Protein AF-0000000074472115 (afdb_homodimer)

Structure (mmCIF, N/CA/C/O backbone):
data_AF-0000000074472115-model_v1
#
loop_
_entity.id
_entity.type
_entity.pdbx_description
1 polymer 'NADP-dependent L-serine/L-allo-threonine dehydrogenase ydfG'
#
loop_
_atom_site.group_PDB
_atom_site.id
_atom_site.type_symbol
_atom_site.label_atom_id
_atom_site.label_alt_id
_atom_site.label_comp_id
_atom_site.label_asym_id
_atom_site.label_entity_id
_atom_site.label_seq_id
_atom_site.pdbx_PDB_ins_code
_atom_site.Cartn_x
_atom_site.Cartn_y
_atom_site.Cartn_z
_atom_site.occupancy
_atom_site.B_iso_or_equiv
_atom_site.auth_seq_id
_atom_site.auth_comp_id
_atom_site.auth_asym_id
_atom_site.auth_atom_id
_atom_site.pdbx_PDB_model_num
ATOM 1 N N . MET A 1 1 ? -9.758 39.156 4.379 1 43.66 1 MET A N 1
ATOM 2 C CA . MET A 1 1 ? -10.648 38.281 5.117 1 43.66 1 MET A CA 1
ATOM 3 C C . MET A 1 1 ? -9.867 37.219 5.859 1 43.66 1 MET A C 1
ATOM 5 O O . MET A 1 1 ? -8.953 36.594 5.297 1 43.66 1 MET A O 1
ATOM 9 N N . GLU A 1 2 ? -10.008 37.219 7.207 1 62.84 2 GLU A N 1
ATOM 10 C CA . GLU A 1 2 ? -9.281 36.312 8.07 1 62.84 2 GLU A CA 1
ATOM 11 C C . GLU A 1 2 ? -9.594 34.875 7.723 1 62.84 2 GLU A C 1
ATOM 13 O O . GLU A 1 2 ? -10.727 34.531 7.387 1 62.84 2 GLU A O 1
ATOM 18 N N . SER A 1 3 ? -8.5 34.094 7.605 1 79.44 3 SER A N 1
ATOM 19 C CA . SER A 1 3 ? -8.672 32.688 7.23 1 79.44 3 SER A CA 1
ATOM 20 C C . SER A 1 3 ? -9.617 31.969 8.195 1 79.44 3 SER A C 1
ATOM 22 O O . SER A 1 3 ? -9.547 32.188 9.406 1 79.44 3 SER A O 1
ATOM 24 N N . TYR A 1 4 ? -10.648 31.344 7.734 1 87.69 4 TYR A N 1
ATOM 25 C CA . TYR A 1 4 ? -11.555 30.562 8.562 1 87.69 4 TYR A CA 1
ATOM 26 C C . TYR A 1 4 ? -10.797 29.516 9.367 1 87.69 4 TYR A C 1
ATOM 28 O O . TYR A 1 4 ? -11.359 28.891 10.273 1 87.69 4 TYR A O 1
ATOM 36 N N . LEU A 1 5 ? -9.422 29.469 9.188 1 95.12 5 LEU A N 1
ATOM 37 C CA . LEU A 1 5 ? -8.594 28.469 9.836 1 95.12 5 LEU A CA 1
ATOM 38 C C . LEU A 1 5 ? -8 29 11.133 1 95.12 5 LEU A C 1
ATOM 40 O O . LEU A 1 5 ? -7.48 28.234 11.945 1 95.12 5 LEU A O 1
ATOM 44 N N . LYS A 1 6 ? -8.07 30.312 11.297 1 95.81 6 LYS A N 1
ATOM 45 C CA . LYS A 1 6 ? -7.516 30.906 12.516 1 95.81 6 LYS A CA 1
ATOM 46 C C . LYS A 1 6 ? -8.172 30.312 13.758 1 95.81 6 LYS A C 1
ATOM 48 O O . LYS A 1 6 ? -9.398 30.234 13.836 1 95.81 6 LYS A O 1
ATOM 53 N N . GLY A 1 7 ? -7.34 29.812 14.68 1 96.69 7 GLY A N 1
ATOM 54 C CA . GLY A 1 7 ? -7.82 29.25 15.93 1 96.69 7 GLY A CA 1
ATOM 55 C C . GLY A 1 7 ? -8.219 27.797 15.828 1 96.69 7 GLY A C 1
ATOM 56 O O . GLY A 1 7 ? -8.469 27.141 16.844 1 96.69 7 GLY A O 1
ATOM 57 N N . ARG A 1 8 ? -8.305 27.312 14.617 1 97.56 8 ARG A N 1
ATOM 58 C CA . ARG A 1 8 ? -8.633 25.906 14.438 1 97.56 8 ARG A CA 1
ATOM 59 C C . ARG A 1 8 ? -7.41 25.016 14.648 1 97.56 8 ARG A C 1
ATOM 61 O O . ARG A 1 8 ? -6.281 25.516 14.695 1 97.56 8 ARG A O 1
ATOM 68 N N . THR A 1 9 ? -7.629 23.734 14.805 1 98.69 9 THR A N 1
ATOM 69 C CA . THR A 1 9 ? -6.57 22.828 15.227 1 98.69 9 THR A CA 1
ATOM 70 C C . THR A 1 9 ? -6.074 21.984 14.055 1 98.69 9 THR A C 1
ATOM 72 O O . THR A 1 9 ? -6.875 21.406 13.312 1 98.69 9 THR A O 1
ATOM 75 N N . ALA A 1 10 ? -4.746 21.953 13.906 1 98.88 10 ALA A N 1
ATOM 76 C CA . ALA A 1 10 ? -4.078 21.016 12.992 1 98.88 10 ALA A CA 1
ATOM 77 C C . ALA A 1 10 ? -3.287 19.969 13.766 1 98.88 10 ALA A C 1
ATOM 79 O O . ALA A 1 10 ? -2.643 20.281 14.766 1 98.88 10 ALA A O 1
ATOM 80 N N . VAL A 1 11 ? -3.383 18.734 13.328 1 98.94 11 VAL A N 1
ATOM 81 C CA . VAL A 1 11 ? -2.592 17.641 13.859 1 98.94 11 VAL A CA 1
ATOM 82 C C . VAL A 1 11 ? -1.558 17.203 12.828 1 98.94 11 VAL A C 1
ATOM 84 O O . VAL A 1 11 ? -1.895 16.953 11.664 1 98.94 11 VAL A O 1
ATOM 87 N N . ILE A 1 12 ? -0.307 17.125 13.234 1 98.94 12 ILE A N 1
ATOM 88 C CA . ILE A 1 12 ? 0.777 16.781 12.328 1 98.94 12 ILE A CA 1
ATOM 89 C C . ILE A 1 12 ? 1.545 15.578 12.883 1 98.94 12 ILE A C 1
ATOM 91 O O . ILE A 1 12 ? 2.055 15.625 14.008 1 98.94 12 ILE A O 1
ATOM 95 N N . THR A 1 13 ? 1.592 14.508 12.148 1 98.81 13 THR A N 1
ATOM 96 C CA . THR A 1 13 ? 2.455 13.391 12.516 1 98.81 13 THR A CA 1
ATOM 97 C C . THR A 1 13 ? 3.854 13.57 11.93 1 98.81 13 THR A C 1
ATOM 99 O O . THR A 1 13 ? 4.016 14.195 10.883 1 98.81 13 THR A O 1
ATOM 102 N N . GLY A 1 14 ? 4.848 12.984 12.594 1 98 14 GLY A N 1
ATOM 103 C CA . GLY A 1 14 ? 6.219 13.227 12.18 1 98 14 GLY A CA 1
ATOM 104 C C . GLY A 1 14 ? 6.641 14.68 12.32 1 98 14 GLY A C 1
ATOM 105 O O . GLY A 1 14 ? 7.316 15.219 11.445 1 98 14 GLY A O 1
ATOM 106 N N . ALA A 1 15 ? 6.234 15.289 13.352 1 98.19 15 ALA A N 1
ATOM 107 C CA . ALA A 1 15 ? 6.348 16.75 13.484 1 98.19 15 ALA A CA 1
ATOM 108 C C . ALA A 1 15 ? 7.66 17.125 14.156 1 98.19 15 ALA A C 1
ATOM 110 O O . ALA A 1 15 ? 7.93 18.312 14.367 1 98.19 15 ALA A O 1
ATOM 111 N N . SER A 1 16 ? 8.539 16.188 14.453 1 95.81 16 SER A N 1
ATOM 112 C CA . SER A 1 16 ? 9.703 16.469 15.289 1 95.81 16 SER A CA 1
ATOM 113 C C . SER A 1 16 ? 10.867 16.984 14.461 1 95.81 16 SER A C 1
ATOM 115 O O . SER A 1 16 ? 11.891 17.406 15.008 1 95.81 16 SER A O 1
ATOM 117 N N . MET A 1 17 ? 10.773 16.938 13.156 1 93.06 17 MET A N 1
ATOM 118 C CA . MET A 1 17 ? 11.844 17.406 12.281 1 93.06 17 MET A CA 1
ATOM 119 C C . MET A 1 17 ? 11.367 17.516 10.844 1 93.06 17 MET A C 1
ATOM 121 O O . MET A 1 17 ? 10.234 17.141 10.523 1 93.06 17 MET A O 1
ATOM 125 N N . GLY A 1 18 ? 12.172 18.156 10.086 1 94.88 18 GLY A N 1
ATOM 126 C CA . GLY A 1 18 ? 12.008 18.125 8.641 1 94.88 18 GLY A CA 1
ATOM 127 C C . GLY A 1 18 ? 10.711 18.766 8.18 1 94.88 18 GLY A C 1
ATOM 128 O O . GLY A 1 18 ? 10.367 19.875 8.586 1 94.88 18 GLY A O 1
ATOM 129 N N . ILE A 1 19 ? 10.07 18.062 7.266 1 96.62 19 ILE A N 1
ATOM 130 C CA . ILE A 1 19 ? 8.867 18.562 6.613 1 96.62 19 ILE A CA 1
ATOM 131 C C . ILE A 1 19 ? 7.77 18.781 7.656 1 96.62 19 ILE A C 1
ATOM 133 O O . ILE A 1 19 ? 7.102 19.812 7.652 1 96.62 19 ILE A O 1
ATOM 137 N N . GLY A 1 20 ? 7.629 17.844 8.602 1 98.25 20 GLY A N 1
ATOM 138 C CA . GLY A 1 20 ? 6.602 17.953 9.625 1 98.25 20 GLY A CA 1
ATOM 139 C C . GLY A 1 20 ? 6.773 19.172 10.516 1 98.25 20 GLY A C 1
ATOM 140 O O . GLY A 1 20 ? 5.797 19.859 10.828 1 98.25 20 GLY A O 1
ATOM 141 N N . GLU A 1 21 ? 7.977 19.391 10.867 1 98.06 21 GLU A N 1
ATOM 142 C CA . GLU A 1 21 ? 8.281 20.578 11.672 1 98.06 21 GLU A CA 1
ATOM 143 C C . GLU A 1 21 ? 7.961 21.859 10.914 1 98.06 21 GLU A C 1
ATOM 145 O O . GLU A 1 21 ? 7.328 22.766 11.453 1 98.06 21 GLU A O 1
ATOM 150 N N . ALA A 1 22 ? 8.375 21.938 9.664 1 98.31 22 ALA A N 1
ATOM 151 C CA . ALA A 1 22 ? 8.141 23.125 8.844 1 98.31 22 ALA A CA 1
ATOM 152 C C . ALA A 1 22 ? 6.652 23.375 8.648 1 98.31 22 ALA A C 1
ATOM 154 O O . ALA A 1 22 ? 6.203 24.516 8.688 1 98.31 22 ALA A O 1
ATOM 155 N N . ILE A 1 23 ? 5.918 22.281 8.469 1 98.62 23 ILE A N 1
ATOM 156 C CA . ILE A 1 23 ? 4.473 22.406 8.297 1 98.62 23 ILE A CA 1
ATOM 157 C C . ILE A 1 23 ? 3.842 22.938 9.578 1 98.62 23 ILE A C 1
ATOM 159 O O . ILE A 1 23 ? 3.018 23.859 9.531 1 98.62 23 ILE A O 1
ATOM 163 N N . ALA A 1 24 ? 4.266 22.406 10.695 1 98.81 24 ALA A N 1
ATOM 164 C CA . ALA A 1 24 ? 3.725 22.844 11.977 1 98.81 24 ALA A CA 1
ATOM 165 C C . ALA A 1 24 ? 3.965 24.328 12.203 1 98.81 24 ALA A C 1
ATOM 167 O O . ALA A 1 24 ? 3.051 25.062 12.586 1 98.81 24 ALA A O 1
ATOM 168 N N . ILE A 1 25 ? 5.145 24.766 11.93 1 98.62 25 ILE A N 1
ATOM 169 C CA . ILE A 1 25 ? 5.523 26.156 12.133 1 98.62 25 ILE A CA 1
ATOM 170 C C . ILE A 1 25 ? 4.699 27.047 11.211 1 98.62 25 ILE A C 1
ATOM 172 O O . ILE A 1 25 ? 4.133 28.047 11.648 1 98.62 25 ILE A O 1
ATOM 176 N N . THR A 1 26 ? 4.578 26.656 9.938 1 98.44 26 THR A N 1
ATOM 177 C CA . THR A 1 26 ? 3.867 27.453 8.945 1 98.44 26 THR A CA 1
ATOM 178 C C . THR A 1 26 ? 2.387 27.562 9.305 1 98.44 26 THR A C 1
ATOM 180 O O . THR A 1 26 ? 1.803 28.656 9.219 1 98.44 26 THR A O 1
ATOM 183 N N . LEU A 1 27 ? 1.756 26.453 9.75 1 98.5 27 LEU A N 1
ATOM 184 C CA . LEU A 1 27 ? 0.347 26.484 10.125 1 98.5 27 LEU A CA 1
ATOM 185 C C . LEU A 1 27 ? 0.134 27.359 11.359 1 98.5 27 LEU A C 1
ATOM 187 O O . LEU A 1 27 ? -0.83 28.125 11.43 1 98.5 27 LEU A O 1
ATOM 191 N N . ALA A 1 28 ? 1.053 27.281 12.32 1 98.56 28 ALA A N 1
ATOM 192 C CA . ALA A 1 28 ? 0.984 28.109 13.523 1 98.56 28 ALA A CA 1
ATOM 193 C C . ALA A 1 28 ? 1.125 29.594 13.18 1 98.56 28 ALA A C 1
ATOM 195 O O . ALA A 1 28 ? 0.37 30.422 13.68 1 98.56 28 ALA A O 1
ATOM 196 N N . GLU A 1 29 ? 2.055 29.875 12.297 1 98 29 GLU A N 1
ATOM 197 C CA . GLU A 1 29 ? 2.285 31.25 11.875 1 98 29 GLU A CA 1
ATOM 198 C C . GLU A 1 29 ? 1.052 31.844 11.195 1 98 29 GLU A C 1
ATOM 200 O O . GLU A 1 29 ? 0.847 33.062 11.203 1 98 29 GLU A O 1
ATOM 205 N N . ASN A 1 30 ? 0.271 30.984 10.648 1 97.38 30 ASN A N 1
ATOM 206 C CA . ASN A 1 30 ? -0.944 31.422 9.969 1 97.38 30 ASN A CA 1
ATOM 207 C C . ASN A 1 30 ? -2.16 31.344 10.891 1 97.38 30 ASN A C 1
ATOM 209 O O . ASN A 1 30 ? -3.299 31.422 10.422 1 97.38 30 ASN A O 1
ATOM 213 N N . GLY A 1 31 ? -1.91 31.078 12.156 1 97.56 31 GLY A N 1
ATOM 214 C CA . GLY A 1 31 ? -2.932 31.312 13.172 1 97.56 31 GLY A CA 1
ATOM 215 C C . GLY A 1 31 ? -3.609 30.031 13.633 1 97.56 31 GLY A C 1
ATOM 216 O O . GLY A 1 31 ? -4.586 30.078 14.383 1 97.56 31 GLY A O 1
ATOM 217 N N . MET A 1 32 ? -3.15 28.859 13.219 1 98.25 32 MET A N 1
ATOM 218 C CA . MET A 1 32 ? -3.775 27.625 13.648 1 98.25 32 MET A CA 1
ATOM 219 C C . MET A 1 32 ? -3.133 27.109 14.938 1 98.25 32 MET A C 1
ATOM 221 O O . MET A 1 32 ? -1.926 27.25 15.133 1 98.25 32 MET A O 1
ATOM 225 N N . ASN A 1 33 ? -3.914 26.516 15.797 1 98.69 33 ASN A N 1
ATOM 226 C CA . ASN A 1 33 ? -3.361 25.656 16.844 1 98.69 33 ASN A CA 1
ATOM 227 C C . ASN A 1 33 ? -2.795 24.375 16.266 1 98.69 33 ASN A C 1
ATOM 229 O O . ASN A 1 33 ? -3.305 23.859 15.266 1 98.69 33 ASN A O 1
ATOM 233 N N . VAL A 1 34 ? -1.719 23.891 16.922 1 98.81 34 VAL A N 1
ATOM 234 C CA . VAL A 1 34 ? -1.091 22.719 16.328 1 98.81 34 VAL A CA 1
ATOM 235 C C . VAL A 1 34 ? -0.825 21.672 17.406 1 98.81 34 VAL A C 1
ATOM 237 O O . VAL A 1 34 ? -0.442 22 18.531 1 98.81 34 VAL A O 1
ATOM 240 N N . ALA A 1 35 ? -1.173 20.438 17.141 1 98.88 35 ALA A N 1
ATOM 241 C CA . ALA A 1 35 ? -0.776 19.25 17.891 1 98.88 35 ALA A CA 1
ATOM 242 C C . ALA A 1 35 ? 0.317 18.469 17.156 1 98.88 35 ALA A C 1
ATOM 244 O O . ALA A 1 35 ? 0.128 18.047 16.016 1 98.88 35 ALA A O 1
ATOM 245 N N . LEU A 1 36 ? 1.454 18.328 17.828 1 98.88 36 LEU A N 1
ATOM 246 C CA . LEU A 1 36 ? 2.635 17.688 17.25 1 98.88 36 LEU A CA 1
ATOM 247 C C . LEU A 1 36 ? 2.746 16.234 17.703 1 98.88 36 LEU A C 1
ATOM 249 O O . LEU A 1 36 ? 2.777 15.961 18.906 1 98.88 36 LEU A O 1
ATOM 253 N N . LEU A 1 37 ? 2.779 15.32 16.797 1 98.81 37 LEU A N 1
ATOM 254 C CA . LEU A 1 37 ? 2.92 13.906 17.141 1 98.81 37 LEU A CA 1
ATOM 255 C C . LEU A 1 37 ? 4.195 13.328 16.531 1 98.81 37 LEU A C 1
ATOM 257 O O . LEU A 1 37 ? 4.5 13.57 15.367 1 98.81 37 LEU A O 1
ATOM 261 N N . ALA A 1 38 ? 4.938 12.648 17.25 1 98.19 38 ALA A N 1
ATOM 262 C CA . ALA A 1 38 ? 6.09 11.836 16.891 1 98.19 38 ALA A CA 1
ATOM 263 C C . ALA A 1 38 ? 6.48 10.891 18.016 1 98.19 38 ALA A C 1
ATOM 265 O O . ALA A 1 38 ? 5.844 10.883 19.078 1 98.19 38 ALA A O 1
ATOM 266 N N . ARG A 1 39 ? 7.484 10.148 17.828 1 94.56 39 ARG A N 1
ATOM 267 C CA . ARG A 1 39 ? 7.898 9.188 18.844 1 94.56 39 ARG A CA 1
ATOM 268 C C . ARG A 1 39 ? 8.781 9.852 19.891 1 94.56 39 ARG A C 1
ATOM 270 O O . ARG A 1 39 ? 8.68 9.547 21.078 1 94.56 39 ARG A O 1
ATOM 277 N N . SER A 1 40 ? 9.586 10.812 19.406 1 94.25 40 SER A N 1
ATOM 278 C CA . SER A 1 40 ? 10.57 11.422 20.297 1 94.25 40 SER A CA 1
ATOM 279 C C . SER A 1 40 ? 9.977 12.617 21.031 1 94.25 40 SER A C 1
ATOM 281 O O . SER A 1 40 ? 9.805 13.688 20.453 1 94.25 40 SER A O 1
ATOM 283 N N . GLY A 1 41 ? 9.836 12.453 22.328 1 96.69 41 GLY A N 1
ATOM 284 C CA . GLY A 1 41 ? 9.273 13.531 23.125 1 96.69 41 GLY A CA 1
ATOM 285 C C . GLY A 1 41 ? 10.172 14.75 23.203 1 96.69 41 GLY A C 1
ATOM 286 O O . GLY A 1 41 ? 9.703 15.883 23.078 1 96.69 41 GLY A O 1
ATOM 287 N N . SER A 1 42 ? 11.438 14.492 23.344 1 97.44 42 SER A N 1
ATOM 288 C CA . SER A 1 42 ? 12.375 15.602 23.5 1 97.44 42 SER A CA 1
ATOM 289 C C . SER A 1 42 ? 12.445 16.453 22.234 1 97.44 42 SER A C 1
ATOM 291 O O . SER A 1 42 ? 12.461 17.688 22.312 1 97.44 42 SER A O 1
ATOM 293 N N . LYS A 1 43 ? 12.43 15.852 21.094 1 96.75 43 LYS A N 1
ATOM 294 C CA . LYS A 1 43 ? 12.461 16.594 19.828 1 96.75 43 LYS A CA 1
ATOM 295 C C . LYS A 1 43 ? 11.172 17.375 19.609 1 96.75 43 LYS A C 1
ATOM 297 O O . LYS A 1 43 ? 11.195 18.484 19.094 1 96.75 43 LYS A O 1
ATOM 302 N N . LEU A 1 44 ? 10.094 16.766 20.031 1 98.25 44 LEU A N 1
ATOM 303 C CA . LEU A 1 44 ? 8.805 17.453 19.906 1 98.25 44 LEU A CA 1
ATOM 304 C C . LEU A 1 44 ? 8.758 18.703 20.781 1 98.25 44 LEU A C 1
ATOM 306 O O . LEU A 1 44 ? 8.258 19.734 20.344 1 98.25 44 LEU A O 1
ATOM 310 N N . GLU A 1 45 ? 9.273 18.594 21.938 1 98.25 45 GLU A N 1
ATOM 311 C CA . GLU A 1 45 ? 9.273 19.734 22.859 1 98.25 45 GLU A CA 1
ATOM 312 C C . GLU A 1 45 ? 10.133 20.875 22.328 1 98.25 45 GLU A C 1
ATOM 314 O O . GLU A 1 45 ? 9.82 22.047 22.547 1 98.25 45 GLU A O 1
ATOM 319 N N . ALA A 1 46 ? 11.211 20.484 21.656 1 98.19 46 ALA A N 1
ATOM 320 C CA . ALA A 1 46 ? 12.047 21.5 21.047 1 98.19 46 ALA A CA 1
ATOM 321 C C . ALA A 1 46 ? 11.281 22.266 19.953 1 98.19 46 ALA A C 1
ATOM 323 O O . ALA A 1 46 ? 11.375 23.484 19.859 1 98.19 46 ALA A O 1
ATOM 324 N N . VAL A 1 47 ? 10.523 21.531 19.156 1 98.25 47 VAL A N 1
ATOM 325 C CA . VAL A 1 47 ? 9.719 22.156 18.109 1 98.25 47 VAL A CA 1
ATOM 326 C C . VAL A 1 47 ? 8.625 23.016 18.75 1 98.25 47 VAL A C 1
ATOM 328 O O . VAL A 1 47 ? 8.367 24.141 18.297 1 98.25 47 VAL A O 1
ATOM 331 N N . LYS A 1 48 ? 8 22.5 19.781 1 98.56 48 LYS A N 1
ATOM 332 C CA . LYS A 1 48 ? 6.977 23.234 20.516 1 98.56 48 LYS A CA 1
ATOM 333 C C . LYS A 1 48 ? 7.516 24.562 21.031 1 98.56 48 LYS A C 1
ATOM 335 O O . LYS A 1 48 ? 6.875 25.609 20.875 1 98.56 48 LYS A O 1
ATOM 340 N N . ALA A 1 49 ? 8.656 24.516 21.594 1 98.25 49 ALA A N 1
ATOM 341 C CA . ALA A 1 49 ? 9.266 25.734 22.141 1 98.25 49 ALA A CA 1
ATOM 342 C C . ALA A 1 49 ? 9.523 26.766 21.047 1 98.25 49 ALA A C 1
ATOM 344 O O . ALA A 1 49 ? 9.32 27.969 21.266 1 98.25 49 ALA A O 1
ATOM 345 N N . ARG A 1 50 ? 9.961 26.312 19.953 1 97.75 50 ARG A N 1
ATOM 346 C CA . ARG A 1 50 ? 10.227 27.203 18.828 1 97.75 50 ARG A CA 1
ATOM 347 C C . ARG A 1 50 ? 8.938 27.875 18.344 1 97.75 50 ARG A C 1
ATOM 349 O O . ARG A 1 50 ? 8.922 29.062 18.062 1 97.75 50 ARG A O 1
ATOM 356 N N . ILE A 1 51 ? 7.879 27.094 18.25 1 98.44 51 ILE A N 1
ATOM 357 C CA . ILE A 1 51 ? 6.602 27.625 17.797 1 98.44 51 ILE A CA 1
ATOM 358 C C . ILE A 1 51 ? 6.047 28.625 18.812 1 98.44 51 ILE A C 1
ATOM 360 O O . ILE A 1 51 ? 5.574 29.703 18.453 1 98.44 51 ILE A O 1
ATOM 364 N N . GLU A 1 52 ? 6.125 28.281 20.078 1 98 52 GLU A N 1
ATOM 365 C CA . GLU A 1 52 ? 5.617 29.156 21.125 1 98 52 GLU A CA 1
ATOM 366 C C . GLU A 1 52 ? 6.359 30.484 21.156 1 98 52 GLU A C 1
ATOM 368 O O . GLU A 1 52 ? 5.766 31.531 21.453 1 98 52 GLU A O 1
ATOM 373 N N . SER A 1 53 ? 7.621 30.406 20.891 1 97.81 53 SER A N 1
ATOM 374 C CA . SER A 1 53 ? 8.422 31.641 20.844 1 97.81 53 SER A CA 1
ATOM 375 C C . SER A 1 53 ? 8.008 32.531 19.672 1 97.81 53 SER A C 1
ATOM 377 O O . SER A 1 53 ? 7.93 33.75 19.828 1 97.81 53 SER A O 1
ATOM 379 N N . LYS A 1 54 ? 7.73 31.953 18.578 1 97.12 54 LYS A N 1
ATOM 380 C CA . LYS A 1 54 ? 7.414 32.688 17.359 1 97.12 54 LYS A CA 1
ATOM 381 C C . LYS A 1 54 ? 5.957 33.125 17.344 1 97.12 54 LYS A C 1
ATOM 383 O O . LYS A 1 54 ? 5.629 34.188 16.781 1 97.12 54 LYS A O 1
ATOM 388 N N . CYS A 1 55 ? 5.141 32.281 17.906 1 97.38 55 CYS A N 1
ATOM 389 C CA . CYS A 1 55 ? 3.697 32.5 17.875 1 97.38 55 CYS A CA 1
ATOM 390 C C . CYS A 1 55 ? 3.1 32.406 19.266 1 97.38 55 CYS A C 1
ATOM 392 O O . CYS A 1 55 ? 2.377 31.453 19.578 1 97.38 55 CYS A O 1
ATOM 394 N N . PRO A 1 56 ? 3.217 33.406 20.078 1 95.31 56 PRO A N 1
ATOM 395 C CA . PRO A 1 56 ? 2.82 33.312 21.5 1 95.31 56 PRO A CA 1
ATOM 396 C C . PRO A 1 56 ? 1.311 33.188 21.672 1 95.31 56 PRO A C 1
ATOM 398 O O . PRO A 1 56 ? 0.851 32.719 22.719 1 95.31 56 PRO A O 1
ATOM 401 N N . ASN A 1 57 ? 0.541 33.531 20.688 1 96.12 57 ASN A N 1
ATOM 402 C CA . ASN A 1 57 ? -0.911 33.5 20.828 1 96.12 57 ASN A CA 1
ATOM 403 C C . ASN A 1 57 ? -1.488 32.188 20.328 1 96.12 57 ASN A C 1
ATOM 405 O O . ASN A 1 57 ? -2.707 31.984 20.312 1 96.12 57 ASN A O 1
ATOM 409 N N . ILE A 1 58 ? -0.649 31.281 19.906 1 96.88 58 ILE A N 1
ATOM 410 C CA . ILE A 1 58 ? -1.075 30 19.359 1 96.88 58 ILE A CA 1
ATOM 411 C C . ILE A 1 58 ? -0.882 28.891 20.391 1 96.88 58 ILE A C 1
ATOM 413 O O . ILE A 1 58 ? 0.113 28.891 21.125 1 96.88 58 ILE A O 1
ATOM 417 N N . THR A 1 59 ? -1.855 28 20.484 1 98.31 59 THR A N 1
ATOM 418 C CA . THR A 1 59 ? -1.712 26.844 21.359 1 98.31 59 THR A CA 1
ATOM 419 C C . THR A 1 59 ? -0.997 25.703 20.625 1 98.31 59 THR A C 1
ATOM 421 O O . THR A 1 59 ? -1.4 25.312 19.531 1 98.31 59 THR A O 1
ATOM 424 N N . VAL A 1 60 ? 0.106 25.266 21.219 1 98.5 60 VAL A N 1
ATOM 425 C CA . VAL A 1 60 ? 0.875 24.141 20.703 1 98.5 60 VAL A CA 1
ATOM 426 C C . VAL A 1 60 ? 0.936 23.016 21.75 1 98.5 60 VAL A C 1
ATOM 428 O O . VAL A 1 60 ? 1.172 23.281 22.922 1 98.5 60 VAL A O 1
ATOM 431 N N . ARG A 1 61 ? 0.661 21.781 21.328 1 98.56 61 ARG A N 1
ATOM 432 C CA . ARG A 1 61 ? 0.795 20.609 22.188 1 98.56 61 ARG A CA 1
ATOM 433 C C . ARG A 1 61 ? 1.599 19.516 21.5 1 98.56 61 ARG A C 1
ATOM 435 O O . ARG A 1 61 ? 1.475 19.312 20.297 1 98.56 61 ARG A O 1
ATOM 442 N N . ALA A 1 62 ? 2.416 18.875 22.328 1 98.62 62 ALA A N 1
ATOM 443 C CA . ALA A 1 62 ? 3.24 17.766 21.844 1 98.62 62 ALA A CA 1
ATOM 444 C C . ALA A 1 62 ? 2.801 16.438 22.469 1 98.62 62 ALA A C 1
ATOM 446 O O . ALA A 1 62 ? 2.518 16.375 23.656 1 98.62 62 ALA A O 1
ATOM 447 N N . TYR A 1 63 ? 2.637 15.438 21.656 1 98.62 63 TYR A N 1
ATOM 448 C CA . TYR A 1 63 ? 2.266 14.094 22.094 1 98.62 63 TYR A CA 1
ATOM 449 C C . TYR A 1 63 ? 3.254 13.055 21.578 1 98.62 63 TYR A C 1
ATOM 451 O O . TYR A 1 63 ? 3.439 12.914 20.375 1 98.62 63 TYR A O 1
ATOM 459 N N . SER A 1 64 ? 3.963 12.383 22.484 1 98.44 64 SER A N 1
ATOM 460 C CA . SER A 1 64 ? 4.797 11.25 22.109 1 98.44 64 SER A CA 1
ATOM 461 C C . SER A 1 64 ? 3.949 10.016 21.812 1 98.44 64 SER A C 1
ATOM 463 O O . SER A 1 64 ? 3.381 9.414 22.734 1 98.44 64 SER A O 1
ATOM 465 N N . VAL A 1 65 ? 3.857 9.648 20.531 1 98.06 65 VAL A N 1
ATOM 466 C CA . VAL A 1 65 ? 2.967 8.578 20.078 1 98.06 65 VAL A CA 1
ATOM 467 C C . VAL A 1 65 ? 3.689 7.688 19.078 1 98.06 65 VAL A C 1
ATOM 469 O O . VAL A 1 65 ? 4.398 8.18 18.203 1 98.06 65 VAL A O 1
ATOM 472 N N . ASP A 1 66 ? 3.617 6.43 19.266 1 98.12 66 ASP A N 1
ATOM 473 C CA . ASP A 1 66 ? 3.934 5.484 18.203 1 98.12 66 ASP A CA 1
ATOM 474 C C . ASP A 1 66 ? 2.713 5.223 17.328 1 98.12 66 ASP A C 1
ATOM 476 O O . ASP A 1 66 ? 1.797 4.5 17.719 1 98.12 66 ASP A O 1
ATOM 480 N N . ILE A 1 67 ? 2.77 5.742 16.125 1 97.88 67 ILE A N 1
ATOM 481 C CA . ILE A 1 67 ? 1.562 5.703 15.312 1 97.88 67 ILE A CA 1
ATOM 482 C C . ILE A 1 67 ? 1.304 4.273 14.836 1 97.88 67 ILE A C 1
ATOM 484 O O . ILE A 1 67 ? 0.26 3.986 14.25 1 97.88 67 ILE A O 1
ATOM 488 N N . GLN A 1 68 ? 2.23 3.377 15.125 1 97.62 68 GLN A N 1
ATOM 489 C CA . GLN A 1 68 ? 1.999 1.97 14.812 1 97.62 68 GLN A CA 1
ATOM 490 C C . GLN A 1 68 ? 1.097 1.319 15.859 1 97.62 68 GLN A C 1
ATOM 492 O O . GLN A 1 68 ? 0.712 0.156 15.719 1 97.62 68 GLN A O 1
ATOM 497 N N . SER A 1 69 ? 0.774 2.004 16.906 1 98.31 69 SER A N 1
ATOM 498 C CA . SER A 1 69 ? -0.147 1.527 17.922 1 98.31 69 SER A CA 1
ATOM 499 C C . SER A 1 69 ? -1.501 2.221 17.828 1 98.31 69 SER A C 1
ATOM 501 O O . SER A 1 69 ? -1.627 3.4 18.156 1 98.31 69 SER A O 1
ATOM 503 N N . HIS A 1 70 ? -2.502 1.46 17.484 1 98.19 70 HIS A N 1
ATOM 504 C CA . HIS A 1 70 ? -3.836 2.039 17.375 1 98.19 70 HIS A CA 1
ATOM 505 C C . HIS A 1 70 ? -4.301 2.602 18.719 1 98.19 70 HIS A C 1
ATOM 507 O O . HIS A 1 70 ? -4.934 3.656 18.766 1 98.19 70 HIS A O 1
ATOM 513 N N . ALA A 1 71 ? -4.016 1.844 19.719 1 98.31 71 ALA A N 1
ATOM 514 C CA . ALA A 1 71 ? -4.434 2.271 21.047 1 98.31 71 ALA A CA 1
ATOM 515 C C . ALA A 1 71 ? -3.814 3.617 21.422 1 98.31 71 ALA A C 1
ATOM 517 O O . ALA A 1 71 ? -4.5 4.504 21.938 1 98.31 71 ALA A O 1
ATOM 518 N N . GLU A 1 72 ? -2.504 3.814 21.125 1 98.5 72 GLU A N 1
ATOM 519 C CA . GLU A 1 72 ? -1.832 5.078 21.406 1 98.5 72 GLU A CA 1
ATOM 520 C C . GLU A 1 72 ? -2.387 6.207 20.547 1 98.5 72 GLU A C 1
ATOM 522 O O . GLU A 1 72 ? -2.609 7.316 21.031 1 98.5 72 GLU A O 1
ATOM 527 N N . VAL A 1 73 ? -2.658 5.891 19.297 1 98.75 73 VAL A N 1
ATOM 528 C CA . VAL A 1 73 ? -3.184 6.875 18.359 1 98.75 73 VAL A CA 1
ATOM 529 C C . VAL A 1 73 ? -4.566 7.34 18.812 1 98.75 73 VAL A C 1
ATOM 531 O O . VAL A 1 73 ? -4.82 8.539 18.922 1 98.75 73 VAL A O 1
ATOM 534 N N . ASN A 1 74 ? -5.391 6.352 19.078 1 98.56 74 ASN A N 1
ATOM 535 C CA . ASN A 1 74 ? -6.758 6.676 19.484 1 98.56 74 ASN A CA 1
ATOM 536 C C . ASN A 1 74 ? -6.789 7.5 20.766 1 98.56 74 ASN A C 1
ATOM 538 O O . ASN A 1 74 ? -7.551 8.461 20.875 1 98.56 74 ASN A O 1
ATOM 542 N N . ALA A 1 75 ? -5.969 7.168 21.719 1 98.62 75 ALA A N 1
ATOM 543 C CA . ALA A 1 75 ? -5.875 7.914 22.984 1 98.62 75 ALA A CA 1
ATOM 544 C C . ALA A 1 75 ? -5.387 9.336 22.734 1 98.62 75 ALA A C 1
ATOM 546 O O . ALA A 1 75 ? -5.926 10.297 23.297 1 98.62 75 ALA A O 1
ATOM 547 N N . ALA A 1 76 ? -4.387 9.484 21.891 1 98.75 76 ALA A N 1
ATOM 548 C CA . ALA A 1 76 ? -3.828 10.797 21.594 1 98.75 76 ALA A CA 1
ATOM 549 C C . ALA A 1 76 ? -4.859 11.688 20.906 1 98.75 76 ALA A C 1
ATOM 551 O O . ALA A 1 76 ? -4.984 12.875 21.234 1 98.75 76 ALA A O 1
ATOM 552 N N . VAL A 1 77 ? -5.629 11.148 19.969 1 98.81 77 VAL A N 1
ATOM 553 C CA . VAL A 1 77 ? -6.621 11.914 19.219 1 98.81 77 VAL A CA 1
ATOM 554 C C . VAL A 1 77 ? -7.711 12.406 20.172 1 98.81 77 VAL A C 1
ATOM 556 O O . VAL A 1 77 ? -8.125 13.57 20.109 1 98.81 77 VAL A O 1
ATOM 559 N N . LYS A 1 78 ? -8.102 11.555 21.062 1 98.62 78 LYS A N 1
ATOM 560 C CA . LYS A 1 78 ? -9.109 11.945 22.047 1 98.62 78 LYS A CA 1
ATOM 561 C C . LYS A 1 78 ? -8.594 13.07 22.938 1 98.62 78 LYS A C 1
ATOM 563 O O . LYS A 1 78 ? -9.32 14.016 23.234 1 98.62 78 LYS A O 1
ATOM 568 N N . LEU A 1 79 ? -7.355 12.953 23.328 1 98.56 79 LEU A N 1
ATOM 569 C CA . LEU A 1 79 ? -6.746 13.992 24.156 1 98.56 79 LEU A CA 1
ATOM 570 C C . LEU A 1 79 ? -6.664 15.312 23.391 1 98.56 79 LEU A C 1
ATOM 572 O O . LEU A 1 79 ? -6.902 16.375 23.969 1 98.56 79 LEU A O 1
ATOM 576 N N . ILE A 1 80 ? -6.332 15.273 22.156 1 98.69 80 ILE A N 1
ATOM 577 C CA . ILE A 1 80 ? -6.207 16.469 21.328 1 98.69 80 ILE A CA 1
ATOM 578 C C . ILE A 1 80 ? -7.566 17.156 21.203 1 98.69 80 ILE A C 1
ATOM 580 O O . ILE A 1 80 ? -7.672 18.375 21.375 1 98.69 80 ILE A O 1
ATOM 584 N N . VAL A 1 81 ? -8.586 16.359 20.891 1 98.5 81 VAL A N 1
ATOM 585 C CA . VAL A 1 81 ? -9.93 16.906 20.734 1 98.5 81 VAL A CA 1
ATOM 586 C C . VAL A 1 81 ? -10.383 17.547 22.047 1 98.5 81 VAL A C 1
ATOM 588 O O . VAL A 1 81 ? -10.977 18.641 22.047 1 98.5 81 VAL A O 1
ATOM 591 N N . SER A 1 82 ? -10.07 16.891 23.125 1 98 82 SER A N 1
ATOM 592 C CA . SER A 1 82 ? -10.453 17.406 24.438 1 98 82 SER A CA 1
ATOM 593 C C . SER A 1 82 ? -9.719 18.703 24.766 1 98 82 SER A C 1
ATOM 595 O O . SER A 1 82 ? -10.305 19.641 25.312 1 98 82 SER A O 1
ATOM 597 N N . ALA A 1 83 ? -8.484 18.828 24.344 1 97.62 83 ALA A N 1
ATOM 598 C CA . ALA A 1 83 ? -7.621 19.938 24.75 1 97.62 83 ALA A CA 1
ATOM 599 C C . ALA A 1 83 ? -7.738 21.109 23.781 1 97.62 83 ALA A C 1
ATOM 601 O O . ALA A 1 83 ? -7.668 22.266 24.188 1 97.62 83 ALA A O 1
ATOM 602 N N . LEU A 1 84 ? -7.844 20.844 22.5 1 97.81 84 LEU A N 1
ATOM 603 C CA . LEU A 1 84 ? -7.703 21.875 21.484 1 97.81 84 LEU A CA 1
ATOM 604 C C . LEU A 1 84 ? -8.992 22.047 20.688 1 97.81 84 LEU A C 1
ATOM 606 O O . LEU A 1 84 ? -9.109 22.953 19.875 1 97.81 84 LEU A O 1
ATOM 610 N N . GLY A 1 85 ? -9.977 21.203 21 1 96.88 85 GLY A N 1
ATOM 611 C CA . GLY A 1 85 ? -11.195 21.203 20.203 1 96.88 85 GLY A CA 1
ATOM 612 C C . GLY A 1 85 ? -11.102 20.344 18.953 1 96.88 85 GLY A C 1
ATOM 613 O O . GLY A 1 85 ? -10.172 19.531 18.812 1 96.88 85 GLY A O 1
ATOM 614 N N . ASP A 1 86 ? -12.047 20.484 18.078 1 97.5 86 ASP A N 1
ATOM 615 C CA . ASP A 1 86 ? -12.148 19.656 16.875 1 97.5 86 ASP A CA 1
ATOM 616 C C . ASP A 1 86 ? -10.922 19.828 15.977 1 97.5 86 ASP A C 1
ATOM 618 O O . ASP A 1 86 ? -10.352 20.922 15.898 1 97.5 86 ASP A O 1
ATOM 622 N N . ILE A 1 87 ? -10.586 18.797 15.328 1 98.69 87 ILE A N 1
ATOM 623 C CA . ILE A 1 87 ? -9.445 18.797 14.422 1 98.69 87 ILE A CA 1
ATOM 624 C C . ILE A 1 87 ? -9.891 19.234 13.031 1 98.69 87 ILE A C 1
ATOM 626 O O . ILE A 1 87 ? -10.656 18.547 12.359 1 98.69 87 ILE A O 1
ATOM 630 N N . GLU A 1 88 ? -9.344 20.344 12.609 1 98.5 88 GLU A N 1
ATOM 631 C CA . GLU A 1 88 ? -9.695 20.891 11.305 1 98.5 88 GLU A CA 1
ATOM 632 C C . GLU A 1 88 ? -8.812 20.312 10.203 1 98.5 88 GLU A C 1
ATOM 634 O O . GLU A 1 88 ? -9.266 20.109 9.07 1 98.5 88 GLU A O 1
ATOM 639 N N . VAL A 1 89 ? -7.523 20.094 10.508 1 98.81 89 VAL A N 1
ATOM 640 C CA . VAL A 1 89 ? -6.551 19.625 9.523 1 98.81 89 VAL A CA 1
ATOM 641 C C . VAL A 1 89 ? -5.746 18.469 10.109 1 98.81 89 VAL A C 1
ATOM 643 O O . VAL A 1 89 ? -5.254 18.562 11.242 1 98.81 89 VAL A O 1
ATOM 646 N N . LEU A 1 90 ? -5.703 17.375 9.422 1 98.94 90 LEU A N 1
ATOM 647 C CA . LEU A 1 90 ? -4.801 16.266 9.711 1 98.94 90 LEU A CA 1
ATOM 648 C C . LEU A 1 90 ? -3.721 16.141 8.641 1 98.94 90 LEU A C 1
ATOM 650 O O . LEU A 1 90 ? -4.027 15.984 7.457 1 98.94 90 LEU A O 1
ATOM 654 N N . ILE A 1 91 ? -2.486 16.297 9.078 1 98.94 91 ILE A N 1
ATOM 655 C CA . ILE A 1 91 ? -1.343 16.062 8.195 1 98.94 91 ILE A CA 1
ATOM 656 C C . ILE A 1 91 ? -0.69 14.719 8.547 1 98.94 91 ILE A C 1
ATOM 658 O O . ILE A 1 91 ? 0.032 14.617 9.539 1 98.94 91 ILE A O 1
ATOM 662 N N . ASN A 1 92 ? -0.967 13.734 7.723 1 98.88 92 ASN A N 1
ATOM 663 C CA . ASN A 1 92 ? -0.22 12.484 7.809 1 98.88 92 ASN A CA 1
ATOM 664 C C . ASN A 1 92 ? 1.139 12.594 7.121 1 98.88 92 ASN A C 1
ATOM 666 O O . ASN A 1 92 ? 1.25 12.359 5.918 1 98.88 92 ASN A O 1
ATOM 670 N N . ASN A 1 93 ? 2.146 12.867 7.934 1 98.5 93 ASN A N 1
ATOM 671 C CA . ASN A 1 93 ? 3.473 13.156 7.398 1 98.5 93 ASN A CA 1
ATOM 672 C C . ASN A 1 93 ? 4.504 12.141 7.879 1 98.5 93 ASN A C 1
ATOM 674 O O . ASN A 1 93 ? 5.543 11.953 7.242 1 98.5 93 ASN A O 1
ATOM 678 N N . ALA A 1 94 ? 4.207 11.516 9.031 1 97.56 94 ALA A N 1
ATOM 679 C CA . ALA A 1 94 ? 5.145 10.516 9.531 1 97.56 94 ALA A CA 1
ATOM 680 C C . ALA A 1 94 ? 5.426 9.445 8.477 1 97.56 94 ALA A C 1
ATOM 682 O O . ALA A 1 94 ? 4.508 8.961 7.816 1 97.56 94 ALA A O 1
ATOM 683 N N . GLY A 1 95 ? 6.648 9.125 8.281 1 95 95 GLY A N 1
ATOM 684 C CA . GLY A 1 95 ? 7.035 8.117 7.305 1 95 95 GLY A CA 1
ATOM 685 C C . GLY A 1 95 ? 8.477 7.676 7.445 1 95 95 GLY A C 1
ATOM 686 O O . GLY A 1 95 ? 9.305 8.406 7.992 1 95 95 GLY A O 1
ATOM 687 N N . LEU A 1 96 ? 8.742 6.527 6.957 1 93.81 96 LEU A N 1
ATOM 688 C CA . LEU A 1 96 ? 10.07 5.934 6.984 1 93.81 96 LEU A CA 1
ATOM 689 C C . LEU A 1 96 ? 10.477 5.441 5.602 1 93.81 96 LEU A C 1
ATOM 691 O O . LEU A 1 96 ? 9.641 4.953 4.84 1 93.81 96 LEU A O 1
ATOM 695 N N . ALA A 1 97 ? 11.664 5.625 5.266 1 93.12 97 ALA A N 1
ATOM 696 C CA . ALA A 1 97 ? 12.367 4.941 4.184 1 93.12 97 ALA A CA 1
ATOM 697 C C . ALA A 1 97 ? 13.641 4.273 4.695 1 93.12 97 ALA A C 1
ATOM 699 O O . ALA A 1 97 ? 14.633 4.949 4.984 1 93.12 97 ALA A O 1
ATOM 700 N N . LEU A 1 98 ? 13.641 2.982 4.801 1 91.94 98 LEU A N 1
ATOM 701 C CA . LEU A 1 98 ? 14.719 2.273 5.48 1 91.94 98 LEU A CA 1
ATOM 702 C C . LEU A 1 98 ? 15.43 1.318 4.527 1 91.94 98 LEU A C 1
ATOM 704 O O . LEU A 1 98 ? 14.805 0.75 3.631 1 91.94 98 LEU A O 1
ATOM 708 N N . GLY A 1 99 ? 16.719 1.173 4.754 1 89.31 99 GLY A N 1
ATOM 709 C CA . GLY A 1 99 ? 17.469 0.081 4.164 1 89.31 99 GLY A CA 1
ATOM 710 C C . GLY A 1 99 ? 18.031 0.411 2.789 1 89.31 99 GLY A C 1
ATOM 711 O O . GLY A 1 99 ? 18.672 -0.424 2.16 1 89.31 99 GLY A O 1
ATOM 712 N N . ALA A 1 100 ? 17.703 1.605 2.236 1 84.25 100 ALA A N 1
ATOM 713 C CA . ALA A 1 100 ? 18.297 1.991 0.959 1 84.25 100 ALA A CA 1
ATOM 714 C C . ALA A 1 100 ? 19.828 2.066 1.061 1 84.25 100 ALA A C 1
ATOM 716 O O . ALA A 1 100 ? 20.359 2.4 2.117 1 84.25 100 ALA A O 1
ATOM 717 N N . PRO A 1 101 ? 20.547 1.63 0.089 1 86.19 101 PRO A N 1
ATOM 718 C CA . PRO A 1 101 ? 20.094 1.234 -1.242 1 86.19 101 PRO A CA 1
ATOM 719 C C . PRO A 1 101 ? 19.875 -0.272 -1.367 1 86.19 101 PRO A C 1
ATOM 721 O O . PRO A 1 101 ? 19.75 -0.793 -2.48 1 86.19 101 PRO A O 1
ATOM 724 N N . GLY A 1 102 ? 19.844 -0.974 -0.263 1 91.19 102 GLY A N 1
ATOM 725 C CA . GLY A 1 102 ? 19.625 -2.41 -0.329 1 91.19 102 GLY A CA 1
ATOM 726 C C . GLY A 1 102 ? 18.375 -2.785 -1.093 1 91.19 102 GLY A C 1
ATOM 727 O O . GLY A 1 102 ? 17.344 -2.105 -0.986 1 91.19 102 GLY A O 1
ATOM 728 N N . ARG A 1 103 ? 18.516 -3.943 -1.874 1 94.69 103 ARG A N 1
ATOM 729 C CA . ARG A 1 103 ? 17.359 -4.48 -2.568 1 94.69 103 ARG A CA 1
ATOM 730 C C . ARG A 1 103 ? 16.359 -5.074 -1.58 1 94.69 103 ARG A C 1
ATOM 732 O O . ARG A 1 103 ? 16.703 -5.379 -0.439 1 94.69 103 ARG A O 1
ATOM 739 N N . PHE A 1 104 ? 15.078 -5.23 -2.01 1 97.62 104 PHE A N 1
ATOM 740 C CA . PHE A 1 104 ? 13.945 -5.602 -1.16 1 97.62 104 PHE A CA 1
ATOM 741 C C . PHE A 1 104 ? 14.273 -6.852 -0.349 1 97.62 104 PHE A C 1
ATOM 743 O O . PHE A 1 104 ? 14.125 -6.855 0.875 1 97.62 104 PHE A O 1
ATOM 750 N N . TRP A 1 105 ? 14.75 -7.883 -1.014 1 97.06 105 TRP A N 1
ATOM 751 C CA . TRP A 1 105 ? 14.938 -9.164 -0.35 1 97.06 105 TRP A CA 1
ATOM 752 C C . TRP A 1 105 ? 16.203 -9.156 0.505 1 97.06 105 TRP A C 1
ATOM 754 O O . TRP A 1 105 ? 16.438 -10.094 1.276 1 97.06 105 TRP A O 1
ATOM 764 N N . GLU A 1 106 ? 17.031 -8.102 0.389 1 96.62 106 GLU A N 1
ATOM 765 C CA . GLU A 1 106 ? 18.234 -7.938 1.211 1 96.62 106 GLU A CA 1
ATOM 766 C C . GLU A 1 106 ? 17.906 -7.246 2.531 1 96.62 106 GLU A C 1
ATOM 768 O O . GLU A 1 106 ? 18.719 -7.246 3.457 1 96.62 106 GLU A O 1
ATOM 773 N N . LEU A 1 107 ? 16.734 -6.719 2.66 1 96.12 107 LEU A N 1
ATOM 774 C CA . LEU A 1 107 ? 16.344 -5.988 3.859 1 96.12 107 LEU A CA 1
ATOM 775 C C . LEU A 1 107 ? 16.047 -6.945 5.008 1 96.12 107 LEU A C 1
ATOM 777 O O . LEU A 1 107 ? 15.414 -7.984 4.805 1 96.12 107 LEU A O 1
ATOM 781 N N . PRO A 1 108 ? 16.578 -6.566 6.219 1 96.62 108 PRO A N 1
ATOM 782 C CA . PRO A 1 108 ? 15.953 -7.234 7.359 1 96.62 108 PRO A CA 1
ATOM 783 C C . PRO A 1 108 ? 14.438 -7.074 7.387 1 96.62 108 PRO A C 1
ATOM 785 O O . PRO A 1 108 ? 13.93 -5.977 7.141 1 96.62 108 PRO A O 1
ATOM 788 N N . ILE A 1 109 ? 13.727 -8.141 7.707 1 97.19 109 ILE A N 1
ATOM 789 C CA . ILE A 1 109 ? 12.273 -8.156 7.617 1 97.19 109 ILE A CA 1
ATOM 790 C C . ILE A 1 109 ? 11.688 -7.121 8.57 1 97.19 109 ILE A C 1
ATOM 792 O O . ILE A 1 109 ? 10.625 -6.547 8.297 1 97.19 109 ILE A O 1
ATOM 796 N N . GLU A 1 110 ? 12.391 -6.879 9.617 1 97.38 110 GLU A N 1
ATOM 797 C CA . GLU A 1 110 ? 11.93 -5.906 10.602 1 97.38 110 GLU A CA 1
ATOM 798 C C . GLU A 1 110 ? 11.805 -4.516 9.984 1 97.38 110 GLU A C 1
ATOM 800 O O . GLU A 1 110 ? 10.945 -3.729 10.391 1 97.38 110 GLU A O 1
ATOM 805 N N . MET A 1 111 ? 12.672 -4.18 9.039 1 96.62 111 MET A N 1
ATOM 806 C CA . MET A 1 111 ? 12.602 -2.881 8.375 1 96.62 111 MET A CA 1
ATOM 807 C C . MET A 1 111 ? 11.352 -2.791 7.496 1 96.62 111 MET A C 1
ATOM 809 O O . MET A 1 111 ? 10.727 -1.735 7.414 1 96.62 111 MET A O 1
ATOM 813 N N . VAL A 1 112 ? 11.008 -3.895 6.871 1 97.62 112 VAL A N 1
ATOM 814 C CA . VAL A 1 112 ? 9.797 -3.973 6.059 1 97.62 112 VAL A CA 1
ATOM 815 C C . VAL A 1 112 ? 8.57 -3.754 6.941 1 97.62 112 VAL A C 1
ATOM 817 O O . VAL A 1 112 ? 7.695 -2.955 6.605 1 97.62 112 VAL A O 1
ATOM 820 N N . GLU A 1 113 ? 8.578 -4.398 8.047 1 97.75 113 GLU A N 1
ATOM 821 C CA . GLU A 1 113 ? 7.473 -4.301 8.992 1 97.75 113 GLU A CA 1
ATOM 822 C C . GLU A 1 113 ? 7.34 -2.879 9.531 1 97.75 113 GLU A C 1
ATOM 824 O O . GLU A 1 113 ? 6.227 -2.367 9.672 1 97.75 113 GLU A O 1
ATOM 829 N N . GLN A 1 114 ? 8.477 -2.305 9.836 1 97.12 114 GLN A N 1
ATOM 830 C CA . GLN A 1 114 ? 8.461 -0.944 10.359 1 97.12 114 GLN A CA 1
ATOM 831 C C . GLN A 1 114 ? 7.898 0.039 9.336 1 97.12 114 GLN A C 1
ATOM 833 O O . GLN A 1 114 ? 7.102 0.912 9.688 1 97.12 114 GLN A O 1
ATOM 838 N N . MET A 1 115 ? 8.258 -0.102 8.094 1 97.62 115 MET A N 1
ATOM 839 C CA . MET A 1 115 ? 7.777 0.793 7.043 1 97.62 115 MET A CA 1
ATOM 840 C C . MET A 1 115 ? 6.285 0.592 6.801 1 97.62 115 MET A C 1
ATOM 842 O O . MET A 1 115 ? 5.52 1.558 6.773 1 97.62 115 MET A O 1
ATOM 846 N N . ASN A 1 116 ? 5.906 -0.68 6.688 1 98.5 116 ASN A N 1
ATOM 847 C CA . ASN A 1 116 ? 4.484 -0.948 6.5 1 98.5 116 ASN A CA 1
ATOM 848 C C . ASN A 1 116 ? 3.656 -0.43 7.672 1 98.5 116 ASN A C 1
ATOM 850 O O . ASN A 1 116 ? 2.576 0.131 7.477 1 98.5 116 ASN A O 1
ATOM 854 N N . GLY A 1 117 ? 4.164 -0.631 8.852 1 98.5 117 GLY A N 1
ATOM 855 C CA . GLY A 1 117 ? 3.477 -0.208 10.062 1 98.5 117 GLY A CA 1
ATOM 856 C C . GLY A 1 117 ? 3.326 1.298 10.164 1 98.5 117 GLY A C 1
ATOM 857 O O . GLY A 1 117 ? 2.271 1.794 10.57 1 98.5 117 GLY A O 1
ATOM 858 N N . THR A 1 118 ? 4.348 1.994 9.781 1 98.12 118 THR A N 1
ATOM 859 C CA . THR A 1 118 ? 4.344 3.447 9.914 1 98.12 118 THR A CA 1
ATOM 860 C C . THR A 1 118 ? 3.66 4.098 8.719 1 98.12 118 THR A C 1
ATOM 862 O O . THR A 1 118 ? 2.723 4.883 8.883 1 98.12 118 THR A O 1
ATOM 865 N N . ASN A 1 119 ? 4.07 3.705 7.496 1 98.44 119 ASN A N 1
ATOM 866 C CA . ASN A 1 119 ? 3.693 4.426 6.285 1 98.44 119 ASN A CA 1
ATOM 867 C C . ASN A 1 119 ? 2.256 4.121 5.871 1 98.44 119 ASN A C 1
ATOM 869 O O . ASN A 1 119 ? 1.633 4.898 5.148 1 98.44 119 ASN A O 1
ATOM 873 N N . ILE A 1 120 ? 1.785 2.932 6.285 1 98.56 120 ILE A N 1
ATOM 874 C CA . ILE A 1 120 ? 0.451 2.527 5.852 1 98.56 120 ILE A CA 1
ATOM 875 C C . ILE A 1 120 ? -0.479 2.449 7.062 1 98.56 120 ILE A C 1
ATOM 877 O O . ILE A 1 120 ? -1.341 3.312 7.246 1 98.56 120 ILE A O 1
ATOM 881 N N . THR A 1 121 ? -0.168 1.548 7.926 1 98.56 121 THR A N 1
ATOM 882 C CA . THR A 1 121 ? -1.079 1.257 9.031 1 98.56 121 THR A CA 1
ATOM 883 C C . THR A 1 121 ? -1.202 2.459 9.961 1 98.56 121 THR A C 1
ATOM 885 O O . THR A 1 121 ? -2.299 2.789 10.414 1 98.56 121 THR A O 1
ATOM 888 N N . GLY A 1 122 ? -0.07 3.09 10.266 1 98.75 122 GLY A N 1
ATOM 889 C CA . GLY A 1 122 ? -0.093 4.273 11.109 1 98.75 122 GLY A CA 1
ATOM 890 C C . GLY A 1 122 ? -0.935 5.398 10.539 1 98.75 122 GLY A C 1
ATOM 891 O O . GLY A 1 122 ? -1.676 6.059 11.273 1 98.75 122 GLY A O 1
ATOM 892 N N . VAL A 1 123 ? -0.838 5.609 9.234 1 98.75 123 VAL A N 1
ATOM 893 C CA . VAL A 1 123 ? -1.636 6.617 8.547 1 98.75 123 VAL A CA 1
ATOM 894 C C . VAL A 1 123 ? -3.119 6.277 8.672 1 98.75 123 VAL A C 1
ATOM 896 O O . VAL A 1 123 ? -3.943 7.156 8.93 1 98.75 123 VAL A O 1
ATOM 899 N N . MET A 1 124 ? -3.43 5.016 8.477 1 98.88 124 MET A N 1
ATOM 900 C CA . MET A 1 124 ? -4.82 4.578 8.539 1 98.88 124 MET A CA 1
ATOM 901 C C . MET A 1 124 ? -5.371 4.703 9.953 1 98.88 124 MET A C 1
ATOM 903 O O . MET A 1 124 ? -6.531 5.074 10.148 1 98.88 124 MET A O 1
ATOM 907 N N . TYR A 1 125 ? -4.52 4.398 11.008 1 98.81 125 TYR A N 1
ATOM 908 C CA . TYR A 1 125 ? -4.938 4.578 12.391 1 98.81 125 TYR A CA 1
ATOM 909 C C . TYR A 1 125 ? -5.281 6.035 12.672 1 98.81 125 TYR A C 1
ATOM 911 O O . TYR A 1 125 ? -6.34 6.332 13.234 1 98.81 125 TYR A O 1
ATOM 919 N N . MET A 1 126 ? -4.395 6.934 12.25 1 98.88 126 MET A N 1
ATOM 920 C CA . MET A 1 126 ? -4.613 8.359 12.461 1 98.88 126 MET A CA 1
ATOM 921 C C . MET A 1 126 ? -5.895 8.82 11.773 1 98.88 126 MET A C 1
ATOM 923 O O . MET A 1 126 ? -6.73 9.484 12.383 1 98.88 126 MET A O 1
ATOM 927 N N . THR A 1 127 ? -6.02 8.453 10.539 1 98.94 127 THR A N 1
ATOM 928 C CA . THR A 1 127 ? -7.164 8.852 9.734 1 98.94 127 THR A CA 1
ATOM 929 C C . THR A 1 127 ? -8.461 8.32 10.328 1 98.94 127 THR A C 1
ATOM 931 O O . THR A 1 127 ? -9.445 9.055 10.453 1 98.94 127 THR A O 1
ATOM 934 N N . HIS A 1 128 ? -8.398 7.016 10.695 1 98.88 128 HIS A N 1
ATOM 935 C CA . HIS A 1 128 ? -9.555 6.355 11.305 1 98.88 128 HIS A CA 1
ATOM 936 C C . HIS A 1 128 ? -10.008 7.086 12.562 1 98.88 128 HIS A C 1
ATOM 938 O O . HIS A 1 128 ? -11.18 7.43 12.695 1 98.88 128 HIS A O 1
ATOM 944 N N . SER A 1 129 ? -9.125 7.383 13.461 1 98.81 129 SER A N 1
ATOM 945 C CA . SER A 1 129 ? -9.438 8.016 14.742 1 98.81 129 SER A CA 1
ATOM 946 C C . SER A 1 129 ? -9.914 9.445 14.547 1 98.81 129 SER A C 1
ATOM 948 O O . SER A 1 129 ? -10.891 9.875 15.172 1 98.81 129 SER A O 1
ATOM 950 N N . VAL A 1 130 ? -9.273 10.227 13.688 1 98.88 130 VAL A N 1
ATOM 951 C CA . VAL A 1 130 ? -9.602 11.633 13.492 1 98.88 130 VAL A CA 1
ATOM 952 C C . VAL A 1 130 ? -10.977 11.75 12.828 1 98.88 130 VAL A C 1
ATOM 954 O O . VAL A 1 130 ? -11.766 12.625 13.18 1 98.88 130 VAL A O 1
ATOM 957 N N . LEU A 1 131 ? -11.258 10.859 11.828 1 98.81 131 LEU A N 1
ATOM 958 C CA . LEU A 1 131 ? -12.57 10.883 11.188 1 98.81 131 LEU A CA 1
ATOM 959 C C . LEU A 1 131 ? -13.672 10.594 12.195 1 98.81 131 LEU A C 1
ATOM 961 O O . LEU A 1 131 ? -14.695 11.289 12.227 1 98.81 131 LEU A O 1
ATOM 965 N N . ASN A 1 132 ? -13.438 9.609 13.07 1 98.62 132 ASN A N 1
ATOM 966 C CA . ASN A 1 132 ? -14.477 9.18 14 1 98.62 132 ASN A CA 1
ATOM 967 C C . ASN A 1 132 ? -14.648 10.18 15.148 1 98.62 132 ASN A C 1
ATOM 969 O O . ASN A 1 132 ? -15.773 10.484 15.539 1 98.62 132 ASN A O 1
ATOM 973 N N . GLU A 1 133 ? -13.555 10.711 15.641 1 98.38 133 GLU A N 1
ATOM 974 C CA . GLU A 1 133 ? -13.602 11.492 16.875 1 98.38 133 GLU A CA 1
ATOM 975 C C . GLU A 1 133 ? -13.867 12.969 16.578 1 98.38 133 GLU A C 1
ATOM 977 O O . GLU A 1 133 ? -14.227 13.734 17.484 1 98.38 133 GLU A O 1
ATOM 982 N N . SER A 1 134 ? -13.711 13.359 15.289 1 98.56 134 SER A N 1
ATOM 983 C CA . SER A 1 134 ? -13.727 14.805 15.094 1 98.56 134 SER A CA 1
ATOM 984 C C . SER A 1 134 ? -14.383 15.18 13.773 1 98.56 134 SER A C 1
ATOM 986 O O . SER A 1 134 ? -15.375 15.914 13.75 1 98.56 134 SER A O 1
ATOM 988 N N . MET A 1 135 ? -13.969 14.664 12.617 1 98.56 135 MET A N 1
ATOM 989 C CA . MET A 1 135 ? -14.305 15.242 11.312 1 98.56 135 MET A CA 1
ATOM 990 C C . MET A 1 135 ? -15.672 14.75 10.844 1 98.56 135 MET A C 1
ATOM 992 O O . MET A 1 135 ? -16.5 15.547 10.391 1 98.56 135 MET A O 1
ATOM 996 N N . TRP A 1 136 ? -15.914 13.477 10.93 1 98.12 136 TRP A N 1
ATOM 997 C CA . TRP A 1 136 ? -17.109 12.93 10.32 1 98.12 136 TRP A CA 1
ATOM 998 C C . TRP A 1 136 ? -18.359 13.406 11.047 1 98.12 136 TRP A C 1
ATOM 1000 O O . TRP A 1 136 ? -19.344 13.797 10.414 1 98.12 136 TRP A O 1
ATOM 1010 N N . PRO A 1 137 ? -18.375 13.438 12.43 1 97.88 137 PRO A N 1
ATOM 1011 C CA . PRO A 1 137 ? -19.578 13.914 13.109 1 97.88 137 PRO A CA 1
ATOM 1012 C C . PRO A 1 137 ? -19.969 15.328 12.703 1 97.88 137 PRO A C 1
ATOM 1014 O O . PRO A 1 137 ? -21.156 15.664 12.695 1 97.88 137 PRO A O 1
ATOM 1017 N N . ARG A 1 138 ? -19.062 16.141 12.336 1 96.88 138 ARG A N 1
ATOM 1018 C CA . ARG A 1 138 ? -19.375 17.531 11.984 1 96.88 138 ARG A CA 1
ATOM 1019 C C . ARG A 1 138 ? -19.312 17.734 10.477 1 96.88 138 ARG A C 1
ATOM 1021 O O . ARG A 1 138 ? -19.5 18.844 9.992 1 96.88 138 ARG A O 1
ATOM 1028 N N . LYS A 1 139 ? -18.859 16.719 9.75 1 97.19 139 LYS A N 1
ATOM 1029 C CA . LYS A 1 139 ? -18.844 16.656 8.289 1 97.19 139 LYS A CA 1
ATOM 1030 C C . LYS A 1 139 ? -17.938 17.75 7.715 1 97.19 139 LYS A C 1
ATOM 1032 O O . LYS A 1 139 ? -18.281 18.391 6.727 1 97.19 139 LYS A O 1
ATOM 1037 N N . ARG A 1 140 ? -16.828 17.953 8.391 1 96.25 140 ARG A N 1
ATOM 1038 C CA . ARG A 1 140 ? -15.883 18.969 7.957 1 96.25 140 ARG A CA 1
ATOM 1039 C C . ARG A 1 140 ? -14.461 18.625 8.375 1 96.25 140 ARG A C 1
ATOM 1041 O O . ARG A 1 140 ? -14.242 18.078 9.461 1 96.25 140 ARG A O 1
ATOM 1048 N N . GLY A 1 141 ? -13.508 18.984 7.574 1 97.44 141 GLY A N 1
ATOM 1049 C CA . GLY A 1 141 ? -12.094 18.797 7.848 1 97.44 141 GLY A CA 1
ATOM 1050 C C . GLY A 1 141 ? -11.266 18.609 6.594 1 97.44 141 GLY A C 1
ATOM 1051 O O . GLY A 1 141 ? -11.805 18.469 5.496 1 97.44 141 GLY A O 1
ATOM 1052 N N . THR A 1 142 ? -9.969 18.719 6.707 1 98.19 142 THR A N 1
ATOM 1053 C CA . THR A 1 142 ? -9.023 18.484 5.617 1 98.19 142 THR A CA 1
ATOM 1054 C C . THR A 1 142 ? -7.953 17.484 6.027 1 98.19 142 THR A C 1
ATOM 1056 O O . THR A 1 142 ? -7.332 17.625 7.082 1 98.19 142 THR A O 1
ATOM 1059 N N . ILE A 1 143 ? -7.844 16.453 5.281 1 98.75 143 ILE A N 1
ATOM 1060 C CA . ILE A 1 143 ? -6.801 15.461 5.469 1 98.75 143 ILE A CA 1
ATOM 1061 C C . ILE A 1 143 ? -5.777 15.562 4.34 1 98.75 143 ILE A C 1
ATOM 1063 O O . ILE A 1 143 ? -6.141 15.562 3.16 1 98.75 143 ILE A O 1
ATOM 1067 N N . ILE A 1 144 ? -4.516 15.734 4.668 1 98.75 144 ILE A N 1
ATOM 1068 C CA . ILE A 1 144 ? -3.436 15.68 3.688 1 98.75 144 ILE A CA 1
ATOM 1069 C C . ILE A 1 144 ? -2.518 14.5 3.992 1 98.75 144 ILE A C 1
ATOM 1071 O O . ILE A 1 144 ? -1.938 14.422 5.078 1 98.75 144 ILE A O 1
ATOM 1075 N N . ASN A 1 145 ? -2.475 13.531 3.104 1 98.81 145 ASN A N 1
ATOM 1076 C CA . ASN A 1 145 ? -1.484 12.461 3.141 1 98.81 145 ASN A CA 1
ATOM 1077 C C . ASN A 1 145 ? -0.226 12.828 2.363 1 98.81 145 ASN A C 1
ATOM 1079 O O . ASN A 1 145 ? -0.294 13.125 1.169 1 98.81 145 ASN A O 1
ATOM 1083 N N . VAL A 1 146 ? 0.93 12.836 3.08 1 98.31 146 VAL A N 1
ATOM 1084 C CA . VAL A 1 146 ? 2.188 13.156 2.408 1 98.31 146 VAL A CA 1
ATOM 1085 C C . VAL A 1 146 ? 2.742 11.898 1.734 1 98.31 146 VAL A C 1
ATOM 1087 O O . VAL A 1 146 ? 3.295 11.023 2.4 1 98.31 146 VAL A O 1
ATOM 1090 N N . SER A 1 147 ? 2.58 11.828 0.479 1 97.44 147 SER A N 1
ATOM 1091 C CA . SER A 1 147 ? 3.078 10.727 -0.34 1 97.44 147 SER A CA 1
ATOM 1092 C C . SER A 1 147 ? 4.469 11.023 -0.886 1 97.44 147 SER A C 1
ATOM 1094 O O . SER A 1 147 ? 5.398 11.297 -0.121 1 97.44 147 SER A O 1
ATOM 1096 N N . SER A 1 148 ? 4.699 10.844 -2.148 1 95.12 148 SER A N 1
ATOM 1097 C CA . SER A 1 148 ? 5.926 11.062 -2.906 1 95.12 148 SER A CA 1
ATOM 1098 C C . SER A 1 148 ? 5.66 11.039 -4.406 1 95.12 148 SER A C 1
ATOM 1100 O O . SER A 1 148 ? 4.699 10.414 -4.859 1 95.12 148 SER A O 1
ATOM 1102 N N . VAL A 1 149 ? 6.539 11.75 -5.145 1 92.69 149 VAL A N 1
ATOM 1103 C CA . VAL A 1 149 ? 6.453 11.617 -6.598 1 92.69 149 VAL A CA 1
ATOM 1104 C C . VAL A 1 149 ? 6.641 10.148 -6.988 1 92.69 149 VAL A C 1
ATOM 1106 O O . VAL A 1 149 ? 6.141 9.711 -8.023 1 92.69 149 VAL A O 1
ATOM 1109 N N . THR A 1 150 ? 7.234 9.398 -6.152 1 92 150 THR A N 1
ATOM 1110 C CA . THR A 1 150 ? 7.484 7.992 -6.445 1 92 150 THR A CA 1
ATOM 1111 C C . THR A 1 150 ? 6.262 7.145 -6.102 1 92 150 THR A C 1
ATOM 1113 O O . THR A 1 150 ? 6.246 5.938 -6.352 1 92 150 THR A O 1
ATOM 1116 N N . GLY A 1 151 ? 5.234 7.691 -5.582 1 91.81 151 GLY A N 1
ATOM 1117 C CA . GLY A 1 151 ? 3.984 6.984 -5.363 1 91.81 151 GLY A CA 1
ATOM 1118 C C . GLY A 1 151 ? 3.248 6.664 -6.648 1 91.81 151 GLY A C 1
ATOM 1119 O O . GLY A 1 151 ? 2.398 5.773 -6.68 1 91.81 151 GLY A O 1
ATOM 1120 N N . LEU A 1 152 ? 3.607 7.469 -7.668 1 86.62 152 LEU A N 1
ATOM 1121 C CA . LEU A 1 152 ? 2.906 7.309 -8.938 1 86.62 152 LEU A CA 1
ATOM 1122 C C . LEU A 1 152 ? 3.834 6.734 -10 1 86.62 152 LEU A C 1
ATOM 1124 O O . LEU A 1 152 ? 3.375 6.246 -11.031 1 86.62 152 LEU A O 1
ATOM 1128 N N . GLU A 1 153 ? 5.137 6.883 -9.68 1 87.06 153 GLU A N 1
ATOM 1129 C C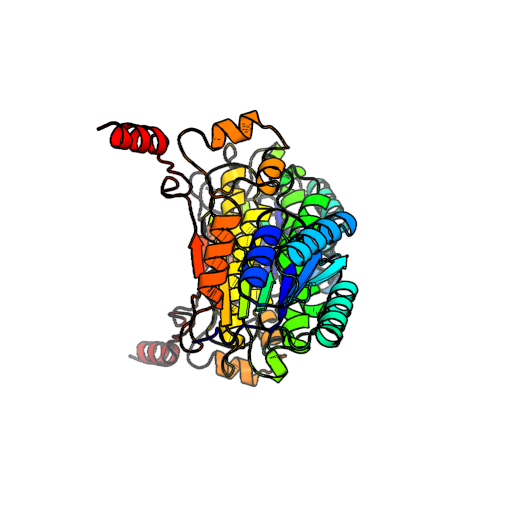A . GLU A 1 153 ? 6.125 6.477 -10.672 1 87.06 153 GLU A CA 1
ATOM 1130 C C . GLU A 1 153 ? 7.223 5.625 -10.047 1 87.06 153 GLU A C 1
ATOM 1132 O O . GLU A 1 153 ? 7.711 5.934 -8.953 1 87.06 153 GLU A O 1
ATOM 1137 N N . CYS A 1 154 ? 7.555 4.645 -10.734 1 86.94 154 CYS A N 1
ATOM 1138 C CA . CYS A 1 154 ? 8.617 3.766 -10.266 1 86.94 154 CYS A CA 1
ATOM 1139 C C . CYS A 1 154 ? 9.992 4.336 -10.609 1 86.94 154 CYS A C 1
ATOM 1141 O O . CYS A 1 154 ? 10.273 4.621 -11.781 1 86.94 154 CYS A O 1
ATOM 1143 N N . PRO A 1 155 ? 10.883 4.508 -9.633 1 84.12 155 PRO A N 1
ATOM 1144 C CA . PRO A 1 155 ? 12.227 5.004 -9.945 1 84.12 155 PRO A CA 1
ATOM 1145 C C . PRO A 1 155 ? 13.094 3.959 -10.641 1 84.12 155 PRO A C 1
ATOM 1147 O O . PRO A 1 155 ? 12.922 2.758 -10.414 1 84.12 155 PRO A O 1
ATOM 1150 N N . PRO A 1 156 ? 14.047 4.434 -11.367 1 82.5 156 PRO A N 1
ATOM 1151 C CA . PRO A 1 156 ? 14.898 3.516 -12.125 1 82.5 156 PRO A CA 1
ATOM 1152 C C . PRO A 1 156 ? 16.141 3.102 -11.352 1 82.5 156 PRO A C 1
ATOM 1154 O O . PRO A 1 156 ? 17.266 3.26 -11.852 1 82.5 156 PRO A O 1
ATOM 1157 N N . PHE A 1 157 ? 16.016 2.77 -10.094 1 79.38 157 PHE A N 1
ATOM 1158 C CA . PHE A 1 157 ? 17.172 2.352 -9.305 1 79.38 157 PHE A CA 1
ATOM 1159 C C . PHE A 1 157 ? 16.766 1.386 -8.203 1 79.38 157 PHE A C 1
ATOM 1161 O O . PHE A 1 157 ? 15.57 1.23 -7.926 1 79.38 157 PHE A O 1
ATOM 1168 N N . ASP A 1 158 ? 17.797 0.776 -7.641 1 84.81 158 ASP A N 1
ATOM 1169 C CA . ASP A 1 158 ? 17.547 -0.175 -6.562 1 84.81 158 ASP A CA 1
ATOM 1170 C C . ASP A 1 158 ? 17.266 0.548 -5.25 1 84.81 158 ASP A C 1
ATOM 1172 O O . ASP A 1 158 ? 17.703 1.684 -5.051 1 84.81 158 ASP A O 1
ATOM 1176 N N . GLY A 1 159 ? 16.562 -0.213 -4.551 1 86.5 159 GLY A N 1
ATOM 1177 C CA . GLY A 1 159 ? 16.312 0.254 -3.195 1 86.5 159 GLY A CA 1
ATOM 1178 C C . GLY A 1 159 ? 14.977 0.942 -3.033 1 86.5 159 GLY A C 1
ATOM 1179 O O . GLY A 1 159 ? 14.438 1.495 -3.992 1 86.5 159 GLY A O 1
ATOM 1180 N N . GLU A 1 160 ? 14.312 0.726 -1.987 1 92.19 160 GLU A N 1
ATOM 1181 C CA . GLU A 1 160 ? 13.148 1.457 -1.499 1 92.19 160 GLU A CA 1
ATOM 1182 C C . GLU A 1 160 ? 11.859 0.894 -2.086 1 92.19 160 GLU A C 1
ATOM 1184 O O . GLU A 1 160 ? 10.883 1.625 -2.27 1 92.19 160 GLU A O 1
ATOM 1189 N N . ALA A 1 161 ? 11.867 -0.324 -2.541 1 95.12 161 ALA A N 1
ATOM 1190 C CA . ALA A 1 161 ? 10.672 -0.961 -3.084 1 95.12 161 ALA A CA 1
ATOM 1191 C C . ALA A 1 161 ? 9.508 -0.857 -2.105 1 95.12 161 ALA A C 1
ATOM 1193 O O . ALA A 1 161 ? 8.375 -0.564 -2.506 1 95.12 161 ALA A O 1
ATOM 1194 N N . VAL A 1 162 ? 9.828 -1.059 -0.818 1 96.81 162 VAL A N 1
ATOM 1195 C CA . VAL A 1 162 ? 8.789 -1.016 0.205 1 96.81 162 VAL A CA 1
ATOM 1196 C C . VAL A 1 162 ? 8.258 0.408 0.34 1 96.81 162 VAL A C 1
ATOM 1198 O O . VAL A 1 162 ? 7.043 0.622 0.373 1 96.81 162 VAL A O 1
ATOM 1201 N N . TYR A 1 163 ? 9.141 1.385 0.329 1 95.38 163 TYR A N 1
ATOM 1202 C CA . TYR A 1 163 ? 8.75 2.787 0.444 1 9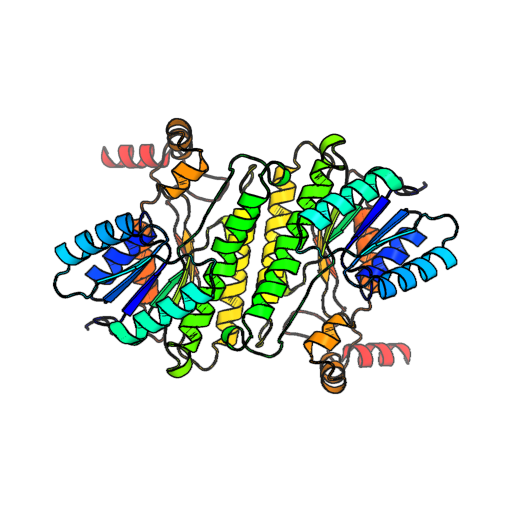5.38 163 TYR A CA 1
ATOM 1203 C C . TYR A 1 163 ? 7.859 3.203 -0.716 1 95.38 163 TYR A C 1
ATOM 1205 O O . TYR A 1 163 ? 6.781 3.771 -0.507 1 95.38 163 TYR A O 1
ATOM 1213 N N . HIS A 1 164 ? 8.281 2.936 -1.951 1 95.31 164 HIS A N 1
ATOM 1214 C CA . HIS A 1 164 ? 7.508 3.312 -3.127 1 95.31 164 HIS A CA 1
ATOM 1215 C C . HIS A 1 164 ? 6.133 2.65 -3.119 1 95.31 164 HIS A C 1
ATOM 1217 O O . HIS A 1 164 ? 5.133 3.287 -3.451 1 95.31 164 HIS A O 1
ATOM 1223 N N . ALA A 1 165 ? 6.129 1.399 -2.738 1 97.75 165 ALA A N 1
ATOM 1224 C CA . ALA A 1 165 ? 4.867 0.676 -2.625 1 97.75 165 ALA A CA 1
ATOM 1225 C C . ALA A 1 165 ? 3.951 1.331 -1.596 1 97.75 165 ALA A C 1
ATOM 1227 O O . ALA A 1 165 ? 2.748 1.478 -1.829 1 97.75 165 ALA A O 1
ATOM 1228 N N . ASN A 1 166 ? 4.504 1.73 -0.449 1 98.25 166 ASN A N 1
ATOM 1229 C CA . ASN A 1 166 ? 3.738 2.391 0.602 1 98.25 166 ASN A CA 1
ATOM 1230 C C . ASN A 1 166 ? 3.123 3.697 0.111 1 98.25 166 ASN A C 1
ATOM 1232 O O . ASN A 1 166 ? 1.963 3.99 0.403 1 98.25 166 ASN A O 1
ATOM 1236 N N . LYS A 1 167 ? 3.902 4.441 -0.633 1 97.88 167 LYS A N 1
ATOM 1237 C CA . LYS A 1 167 ? 3.418 5.742 -1.096 1 97.88 167 LYS A CA 1
ATOM 1238 C C . LYS A 1 167 ? 2.35 5.578 -2.172 1 97.88 167 LYS A C 1
ATOM 1240 O O . LYS A 1 167 ? 1.418 6.379 -2.258 1 97.88 167 LYS A O 1
ATOM 1245 N N . ALA A 1 168 ? 2.477 4.527 -2.982 1 97.5 168 ALA A N 1
ATOM 1246 C CA . ALA A 1 168 ? 1.397 4.195 -3.908 1 97.5 168 ALA A CA 1
ATOM 1247 C C . ALA A 1 168 ? 0.124 3.822 -3.154 1 97.5 168 ALA A C 1
ATOM 1249 O O . ALA A 1 168 ? -0.98 4.176 -3.574 1 97.5 168 ALA A O 1
ATOM 1250 N N . CYS A 1 169 ? 0.286 3.123 -2.111 1 98.31 169 CYS A N 1
ATOM 1251 C CA . CYS A 1 169 ? -0.834 2.773 -1.244 1 98.31 169 CYS A CA 1
ATOM 1252 C C . CYS A 1 169 ? -1.563 4.02 -0.763 1 98.31 169 CYS A C 1
ATOM 1254 O O . CYS A 1 169 ? -2.793 4.078 -0.794 1 98.31 169 CYS A O 1
ATOM 1256 N N . LEU A 1 170 ? -0.82 5.039 -0.358 1 98.25 170 LEU A N 1
ATOM 1257 C CA . LEU A 1 170 ? -1.398 6.281 0.141 1 98.25 170 LEU A CA 1
ATOM 1258 C C . LEU A 1 170 ? -2.211 6.977 -0.947 1 98.25 170 LEU A C 1
ATOM 1260 O O . LEU A 1 170 ? -3.244 7.586 -0.662 1 98.25 170 LEU A O 1
ATOM 1264 N N . GLU A 1 171 ? -1.716 6.914 -2.191 1 97.19 171 GLU A N 1
ATOM 1265 C CA . GLU A 1 171 ? -2.438 7.52 -3.307 1 97.19 171 GLU A CA 1
ATOM 1266 C C . GLU A 1 171 ? -3.82 6.895 -3.473 1 97.19 171 GLU A C 1
ATOM 1268 O O . GLU A 1 171 ? -4.828 7.605 -3.508 1 97.19 171 GLU A O 1
ATOM 1273 N N . ALA A 1 172 ? -3.811 5.594 -3.5 1 97.44 172 ALA A N 1
ATOM 1274 C CA . ALA A 1 172 ? -5.074 4.887 -3.701 1 97.44 172 ALA A CA 1
ATOM 1275 C C . ALA A 1 172 ? -5.992 5.047 -2.492 1 97.44 172 ALA A C 1
ATOM 1277 O O . ALA A 1 172 ? -7.207 5.203 -2.645 1 97.44 172 ALA A O 1
ATOM 1278 N N . PHE A 1 173 ? -5.434 5.051 -1.31 1 97.88 173 PHE A N 1
ATOM 1279 C CA . PHE A 1 173 ? -6.199 5.254 -0.085 1 97.88 173 PHE A CA 1
ATOM 1280 C C . PHE A 1 173 ? -6.898 6.605 -0.1 1 97.88 173 PHE A C 1
ATOM 1282 O O . PHE A 1 173 ? -8.086 6.703 0.212 1 97.88 173 PHE A O 1
ATOM 1289 N N . SER A 1 174 ? -6.164 7.59 -0.477 1 97.94 174 SER A N 1
ATOM 1290 C CA . SER A 1 174 ? -6.695 8.945 -0.524 1 97.94 174 SER A CA 1
ATOM 1291 C C . SER A 1 174 ? -7.832 9.062 -1.533 1 97.94 174 SER A C 1
ATOM 1293 O O . SER A 1 174 ? -8.859 9.688 -1.251 1 97.94 174 SER A O 1
ATOM 1295 N N . ASN A 1 175 ? -7.613 8.469 -2.701 1 95.38 175 ASN A N 1
ATOM 1296 C CA . ASN A 1 175 ? -8.656 8.477 -3.721 1 95.38 175 ASN A CA 1
ATOM 1297 C C . ASN A 1 175 ? -9.938 7.82 -3.213 1 95.38 175 ASN A C 1
ATOM 1299 O O . ASN A 1 175 ? -11.031 8.367 -3.383 1 95.38 175 ASN A O 1
ATOM 1303 N N . SER A 1 176 ? -9.789 6.684 -2.592 1 96 176 SER A N 1
ATOM 1304 C CA . SER A 1 176 ? -10.945 5.953 -2.088 1 96 176 SER A CA 1
ATOM 1305 C C . SER A 1 176 ? -11.617 6.711 -0.95 1 96 176 SER A C 1
ATOM 1307 O O . SER A 1 176 ? -12.852 6.73 -0.854 1 96 176 SER A O 1
ATOM 1309 N N . LEU A 1 177 ? -10.812 7.266 -0.111 1 96.69 177 LEU A N 1
ATOM 1310 C CA . LEU A 1 177 ? -11.359 8.031 1.007 1 96.69 177 LEU A CA 1
ATOM 1311 C C . LEU A 1 177 ? -12.188 9.211 0.507 1 96.69 177 LEU A C 1
ATOM 1313 O O . LEU A 1 177 ? -13.211 9.547 1.102 1 96.69 177 LEU A O 1
ATOM 1317 N N . ARG A 1 178 ? -11.766 9.898 -0.585 1 95.06 178 ARG A N 1
ATOM 1318 C CA . ARG A 1 178 ? -12.539 10.977 -1.179 1 95.06 178 ARG A CA 1
ATOM 1319 C C . ARG A 1 178 ? -13.93 10.5 -1.588 1 95.06 178 ARG A C 1
ATOM 1321 O O . ARG A 1 178 ? -14.914 11.203 -1.392 1 95.06 178 ARG A O 1
ATOM 1328 N N . MET A 1 179 ? -13.961 9.289 -2.139 1 93.56 179 MET A N 1
ATOM 1329 C CA . MET A 1 179 ? -15.25 8.742 -2.541 1 93.56 179 MET A CA 1
ATOM 1330 C C . MET A 1 179 ? -16.141 8.5 -1.327 1 93.56 179 MET A C 1
ATOM 1332 O O . MET A 1 179 ? -17.328 8.828 -1.351 1 93.56 179 MET A O 1
ATOM 1336 N N . GLU A 1 180 ? -15.523 8.078 -0.267 1 95.31 180 GLU A N 1
ATOM 1337 C CA . GLU A 1 180 ? -16.297 7.633 0.886 1 95.31 180 GLU A CA 1
ATOM 1338 C C . GLU A 1 180 ? -16.75 8.812 1.74 1 95.31 180 GLU A C 1
ATOM 1340 O O . GLU A 1 180 ? -17.656 8.688 2.555 1 95.31 180 GLU A O 1
ATOM 1345 N N . THR A 1 181 ? -16.078 9.93 1.548 1 95.5 181 THR A N 1
ATOM 1346 C CA . THR A 1 181 ? -16.469 11.094 2.332 1 95.5 181 THR A CA 1
ATOM 1347 C C . THR A 1 181 ? -17.484 11.945 1.57 1 95.5 181 THR A C 1
ATOM 1349 O O . THR A 1 181 ? -17.797 13.055 1.992 1 95.5 181 THR A O 1
ATOM 1352 N N . ALA A 1 182 ? -17.922 11.461 0.423 1 92.88 182 ALA A N 1
ATOM 1353 C CA . ALA A 1 182 ? -19.016 12.125 -0.263 1 92.88 182 ALA A CA 1
ATOM 1354 C C . ALA A 1 182 ? -20.188 12.359 0.683 1 92.88 182 ALA A C 1
ATOM 1356 O O . ALA A 1 182 ? -20.5 11.516 1.529 1 92.88 182 ALA A O 1
ATOM 1357 N N . GLY A 1 183 ? -20.812 13.508 0.558 1 94 183 GLY A N 1
ATOM 1358 C CA . GLY A 1 183 ? -21.891 13.891 1.46 1 94 183 GLY A CA 1
ATOM 1359 C C . GLY A 1 183 ? -21.422 14.734 2.627 1 94 183 GLY A C 1
ATOM 1360 O O . GLY A 1 183 ? -22.203 15.055 3.525 1 94 183 GLY A O 1
ATOM 1361 N N . SER A 1 184 ? -20.125 14.992 2.623 1 95.25 184 SER A N 1
ATOM 1362 C CA . SER A 1 184 ? -19.516 15.883 3.609 1 95.25 184 SER A CA 1
ATOM 1363 C C . SER A 1 184 ? -18.656 16.938 2.941 1 95.25 184 SER A C 1
ATOM 1365 O O . SER A 1 184 ? -18.453 16.922 1.724 1 95.25 184 SER A O 1
ATOM 1367 N N . ASN A 1 185 ? -18.188 17.875 3.736 1 95.94 185 ASN A N 1
ATOM 1368 C CA . ASN A 1 185 ? -17.234 18.875 3.26 1 95.94 185 ASN A CA 1
ATOM 1369 C C . ASN A 1 185 ? -15.797 18.5 3.615 1 95.94 185 ASN A C 1
ATOM 1371 O O . ASN A 1 185 ? -14.914 19.375 3.674 1 95.94 185 ASN A O 1
ATOM 1375 N N . ILE A 1 186 ? -15.617 17.234 3.949 1 97.25 186 ILE A N 1
ATOM 1376 C CA . ILE A 1 186 ? -14.281 16.75 4.25 1 97.25 186 ILE A CA 1
ATOM 1377 C C . ILE A 1 186 ? -13.461 16.672 2.963 1 97.25 186 ILE A C 1
ATOM 1379 O O . ILE A 1 186 ? -13.914 16.094 1.966 1 97.25 186 ILE A O 1
ATOM 1383 N N . ARG A 1 187 ? -12.305 17.312 2.963 1 96.94 187 ARG A N 1
ATOM 1384 C CA . ARG A 1 187 ? -11.375 17.281 1.838 1 96.94 187 ARG A CA 1
ATOM 1385 C C . ARG A 1 187 ? -10.234 16.312 2.102 1 96.94 187 ARG A C 1
ATOM 1387 O O . ARG A 1 187 ? -9.688 16.266 3.205 1 96.94 187 ARG A O 1
ATOM 1394 N N . VAL A 1 188 ? -9.938 15.422 1.166 1 98.06 188 VAL A N 1
ATOM 1395 C CA . VAL A 1 188 ? -8.812 14.492 1.229 1 98.06 188 VAL A CA 1
ATOM 1396 C C . VAL A 1 188 ? -7.84 14.789 0.091 1 98.06 188 VAL A C 1
ATOM 1398 O O . VAL A 1 188 ? -8.211 14.719 -1.084 1 98.06 188 VAL A O 1
ATOM 1401 N N . SER A 1 189 ? -6.59 15.156 0.486 1 97.38 189 SER A N 1
ATOM 1402 C CA . SER A 1 189 ? -5.59 15.57 -0.493 1 97.38 189 SER A CA 1
ATOM 1403 C C . SER A 1 189 ? -4.293 14.789 -0.319 1 97.38 189 SER A C 1
ATOM 1405 O O . SER A 1 189 ? -4.082 14.148 0.713 1 97.38 189 SER A O 1
ATOM 1407 N N . VAL A 1 190 ? -3.512 14.828 -1.398 1 98.19 190 VAL A N 1
ATOM 1408 C CA . VAL A 1 190 ? -2.193 14.203 -1.375 1 98.19 190 VAL A CA 1
ATOM 1409 C C . VAL A 1 190 ? -1.127 15.2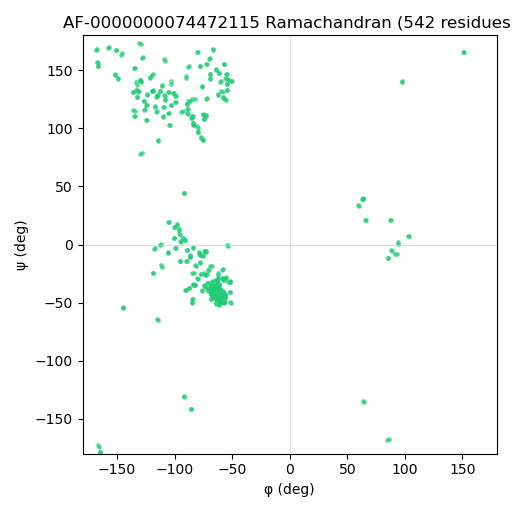34 -1.747 1 98.19 190 VAL A C 1
ATOM 1411 O O . VAL A 1 190 ? -1.305 16 -2.691 1 98.19 190 VAL A O 1
ATOM 1414 N N . LEU A 1 191 ? -0.079 15.32 -0.904 1 97.88 191 LEU A N 1
ATOM 1415 C CA . LEU A 1 191 ? 1.129 16.062 -1.267 1 97.88 191 LEU A CA 1
ATOM 1416 C C . LEU A 1 191 ? 2.215 15.102 -1.755 1 97.88 191 LEU A C 1
ATOM 1418 O O . LEU A 1 191 ? 2.516 14.109 -1.095 1 97.88 191 LEU A O 1
ATOM 1422 N N . ARG A 1 192 ? 2.799 15.344 -2.924 1 97.69 192 ARG A N 1
ATOM 1423 C CA . ARG A 1 192 ? 3.848 14.516 -3.516 1 97.69 192 ARG A CA 1
ATOM 1424 C C . ARG A 1 192 ? 5.164 15.281 -3.598 1 97.69 192 ARG A C 1
ATOM 1426 O O . ARG A 1 192 ? 5.449 15.93 -4.609 1 97.69 192 ARG A O 1
ATOM 1433 N N . PRO A 1 193 ? 5.973 15.18 -2.531 1 96.31 193 PRO A N 1
ATOM 1434 C CA . PRO A 1 193 ? 7.277 15.836 -2.588 1 96.31 193 PRO A CA 1
ATOM 1435 C C . PRO A 1 193 ? 8.234 15.18 -3.578 1 96.31 193 PRO A C 1
ATOM 1437 O O . PRO A 1 193 ? 8.242 13.953 -3.709 1 96.31 193 PRO A O 1
ATOM 1440 N N . GLY A 1 194 ? 9.031 16 -4.27 1 94 194 GLY A N 1
ATOM 1441 C CA . GLY A 1 194 ? 10.211 15.523 -4.973 1 94 194 GLY A CA 1
ATOM 1442 C C . GLY A 1 194 ? 11.438 15.445 -4.086 1 94 194 GLY A C 1
ATOM 1443 O O . GLY A 1 194 ? 11.352 15.016 -2.934 1 94 194 GLY A O 1
ATOM 1444 N N . CYS A 1 195 ? 12.562 15.781 -4.586 1 92.19 195 CYS A N 1
ATOM 1445 C CA . CYS A 1 195 ? 13.812 15.711 -3.834 1 92.19 195 CYS A CA 1
ATOM 1446 C C . CYS A 1 195 ? 13.883 16.812 -2.789 1 92.19 195 CYS A C 1
ATOM 1448 O O . CYS A 1 195 ? 13.914 18 -3.133 1 92.19 195 CYS A O 1
ATOM 1450 N N . VAL A 1 196 ? 13.82 16.406 -1.591 1 93.12 196 VAL A N 1
ATOM 1451 C CA . VAL A 1 196 ? 13.883 17.344 -0.469 1 93.12 196 VAL A CA 1
ATOM 1452 C C . VAL A 1 196 ? 15.148 17.094 0.341 1 93.12 196 VAL A C 1
ATOM 1454 O O . VAL A 1 196 ? 15.477 15.953 0.662 1 93.12 196 VAL A O 1
ATOM 1457 N N . VAL A 1 197 ? 15.859 18.156 0.559 1 89.81 197 VAL A N 1
ATOM 1458 C CA . VAL A 1 197 ? 16.984 18.016 1.473 1 89.81 197 VAL A CA 1
ATOM 1459 C C . VAL A 1 197 ? 16.484 17.953 2.912 1 89.81 197 VAL A C 1
ATOM 1461 O O . VAL A 1 197 ? 15.867 18.906 3.4 1 89.81 197 VAL A O 1
ATOM 1464 N N . SER A 1 198 ? 16.625 16.828 3.521 1 85.12 198 SER A N 1
ATOM 1465 C CA . SER A 1 198 ? 16.141 16.594 4.879 1 85.12 198 SER A CA 1
ATOM 1466 C C . SER A 1 198 ? 16.891 15.453 5.551 1 85.12 198 SER A C 1
ATOM 1468 O O . SER A 1 198 ? 17.703 14.781 4.918 1 85.12 198 SER A O 1
ATOM 1470 N N . HIS A 1 199 ? 16.609 15.391 6.816 1 79.06 199 HIS A N 1
ATOM 1471 C CA . HIS A 1 199 ? 17.125 14.25 7.566 1 79.06 199 HIS A CA 1
ATOM 1472 C C . HIS A 1 199 ? 16.641 12.938 6.961 1 79.06 199 HIS A C 1
ATOM 1474 O O . HIS A 1 199 ? 17.391 11.953 6.938 1 79.06 199 HIS A O 1
ATOM 1480 N N . PHE A 1 200 ? 15.539 12.938 6.406 1 79.81 200 PHE A N 1
ATOM 1481 C CA . PHE A 1 200 ? 14.953 11.766 5.77 1 79.81 200 PHE A CA 1
ATOM 1482 C C . PHE A 1 200 ? 15.797 11.305 4.59 1 79.81 200 PHE A C 1
ATOM 1484 O O . PHE A 1 200 ? 16.078 10.109 4.445 1 79.81 200 PHE A O 1
ATOM 1491 N N . HIS A 1 201 ? 16.234 12.211 3.83 1 79.81 201 HIS A N 1
ATOM 1492 C CA . HIS A 1 201 ? 17.062 11.852 2.682 1 79.81 201 HIS A CA 1
ATOM 1493 C C . HIS A 1 201 ? 18.453 11.406 3.121 1 79.81 201 HIS A C 1
ATOM 1495 O O . HIS A 1 201 ? 19.047 10.508 2.512 1 79.81 201 HIS A O 1
ATOM 1501 N N . LEU A 1 202 ? 18.891 12.125 4.16 1 76.12 202 LEU A N 1
ATOM 1502 C CA . LEU A 1 202 ? 20.188 11.734 4.688 1 76.12 202 LEU A CA 1
ATOM 1503 C C . LEU A 1 202 ? 20.156 10.289 5.191 1 76.12 202 LEU A C 1
ATOM 1505 O O . LEU A 1 202 ? 21.109 9.539 5 1 76.12 202 LEU A O 1
ATOM 1509 N N . GLN A 1 203 ? 19.047 9.992 5.793 1 76 203 GLN A N 1
ATOM 1510 C CA . GLN A 1 203 ? 18.875 8.617 6.254 1 76 203 GLN A CA 1
ATOM 1511 C C . GLN A 1 203 ? 18.828 7.645 5.082 1 76 203 GLN A C 1
ATOM 1513 O O . GLN A 1 203 ? 19.406 6.551 5.16 1 76 203 GLN A O 1
ATOM 1518 N N . ARG A 1 204 ? 18.266 8.094 4.016 1 76.94 204 ARG A N 1
ATOM 1519 C CA . ARG A 1 204 ? 18.156 7.277 2.812 1 76.94 204 ARG A CA 1
ATOM 1520 C C . ARG A 1 204 ? 19.516 6.926 2.25 1 76.94 204 ARG A C 1
ATOM 1522 O O . ARG A 1 204 ? 19.719 5.836 1.71 1 76.94 204 ARG A O 1
ATOM 1529 N N . VAL A 1 205 ? 20.516 7.797 2.434 1 73 205 VAL A N 1
ATOM 1530 C CA . VAL A 1 205 ? 21.844 7.582 1.881 1 73 205 VAL A CA 1
ATOM 1531 C C . VAL A 1 205 ? 22.812 7.16 2.99 1 73 205 VAL A C 1
ATOM 1533 O O . VAL A 1 205 ? 24.016 7.402 2.904 1 73 205 VAL A O 1
ATOM 1536 N N . LYS A 1 206 ? 22.219 6.684 4.105 1 78.06 206 LYS A N 1
ATOM 1537 C CA . LYS A 1 206 ? 22.984 6.172 5.242 1 78.06 206 LYS A CA 1
ATOM 1538 C C . LYS A 1 206 ? 23.891 7.25 5.824 1 78.06 206 LYS A C 1
ATOM 1540 O O . LYS A 1 206 ? 25.062 6.992 6.105 1 78.06 206 LYS A O 1
ATOM 1545 N N . TYR A 1 207 ? 23.422 8.453 5.766 1 79.62 207 TYR A N 1
ATOM 1546 C CA . TYR A 1 207 ? 24.062 9.633 6.348 1 79.62 207 TYR A CA 1
ATOM 1547 C C . TYR A 1 207 ? 25.375 9.945 5.645 1 79.62 207 TYR A C 1
ATOM 1549 O O . TYR A 1 207 ? 26.281 10.531 6.246 1 79.62 207 TYR A O 1
ATOM 1557 N N . ASP A 1 208 ? 25.516 9.422 4.379 1 83.31 208 ASP A N 1
ATOM 1558 C CA . ASP A 1 208 ? 26.656 9.766 3.541 1 83.31 208 ASP A CA 1
ATOM 1559 C C . ASP A 1 208 ? 26.469 11.125 2.873 1 83.31 208 ASP A C 1
ATOM 1561 O O . ASP A 1 208 ? 25.828 11.227 1.826 1 83.31 208 ASP A O 1
ATOM 1565 N N . GLN A 1 209 ? 27.109 12.07 3.459 1 84.69 209 GLN A N 1
ATOM 1566 C CA . GLN A 1 209 ? 26.969 13.438 2.979 1 84.69 209 GLN A CA 1
ATOM 1567 C C . GLN A 1 209 ? 27.453 13.57 1.538 1 84.69 209 GLN A C 1
ATOM 1569 O O . GLN A 1 209 ? 26.875 14.344 0.756 1 84.69 209 GLN A O 1
ATOM 1574 N N . ASN A 1 210 ? 28.484 12.828 1.188 1 85.06 210 ASN A N 1
ATOM 1575 C CA . ASN A 1 210 ? 29 12.883 -0.177 1 85.06 210 ASN A CA 1
ATOM 1576 C C . ASN A 1 210 ? 27.969 12.352 -1.18 1 85.06 210 ASN A C 1
ATOM 1578 O O . ASN A 1 210 ? 27.797 12.922 -2.258 1 85.06 210 ASN A O 1
ATOM 1582 N N . ALA A 1 211 ? 27.328 11.32 -0.746 1 81.81 211 ALA A N 1
ATOM 1583 C CA . ALA A 1 211 ? 26.297 10.758 -1.604 1 81.81 211 ALA A CA 1
ATOM 1584 C C . ALA A 1 211 ? 25.156 11.75 -1.81 1 81.81 211 ALA A C 1
ATOM 1586 O O . ALA A 1 211 ? 24.625 11.875 -2.916 1 81.81 211 ALA A O 1
ATOM 1587 N N . MET A 1 212 ? 24.859 12.422 -0.82 1 83.62 212 MET A N 1
ATOM 1588 C CA . MET A 1 212 ? 23.797 13.422 -0.897 1 83.62 212 MET A CA 1
ATOM 1589 C C . MET A 1 212 ? 24.203 14.586 -1.8 1 83.62 212 MET A C 1
ATOM 1591 O O . MET A 1 212 ? 23.422 15.039 -2.631 1 83.62 212 MET A O 1
ATOM 1595 N N . ASP A 1 213 ? 25.406 15.023 -1.62 1 85.88 213 ASP A N 1
ATOM 1596 C CA . ASP A 1 213 ? 25.922 16.125 -2.424 1 85.88 213 ASP A CA 1
ATOM 1597 C C . ASP A 1 213 ? 25.953 15.758 -3.906 1 85.88 213 ASP A C 1
ATOM 1599 O O . ASP A 1 213 ? 25.641 16.578 -4.762 1 85.88 213 ASP A O 1
ATOM 1603 N N . GLU A 1 214 ? 26.359 14.57 -4.086 1 86.25 214 GLU A N 1
ATOM 1604 C CA . GLU A 1 214 ? 26.406 14.094 -5.465 1 86.25 214 GLU A CA 1
ATOM 1605 C C . GLU A 1 214 ? 25 14.023 -6.07 1 86.25 214 GLU A C 1
ATOM 1607 O O . GLU A 1 214 ? 24.797 14.391 -7.23 1 86.25 214 GLU A O 1
ATOM 1612 N N . PHE A 1 215 ? 24.109 13.656 -5.238 1 85.69 215 PHE A N 1
ATOM 1613 C CA . PHE A 1 215 ? 22.734 13.523 -5.715 1 85.69 215 PHE A CA 1
ATOM 1614 C C . PHE A 1 215 ? 22.141 14.883 -6.055 1 85.69 215 PHE A C 1
ATOM 1616 O O . PHE A 1 215 ? 21.391 15.016 -7.023 1 85.69 215 PHE A O 1
ATOM 1623 N N . PHE A 1 216 ? 22.469 15.875 -5.328 1 89.69 216 PHE A N 1
ATOM 1624 C CA . PHE A 1 216 ? 21.875 17.188 -5.5 1 89.69 216 PHE A CA 1
ATOM 1625 C C . PHE A 1 216 ? 22.781 18.109 -6.297 1 89.69 216 PHE A C 1
ATOM 1627 O O . PHE A 1 216 ? 22.562 19.328 -6.355 1 89.69 216 PHE A O 1
ATOM 1634 N N . TYR A 1 217 ? 23.734 17.547 -6.922 1 90.19 217 TYR A N 1
ATOM 1635 C CA . TYR A 1 217 ? 24.688 18.344 -7.691 1 90.19 217 TYR A CA 1
ATOM 1636 C C . TYR A 1 217 ? 23.984 19.078 -8.82 1 90.19 217 TYR A C 1
ATOM 1638 O O . TYR A 1 217 ? 23.188 18.5 -9.562 1 90.19 217 TYR A O 1
ATOM 1646 N N . GLY A 1 218 ? 24.234 20.359 -8.875 1 91.25 218 GLY A N 1
ATOM 1647 C CA . GLY A 1 218 ? 23.875 21.141 -10.047 1 91.25 218 GLY A CA 1
ATOM 1648 C C . GLY A 1 218 ? 22.5 21.797 -9.914 1 91.25 218 GLY A C 1
ATOM 1649 O O . GLY A 1 218 ? 22.109 22.594 -10.773 1 91.25 218 GLY A O 1
ATOM 1650 N N . TYR A 1 219 ? 21.797 21.406 -8.852 1 92 219 TYR A N 1
ATOM 1651 C CA . TYR A 1 219 ? 20.5 22.047 -8.648 1 92 219 TYR A CA 1
ATOM 1652 C C . TYR A 1 219 ? 20.188 22.203 -7.164 1 92 219 TYR A C 1
ATOM 1654 O O . TYR A 1 219 ? 20.859 21.594 -6.32 1 92 219 TYR A O 1
ATOM 1662 N N . GLU A 1 220 ? 19.234 23.016 -6.879 1 91.12 220 GLU A N 1
ATOM 1663 C CA . GLU A 1 220 ? 18.781 23.219 -5.508 1 91.12 220 GLU A CA 1
ATOM 1664 C C . GLU A 1 220 ? 17.594 22.328 -5.172 1 91.12 220 GLU A C 1
ATOM 1666 O O . GLU A 1 220 ? 16.531 22.469 -5.762 1 91.12 220 GLU A O 1
ATOM 1671 N N . PRO A 1 221 ? 17.781 21.391 -4.258 1 93.75 221 PRO A N 1
ATOM 1672 C CA . PRO A 1 221 ? 16.625 20.594 -3.822 1 93.75 221 PRO A CA 1
ATOM 1673 C C . PRO A 1 221 ? 15.594 21.438 -3.066 1 93.75 221 PRO A C 1
ATOM 1675 O O . PRO A 1 221 ? 15.867 22.578 -2.709 1 93.75 221 PRO A O 1
ATOM 1678 N N . LEU A 1 222 ? 14.414 20.844 -2.869 1 95.06 222 LEU A N 1
ATOM 1679 C CA . LEU A 1 222 ? 13.445 21.469 -1.978 1 95.06 222 LEU A CA 1
ATOM 1680 C C . LEU A 1 222 ? 13.977 21.516 -0.547 1 95.06 222 LEU A C 1
ATOM 1682 O O . LEU A 1 222 ? 14.781 20.672 -0.154 1 95.06 222 LEU A O 1
ATOM 1686 N N . VAL A 1 223 ? 13.57 22.469 0.148 1 95.56 223 VAL A N 1
ATOM 1687 C CA . VAL A 1 223 ? 13.719 22.5 1.599 1 95.56 223 VAL A CA 1
ATOM 1688 C C . VAL A 1 223 ? 12.359 22.312 2.264 1 95.56 223 VAL A C 1
ATOM 1690 O O . VAL A 1 223 ? 11.312 22.516 1.635 1 95.56 223 VAL A O 1
ATOM 1693 N N . PRO A 1 224 ? 12.273 21.906 3.504 1 97.25 224 PRO A N 1
ATOM 1694 C CA . PRO A 1 224 ? 11.016 21.625 4.203 1 97.25 224 PRO A CA 1
ATOM 1695 C C . PRO A 1 224 ? 10.023 22.781 4.105 1 97.25 224 PRO A C 1
ATOM 1697 O O . PRO A 1 224 ? 8.82 22.562 3.984 1 97.25 224 PRO A O 1
ATOM 1700 N N . GLU A 1 225 ? 10.508 23.969 4.055 1 97.25 225 GLU A N 1
ATOM 1701 C CA . GLU A 1 225 ? 9.656 25.156 4.016 1 97.25 225 GLU A CA 1
ATOM 1702 C C . GLU A 1 225 ? 8.883 25.234 2.699 1 97.25 225 GLU A C 1
ATOM 1704 O O . GLU A 1 225 ? 7.754 25.734 2.664 1 97.25 225 GLU A O 1
ATOM 1709 N N . ASP A 1 226 ? 9.492 24.734 1.584 1 96.81 226 ASP A N 1
ATOM 1710 C CA . ASP A 1 226 ? 8.789 24.688 0.305 1 96.81 226 ASP A CA 1
ATOM 1711 C C . ASP A 1 226 ? 7.523 23.844 0.4 1 96.81 226 ASP A C 1
ATOM 1713 O O . ASP A 1 226 ? 6.477 24.219 -0.129 1 96.81 226 ASP A O 1
ATOM 1717 N N . LEU A 1 227 ? 7.656 22.766 1.108 1 97.56 227 LEU A N 1
ATOM 1718 C CA . LEU A 1 227 ? 6.527 21.844 1.262 1 97.56 227 LEU A CA 1
ATOM 1719 C C . LEU A 1 227 ? 5.496 22.422 2.23 1 97.56 227 LEU A C 1
ATOM 1721 O O . LEU A 1 227 ? 4.293 22.219 2.045 1 97.56 227 LEU A O 1
ATOM 1725 N N . ALA A 1 228 ? 5.965 23.109 3.25 1 98.31 228 ALA A N 1
ATOM 1726 C CA . ALA A 1 228 ? 5.062 23.766 4.195 1 98.31 228 ALA A CA 1
ATOM 1727 C C . ALA A 1 228 ? 4.188 24.797 3.5 1 98.31 228 ALA A C 1
ATOM 1729 O O . ALA A 1 228 ? 2.99 24.891 3.773 1 98.31 228 ALA A O 1
ATOM 1730 N N . GLU A 1 229 ? 4.793 25.516 2.568 1 96.62 229 GLU A N 1
ATOM 1731 C CA . GLU A 1 229 ? 4.043 26.5 1.797 1 96.62 229 GLU A CA 1
ATOM 1732 C C . GLU A 1 229 ? 2.99 25.828 0.92 1 96.62 229 GLU A C 1
ATOM 1734 O O . GLU A 1 229 ? 1.874 26.344 0.786 1 96.62 229 GLU A O 1
ATOM 1739 N N . ALA A 1 230 ? 3.381 24.766 0.319 1 96.5 230 ALA A N 1
ATOM 1740 C CA . ALA A 1 230 ? 2.434 24.016 -0.494 1 96.5 230 ALA A CA 1
ATOM 1741 C C . ALA A 1 230 ? 1.255 23.531 0.345 1 96.5 230 ALA A C 1
ATOM 1743 O O . ALA A 1 230 ? 0.103 23.609 -0.088 1 96.5 230 ALA A O 1
ATOM 1744 N N . VAL A 1 231 ? 1.543 23.031 1.558 1 97.81 231 VAL A N 1
ATOM 1745 C CA . VAL A 1 231 ? 0.5 22.531 2.455 1 97.81 231 VAL A CA 1
ATOM 1746 C C . VAL A 1 231 ? -0.438 23.688 2.83 1 97.81 231 VAL A C 1
ATOM 1748 O O . VAL A 1 231 ? -1.66 23.516 2.816 1 97.81 231 VAL A O 1
ATOM 1751 N N . TRP A 1 232 ? 0.103 24.828 3.156 1 97.5 232 TRP A N 1
ATOM 1752 C CA . TRP A 1 232 ? -0.74 25.969 3.486 1 97.5 232 TRP A CA 1
ATOM 1753 C C . TRP A 1 232 ? -1.646 26.344 2.314 1 97.5 232 TRP A C 1
ATOM 1755 O O . TRP A 1 232 ? -2.84 26.594 2.498 1 97.5 232 TRP A O 1
ATOM 1765 N N . TYR A 1 233 ? -1.063 26.359 1.115 1 94.81 233 TYR A N 1
ATOM 1766 C CA . TYR A 1 233 ? -1.861 26.641 -0.074 1 94.81 233 TYR A CA 1
ATOM 1767 C C . TYR A 1 233 ? -3.027 25.672 -0.187 1 94.81 233 TYR A C 1
ATOM 1769 O O . TYR A 1 233 ? -4.16 26.078 -0.459 1 94.81 233 TYR A O 1
ATOM 1777 N N . MET A 1 234 ? -2.787 24.406 0.067 1 95.5 234 MET A N 1
ATOM 1778 C CA . MET A 1 234 ? -3.807 23.375 -0.06 1 95.5 234 MET A CA 1
ATOM 1779 C C . MET A 1 234 ? -4.906 23.562 0.98 1 95.5 234 MET A C 1
ATOM 1781 O O . MET A 1 234 ? -6.094 23.484 0.656 1 95.5 234 MET A O 1
ATOM 1785 N N . VAL A 1 235 ? -4.535 23.875 2.227 1 96.31 235 VAL A N 1
ATOM 1786 C CA . VAL A 1 235 ? -5.516 23.875 3.307 1 96.31 235 VAL A CA 1
ATOM 1787 C C . VAL A 1 235 ? -6.27 25.203 3.318 1 96.31 235 VAL A C 1
ATOM 1789 O O . VAL A 1 235 ? -7.418 25.266 3.764 1 96.31 235 VAL A O 1
ATOM 1792 N N . SER A 1 236 ? -5.668 26.234 2.787 1 95.25 236 SER A N 1
ATOM 1793 C CA . SER A 1 236 ? -6.262 27.562 2.891 1 95.25 236 SER A CA 1
ATOM 1794 C C . SER A 1 236 ? -7.199 27.844 1.721 1 95.25 236 SER A C 1
ATOM 1796 O O . SER A 1 236 ? -7.836 28.906 1.664 1 95.25 236 SER A O 1
ATOM 1798 N N . CYS A 1 237 ? -7.273 26.938 0.746 1 90.5 237 CYS A N 1
ATOM 1799 C CA . CYS A 1 237 ? -8.227 27.094 -0.344 1 90.5 237 CYS A CA 1
ATOM 1800 C C . CYS A 1 237 ? -9.641 27.266 0.192 1 90.5 237 CYS A C 1
ATOM 1802 O O . CYS A 1 237 ? -9.984 26.719 1.239 1 90.5 237 CYS A O 1
ATOM 1804 N N . PRO A 1 238 ? -10.469 28.062 -0.509 1 89.19 238 PRO A N 1
ATOM 1805 C CA . PRO A 1 238 ? -11.859 28.172 -0.079 1 89.19 238 PRO A CA 1
ATOM 1806 C C . PRO A 1 238 ? -12.57 26.812 -0.029 1 89.19 238 PRO A C 1
ATOM 1808 O O . PRO A 1 238 ? -12.188 25.891 -0.739 1 89.19 238 PRO A O 1
ATOM 1811 N N . GLU A 1 239 ? -13.578 26.766 0.778 1 87.56 239 GLU A N 1
ATOM 1812 C CA . GLU A 1 239 ? -14.305 25.531 1.009 1 87.56 239 GLU A CA 1
ATOM 1813 C C . GLU A 1 239 ? -14.812 24.938 -0.302 1 87.56 239 GLU A C 1
ATOM 1815 O O . GLU A 1 239 ? -14.906 23.703 -0.443 1 87.56 239 GLU A O 1
ATOM 1820 N N . ARG A 1 240 ? -15.055 25.828 -1.271 1 88.88 240 ARG A N 1
ATOM 1821 C CA . ARG A 1 240 ? -15.672 25.391 -2.52 1 88.88 240 ARG A CA 1
ATOM 1822 C C . ARG A 1 240 ? -14.648 24.703 -3.422 1 88.88 240 ARG A C 1
ATOM 1824 O O . ARG A 1 240 ? -15.016 24.094 -4.43 1 88.88 240 ARG A O 1
ATOM 1831 N N . THR A 1 241 ? -13.289 24.891 -3.119 1 90.44 241 THR A N 1
ATOM 1832 C CA . THR A 1 241 ? -12.25 24.312 -3.963 1 90.44 241 THR A CA 1
ATOM 1833 C C . THR A 1 241 ? -11.352 23.375 -3.152 1 90.44 241 THR A C 1
ATOM 1835 O O . THR A 1 241 ? -11.141 23.594 -1.956 1 90.44 241 THR A O 1
ATOM 1838 N N . THR A 1 242 ? -10.93 22.297 -3.781 1 92.56 242 THR A N 1
ATOM 1839 C CA . THR A 1 242 ? -9.977 21.375 -3.188 1 92.56 242 THR A CA 1
ATOM 1840 C C . THR A 1 242 ? -8.844 21.062 -4.16 1 92.56 242 THR A C 1
ATOM 1842 O O . THR A 1 242 ? -9.07 20.906 -5.363 1 92.56 242 THR A O 1
ATOM 1845 N N . ILE A 1 243 ? -7.617 21.156 -3.637 1 92.88 243 ILE A N 1
ATOM 1846 C CA . ILE A 1 243 ? -6.48 20.594 -4.359 1 92.88 243 ILE A CA 1
ATOM 1847 C C . ILE A 1 243 ? -6.352 19.109 -4.047 1 92.88 243 ILE A C 1
ATOM 1849 O O . ILE A 1 243 ? -5.898 18.734 -2.965 1 92.88 243 ILE A O 1
ATOM 1853 N N . LYS A 1 244 ? -6.73 18.281 -4.941 1 93.5 244 LYS A N 1
ATOM 1854 C CA . LYS A 1 244 ? -6.77 16.844 -4.699 1 93.5 244 LYS A CA 1
ATOM 1855 C C . LYS A 1 244 ? -5.363 16.281 -4.527 1 93.5 244 LYS A C 1
ATOM 1857 O O . LYS A 1 244 ? -5.141 15.391 -3.703 1 93.5 244 LYS A O 1
ATOM 1862 N N . ALA A 1 245 ? -4.512 16.766 -5.371 1 95.38 245 ALA A N 1
ATOM 1863 C CA . ALA A 1 245 ? -3.113 16.344 -5.348 1 95.38 245 ALA A CA 1
ATOM 1864 C C . ALA A 1 245 ? -2.195 17.469 -5.805 1 95.38 245 ALA A C 1
ATOM 1866 O O . ALA A 1 245 ? -2.564 18.266 -6.668 1 95.38 245 ALA A O 1
ATOM 1867 N N . LEU A 1 246 ? -1.02 17.578 -5.168 1 93.62 246 LEU A N 1
ATOM 1868 C CA . LEU A 1 246 ? -0.038 18.594 -5.516 1 93.62 246 LEU A CA 1
ATOM 1869 C C . LEU A 1 246 ? 1.361 18 -5.609 1 93.62 246 LEU A C 1
ATOM 1871 O O . LEU A 1 246 ? 1.874 17.453 -4.629 1 93.62 246 LEU A O 1
ATOM 1875 N N . ASP A 1 247 ? 1.963 18 -6.816 1 94.06 247 ASP A N 1
ATOM 1876 C CA . ASP A 1 247 ? 3.363 17.641 -7.023 1 94.06 247 ASP A CA 1
ATOM 1877 C C . ASP A 1 247 ? 4.277 18.844 -6.777 1 94.06 247 ASP A C 1
ATOM 1879 O O . ASP A 1 247 ? 4.242 19.828 -7.527 1 94.06 247 ASP A O 1
ATOM 1883 N N . CYS A 1 248 ? 4.992 18.766 -5.746 1 94.38 248 CYS A N 1
ATOM 1884 C CA . CYS A 1 248 ? 5.957 19.828 -5.469 1 94.38 248 CYS A CA 1
ATOM 1885 C C . CYS A 1 248 ? 7.383 19.328 -5.664 1 94.38 248 CYS A C 1
ATOM 1887 O O . CYS A 1 248 ? 7.867 18.484 -4.895 1 94.38 248 CYS A O 1
ATOM 1889 N N . VAL A 1 249 ? 8.078 19.812 -6.723 1 93.62 249 VAL A N 1
ATOM 1890 C CA . VAL A 1 249 ? 9.422 19.344 -7.066 1 93.62 249 VAL A CA 1
ATOM 1891 C C . VAL A 1 249 ? 10.32 20.547 -7.371 1 93.62 249 VAL A C 1
ATOM 1893 O O . VAL A 1 249 ? 9.844 21.609 -7.789 1 93.62 249 VAL A O 1
ATOM 1896 N N . PRO A 1 250 ? 11.633 20.359 -7.121 1 93.19 250 PRO A N 1
ATOM 1897 C CA . PRO A 1 250 ? 12.516 21.375 -7.68 1 93.19 250 PRO A CA 1
ATOM 1898 C C . PRO A 1 250 ? 12.328 21.562 -9.188 1 93.19 250 PRO A C 1
ATOM 1900 O O . PRO A 1 250 ? 12.109 20.578 -9.906 1 93.19 250 PRO A O 1
ATOM 1903 N N . THR A 1 251 ? 12.43 22.828 -9.664 1 89.5 251 THR A N 1
ATOM 1904 C CA . THR A 1 251 ? 12.289 23.078 -11.086 1 89.5 251 THR A CA 1
ATOM 1905 C C . THR A 1 251 ? 13.242 22.203 -11.891 1 89.5 251 THR A C 1
ATOM 1907 O O . THR A 1 251 ? 12.891 21.734 -12.977 1 89.5 251 THR A O 1
ATOM 1910 N N . ALA A 1 252 ? 14.367 21.922 -11.32 1 89.12 252 ALA A N 1
ATOM 1911 C CA . ALA A 1 252 ? 15.406 21.156 -12.008 1 89.12 252 ALA A CA 1
ATOM 1912 C C . ALA A 1 252 ? 15.031 19.688 -12.086 1 89.12 252 ALA A C 1
ATOM 1914 O O . ALA A 1 252 ? 15.609 18.938 -12.867 1 89.12 252 ALA A O 1
ATOM 1915 N N . GLN A 1 253 ? 14.195 19.281 -11.164 1 91.75 253 GLN A N 1
ATOM 1916 C CA . GLN A 1 253 ? 13.711 17.906 -11.258 1 91.75 253 GLN A CA 1
ATOM 1917 C C . GLN A 1 253 ? 12.633 17.781 -12.328 1 91.75 253 GLN A C 1
ATOM 1919 O O . GLN A 1 253 ? 11.453 17.969 -12.055 1 91.75 253 GLN A O 1
ATOM 1924 N N . ARG A 1 254 ? 12.969 17.453 -13.531 1 83 254 ARG A N 1
ATOM 1925 C CA . ARG A 1 254 ? 12.055 17.391 -14.664 1 83 254 ARG A CA 1
ATOM 1926 C C . ARG A 1 254 ? 11.25 16.094 -14.648 1 83 254 ARG A C 1
ATOM 1928 O O . ARG A 1 254 ? 10.133 16.047 -15.172 1 83 254 ARG A O 1
ATOM 1935 N N . GLY A 1 255 ? 11.797 15.109 -14.141 1 84.25 255 GLY A N 1
ATOM 1936 C CA . GLY A 1 255 ? 11.227 13.789 -13.938 1 84.25 255 GLY A CA 1
ATOM 1937 C C . GLY A 1 255 ? 12.055 12.93 -12.992 1 84.25 255 GLY A C 1
ATOM 1938 O O . GLY A 1 255 ? 12.977 13.414 -12.344 1 84.25 255 GLY A O 1
ATOM 1939 N N . LEU A 1 256 ? 11.734 11.68 -12.805 1 85.94 256 LEU A N 1
ATOM 1940 C CA . LEU A 1 256 ? 12.484 10.797 -11.914 1 85.94 256 LEU A CA 1
ATOM 1941 C C . LEU A 1 256 ? 13.836 10.438 -12.516 1 85.94 256 LEU A C 1
ATOM 1943 O O . LEU A 1 256 ? 14.789 10.156 -11.781 1 85.94 256 LEU A O 1
ATOM 1947 N N . THR A 1 257 ? 13.859 10.523 -13.883 1 84.25 257 THR A N 1
ATOM 1948 C CA . THR A 1 257 ? 15.07 10.047 -14.539 1 84.25 257 THR A CA 1
ATOM 1949 C C . THR A 1 257 ? 15.828 11.203 -15.18 1 84.25 257 THR A C 1
ATOM 1951 O O . THR A 1 257 ? 16.875 11 -15.805 1 84.25 257 THR A O 1
ATOM 1954 N N . ARG A 1 258 ? 15.281 12.445 -15.062 1 83.38 258 ARG A N 1
ATOM 1955 C CA . ARG A 1 258 ? 15.898 13.578 -15.75 1 83.38 258 ARG A CA 1
ATOM 1956 C C . ARG A 1 258 ? 15.984 14.797 -14.836 1 83.38 258 ARG A C 1
ATOM 1958 O O . ARG A 1 258 ? 14.961 15.398 -14.492 1 83.38 258 ARG A O 1
ATOM 1965 N N . PHE A 1 259 ? 17.188 15.133 -14.461 1 90.19 259 PHE A N 1
ATOM 1966 C CA . PHE A 1 259 ? 17.484 16.328 -13.656 1 90.19 259 PHE A CA 1
ATOM 1967 C C . PHE A 1 259 ? 18.328 17.312 -14.445 1 90.19 259 PHE A C 1
ATOM 1969 O O . PHE A 1 259 ? 19.297 16.922 -15.094 1 90.19 259 PHE A O 1
ATOM 1976 N N . ASP A 1 260 ? 17.875 18.516 -14.484 1 89.31 260 ASP A N 1
ATOM 1977 C CA . ASP A 1 260 ? 18.656 19.578 -15.109 1 89.31 260 ASP A CA 1
ATOM 1978 C C . ASP A 1 260 ? 19.812 20 -14.211 1 89.31 260 ASP A C 1
ATOM 1980 O O . ASP A 1 260 ? 19.688 20.953 -13.43 1 89.31 260 ASP A O 1
ATOM 1984 N N . ARG A 1 261 ? 20.906 19.344 -14.391 1 92.62 261 ARG A N 1
ATOM 1985 C CA . ARG A 1 261 ? 22.062 19.547 -13.523 1 92.62 261 ARG A CA 1
ATOM 1986 C C . ARG A 1 261 ? 22.75 20.859 -13.812 1 92.62 261 ARG A C 1
ATOM 1988 O O . ARG A 1 261 ? 23.656 21.266 -13.086 1 92.62 261 ARG A O 1
ATOM 1995 N N . GLU A 1 262 ? 22.328 21.547 -14.812 1 91.06 262 GLU A N 1
ATOM 1996 C CA . GLU A 1 262 ? 22.922 22.828 -15.172 1 91.06 262 GLU A CA 1
ATOM 1997 C C . GLU A 1 262 ? 22.062 24 -14.672 1 91.06 262 GLU A C 1
ATOM 1999 O O . GLU A 1 262 ? 22.344 25.156 -15 1 91.06 262 GLU A O 1
ATOM 2004 N N . TRP A 1 263 ? 21.078 23.656 -13.953 1 90 263 TRP A N 1
ATOM 2005 C CA . TRP A 1 263 ? 20.094 24.641 -13.523 1 90 263 TRP A CA 1
ATOM 2006 C C . TRP A 1 263 ? 20.766 25.781 -12.758 1 90 263 TRP A C 1
ATOM 2008 O O . TRP A 1 263 ? 20.547 26.953 -13.07 1 90 263 TRP A O 1
ATOM 2018 N N . ASN A 1 264 ? 21.578 25.484 -11.812 1 91.06 264 ASN A N 1
ATOM 2019 C CA . ASN A 1 264 ? 22.234 26.5 -11 1 91.06 264 ASN A CA 1
ATOM 2020 C C . ASN A 1 264 ? 23.156 27.375 -11.836 1 91.06 264 ASN A C 1
ATOM 2022 O O . ASN A 1 264 ? 23.203 28.594 -11.648 1 91.06 264 ASN A O 1
ATOM 2026 N N . ALA A 1 265 ? 23.859 26.656 -12.695 1 90.25 265 ALA A N 1
ATOM 2027 C CA . ALA A 1 265 ? 24.797 27.391 -13.539 1 90.25 265 ALA A CA 1
ATOM 2028 C C . ALA A 1 265 ? 24.062 28.422 -14.398 1 90.25 265 ALA A C 1
ATOM 2030 O O . ALA A 1 265 ? 24.562 29.531 -14.602 1 90.25 265 ALA A O 1
ATOM 2031 N N . ARG A 1 266 ? 22.969 28.094 -14.938 1 86.06 266 ARG A N 1
ATOM 2032 C CA . ARG A 1 266 ? 22.203 29 -15.773 1 86.06 266 ARG A CA 1
ATOM 2033 C C . ARG A 1 266 ? 21.594 30.125 -14.945 1 86.06 266 ARG A C 1
ATOM 2035 O O . ARG A 1 266 ? 21.531 31.266 -15.406 1 86.06 266 ARG A O 1
ATOM 2042 N N . LYS A 1 267 ? 21.188 29.797 -13.867 1 81.56 267 LYS A N 1
ATOM 2043 C CA . LYS A 1 267 ? 20.562 30.781 -12.992 1 81.56 267 LYS A CA 1
ATOM 2044 C C . LYS A 1 267 ? 21.578 31.828 -12.531 1 81.56 267 LYS A C 1
ATOM 2046 O O . LYS A 1 267 ? 21.25 33 -12.43 1 81.56 267 LYS A O 1
ATOM 2051 N N . ASP A 1 268 ? 22.766 31.281 -12.188 1 76.56 268 ASP A N 1
ATOM 2052 C CA . ASP A 1 268 ? 23.828 32.188 -11.758 1 76.56 268 ASP A CA 1
ATOM 2053 C C . ASP A 1 268 ? 24.375 33 -12.938 1 76.56 268 ASP A C 1
ATOM 2055 O O . ASP A 1 268 ? 24.828 34.125 -12.758 1 76.56 268 ASP A O 1
ATOM 2059 N N . GLY A 1 269 ? 24.469 32.25 -14.023 1 64.5 269 GLY A N 1
ATOM 2060 C CA . GLY A 1 269 ? 24.906 33 -15.188 1 64.5 269 GLY A CA 1
ATOM 2061 C C . GLY A 1 269 ? 23.906 34.062 -15.633 1 64.5 269 GLY A C 1
ATOM 2062 O O . GLY A 1 269 ? 24.297 35.125 -16.094 1 64.5 269 GLY A O 1
ATOM 2063 N N . ASP A 1 270 ? 22.672 33.75 -15.648 1 54.19 270 ASP A N 1
ATOM 2064 C CA . ASP A 1 270 ? 21.672 34.75 -15.992 1 54.19 270 ASP A CA 1
ATOM 2065 C C . ASP A 1 270 ? 21.656 35.906 -14.984 1 54.19 270 ASP A C 1
ATOM 2067 O O . ASP A 1 270 ? 21.281 37.031 -15.32 1 54.19 270 ASP A O 1
ATOM 2071 N N . ASN A 1 271 ? 21.969 35.688 -13.742 1 49.12 271 ASN A N 1
ATOM 2072 C CA . ASN A 1 271 ? 22.047 36.781 -12.766 1 49.12 271 ASN A CA 1
ATOM 2073 C C . ASN A 1 271 ? 23.312 37.594 -12.953 1 49.12 271 ASN A C 1
ATOM 2075 O O . ASN A 1 271 ? 23.5 38.625 -12.297 1 49.12 271 ASN A O 1
ATOM 2079 N N . GLN A 1 272 ? 24.281 37.312 -13.695 1 39.12 272 GLN A N 1
ATOM 2080 C CA . GLN A 1 272 ? 25.422 38.156 -14.039 1 39.12 272 GLN A CA 1
ATOM 2081 C C . GLN A 1 272 ? 25.25 38.812 -15.406 1 39.12 272 GLN A C 1
ATOM 2083 O O . GLN A 1 272 ? 26.078 39.625 -15.82 1 39.12 272 GLN A O 1
ATOM 2088 N N . ALA A 1 273 ? 24.312 38.625 -16.156 1 31.8 273 ALA A N 1
ATOM 2089 C CA . ALA A 1 273 ? 24.109 39.438 -17.359 1 31.8 273 ALA A CA 1
ATOM 2090 C C . ALA A 1 273 ? 23.109 40.562 -17.094 1 31.8 273 ALA A C 1
ATOM 2092 O O . ALA A 1 273 ? 22.109 40.344 -16.406 1 31.8 273 ALA A O 1
ATOM 2093 N N . MET B 1 1 ? 7.16 -28.516 -28.375 1 43.53 1 MET B N 1
ATOM 2094 C CA . MET B 1 1 ? 8.25 -28.406 -27.406 1 43.53 1 MET B CA 1
ATOM 2095 C C . MET B 1 1 ? 7.719 -28.312 -25.984 1 43.53 1 MET B C 1
ATOM 2097 O O . MET B 1 1 ? 6.766 -27.594 -25.719 1 43.53 1 MET B O 1
ATOM 2101 N N . GLU B 1 2 ? 8.109 -29.328 -25.172 1 62.31 2 GLU B N 1
ATOM 2102 C CA . GLU B 1 2 ? 7.645 -29.438 -23.797 1 62.31 2 GLU B CA 1
ATOM 2103 C C . GLU B 1 2 ? 8 -28.188 -23 1 62.31 2 GLU B C 1
ATOM 2105 O O . GLU B 1 2 ? 9.078 -27.609 -23.172 1 62.31 2 GLU B O 1
ATOM 2110 N N . SER B 1 3 ? 6.969 -27.688 -22.297 1 79.06 3 SER B N 1
ATOM 2111 C CA . SER B 1 3 ? 7.176 -26.469 -21.516 1 79.06 3 SER B CA 1
ATOM 2112 C C . SER B 1 3 ? 8.344 -26.625 -20.547 1 79.06 3 SER B C 1
ATOM 2114 O O . SER B 1 3 ? 8.508 -27.688 -19.922 1 79.06 3 SER B O 1
ATOM 2116 N N . TYR B 1 4 ? 9.32 -25.781 -20.578 1 87.81 4 TYR B N 1
ATOM 2117 C CA . TYR B 1 4 ? 10.438 -25.797 -19.641 1 87.81 4 TYR B CA 1
ATOM 2118 C C . TYR B 1 4 ? 9.938 -25.781 -18.203 1 87.81 4 TYR B C 1
ATOM 2120 O O . TYR B 1 4 ? 10.719 -25.984 -17.266 1 87.81 4 TYR B O 1
ATOM 2128 N N . LEU B 1 5 ? 8.562 -25.734 -18.031 1 95.12 5 LEU B N 1
ATOM 2129 C CA . LEU B 1 5 ? 7.965 -25.625 -16.703 1 95.12 5 LEU B CA 1
ATOM 2130 C C . LEU B 1 5 ? 7.59 -27 -16.156 1 95.12 5 LEU B C 1
ATOM 2132 O O . LEU B 1 5 ? 7.305 -27.141 -14.961 1 95.12 5 LEU B O 1
ATOM 2136 N N . LYS B 1 6 ? 7.582 -27.984 -17.047 1 95.88 6 LYS B N 1
ATOM 2137 C CA . LYS B 1 6 ? 7.219 -29.328 -16.609 1 95.88 6 LYS B CA 1
ATOM 2138 C C . LYS B 1 6 ? 8.148 -29.812 -15.492 1 95.88 6 LYS B C 1
ATOM 2140 O O . LYS B 1 6 ? 9.375 -29.703 -15.609 1 95.88 6 LYS B O 1
ATOM 2145 N N . GLY B 1 7 ? 7.543 -30.234 -14.359 1 96.69 7 GLY B N 1
ATOM 2146 C CA . GLY B 1 7 ? 8.297 -30.766 -13.234 1 96.69 7 GLY B CA 1
ATOM 2147 C C . GLY B 1 7 ? 8.797 -29.688 -12.297 1 96.69 7 GLY B C 1
ATOM 2148 O O . GLY B 1 7 ? 9.297 -29.984 -11.211 1 96.69 7 GLY B O 1
ATOM 2149 N N . ARG B 1 8 ? 8.695 -28.453 -12.727 1 97.56 8 ARG B N 1
ATOM 2150 C CA . ARG B 1 8 ? 9.109 -27.359 -11.859 1 97.56 8 ARG B CA 1
ATOM 2151 C C . ARG B 1 8 ? 8.031 -27.031 -10.836 1 97.56 8 ARG B C 1
ATOM 2153 O O . ARG B 1 8 ? 6.895 -27.484 -10.953 1 97.56 8 ARG B O 1
ATOM 2160 N N . THR B 1 9 ? 8.398 -26.266 -9.812 1 98.69 9 THR B N 1
ATOM 2161 C CA . THR B 1 9 ? 7.52 -26.078 -8.664 1 98.69 9 THR B CA 1
ATOM 2162 C C . THR B 1 9 ? 6.887 -24.688 -8.695 1 98.69 9 THR B C 1
ATOM 2164 O O . THR B 1 9 ? 7.574 -23.688 -8.898 1 98.69 9 THR B O 1
ATOM 2167 N N . ALA B 1 10 ? 5.559 -24.672 -8.508 1 98.88 10 ALA B N 1
ATOM 2168 C CA . ALA B 1 10 ? 4.812 -23.438 -8.273 1 98.88 10 ALA B CA 1
ATOM 2169 C C . ALA B 1 10 ? 4.277 -23.391 -6.844 1 98.88 10 ALA B C 1
ATOM 2171 O O . ALA B 1 10 ? 3.811 -24.391 -6.309 1 98.88 10 ALA B O 1
ATOM 2172 N N . VAL B 1 11 ? 4.406 -22.234 -6.215 1 98.94 11 VAL B N 1
ATOM 2173 C CA . VAL B 1 11 ? 3.836 -21.969 -4.898 1 98.94 11 VAL B CA 1
ATOM 2174 C C . VAL B 1 11 ? 2.662 -21 -5.031 1 98.94 11 VAL B C 1
ATOM 2176 O O . VAL B 1 11 ? 2.787 -19.953 -5.66 1 98.94 11 VAL B O 1
ATOM 2179 N N . ILE B 1 12 ? 1.521 -21.375 -4.48 1 98.94 12 ILE B N 1
ATOM 2180 C CA . ILE B 1 12 ? 0.317 -20.562 -4.586 1 98.94 12 ILE B CA 1
ATOM 2181 C C . ILE B 1 12 ? -0.221 -20.25 -3.191 1 98.94 12 ILE B C 1
ATOM 2183 O O . ILE B 1 12 ? -0.502 -21.172 -2.41 1 98.94 12 ILE B O 1
ATOM 2187 N N . THR B 1 13 ? -0.314 -19 -2.861 1 98.81 13 THR B N 1
ATOM 2188 C CA . THR B 1 13 ? -0.988 -18.609 -1.625 1 98.81 13 THR B CA 1
ATOM 2189 C C . THR B 1 13 ? -2.482 -18.422 -1.861 1 98.81 13 THR B C 1
ATOM 2191 O O . THR B 1 13 ? -2.904 -18.078 -2.967 1 98.81 13 THR B O 1
ATOM 2194 N N . GLY B 1 14 ? -3.275 -18.609 -0.81 1 97.94 14 GLY B N 1
ATOM 2195 C CA . GLY B 1 14 ? -4.719 -18.578 -0.985 1 97.94 14 GLY B CA 1
ATOM 2196 C C . GLY B 1 14 ? -5.23 -19.688 -1.889 1 97.94 14 GLY B C 1
ATOM 2197 O O . GLY B 1 14 ? -6.105 -19.453 -2.725 1 97.94 14 GLY B O 1
ATOM 2198 N N . ALA B 1 15 ? -4.684 -20.828 -1.769 1 98.19 15 ALA B N 1
ATOM 2199 C CA . ALA B 1 15 ? -4.895 -21.906 -2.74 1 98.19 15 ALA B CA 1
ATOM 2200 C C . ALA B 1 15 ? -6.078 -22.781 -2.344 1 98.19 15 ALA B C 1
ATOM 2202 O O . ALA B 1 15 ? -6.41 -23.734 -3.041 1 98.19 15 ALA B O 1
ATOM 2203 N N . SER B 1 16 ? -6.805 -22.453 -1.273 1 95.75 16 SER B N 1
ATOM 2204 C CA . SER B 1 16 ? -7.801 -23.359 -0.721 1 95.75 16 SER B CA 1
ATOM 2205 C C . SER B 1 16 ? -9.148 -23.188 -1.414 1 95.75 16 SER B C 1
ATOM 2207 O O . SER B 1 16 ? -10.078 -23.969 -1.17 1 95.75 16 SER B O 1
ATOM 2209 N N . MET B 1 17 ? -9.297 -22.172 -2.232 1 93 17 MET B N 1
ATOM 2210 C CA . MET B 1 17 ? -10.555 -21.938 -2.934 1 93 17 MET B CA 1
ATOM 2211 C C . MET B 1 17 ? -10.383 -20.891 -4.035 1 93 17 MET B C 1
ATOM 2213 O O . MET B 1 17 ? -9.305 -20.312 -4.168 1 93 17 MET B O 1
ATOM 2217 N N . GLY B 1 18 ? -11.367 -20.828 -4.824 1 94.88 18 GLY B N 1
ATOM 2218 C CA . GLY B 1 18 ? -11.492 -19.719 -5.762 1 94.88 18 GLY B CA 1
ATOM 2219 C C . GLY B 1 18 ? -10.367 -19.672 -6.777 1 94.88 18 GLY B C 1
ATOM 2220 O O . GLY B 1 18 ? -10.055 -20.688 -7.41 1 94.88 18 GLY B O 1
ATOM 2221 N N . ILE B 1 19 ? -9.867 -18.484 -6.965 1 96.62 19 ILE B N 1
ATOM 2222 C CA . ILE B 1 19 ? -8.852 -18.219 -7.98 1 96.62 19 ILE B CA 1
ATOM 2223 C C . ILE B 1 19 ? -7.602 -19.047 -7.691 1 96.62 19 ILE B C 1
ATOM 2225 O O . ILE B 1 19 ? -7.039 -19.656 -8.594 1 96.62 19 ILE B O 1
ATOM 2229 N N . GLY B 1 20 ? -7.199 -19.125 -6.422 1 98.19 20 GLY B N 1
ATOM 2230 C CA . GLY B 1 20 ? -6.008 -19.859 -6.047 1 98.19 20 GLY B CA 1
ATOM 2231 C C . GLY B 1 20 ? -6.105 -21.344 -6.355 1 98.19 20 GLY B C 1
ATOM 2232 O O . GLY B 1 20 ? -5.156 -21.953 -6.859 1 98.19 20 GLY B O 1
ATOM 2233 N N . GLU B 1 21 ? -7.23 -21.859 -6.062 1 98.06 21 GLU B N 1
ATOM 2234 C CA . GLU B 1 21 ? -7.473 -23.266 -6.371 1 98.06 21 GLU B CA 1
ATOM 2235 C C . GLU B 1 21 ? -7.426 -23.516 -7.875 1 98.06 21 GLU B C 1
ATOM 2237 O O . GLU B 1 21 ? -6.781 -24.469 -8.328 1 98.06 21 GLU B O 1
ATOM 2242 N N . ALA B 1 22 ? -8.07 -22.672 -8.641 1 98.31 22 ALA B N 1
ATOM 2243 C CA . ALA B 1 22 ? -8.117 -22.828 -10.094 1 98.31 22 ALA B CA 1
ATOM 2244 C C . ALA B 1 22 ? -6.719 -22.719 -10.695 1 98.31 22 ALA B C 1
ATOM 2246 O O . ALA B 1 22 ? -6.371 -23.469 -11.617 1 98.31 22 ALA B O 1
ATOM 2247 N N . ILE B 1 23 ? -5.941 -21.797 -10.156 1 98.62 23 ILE B N 1
ATOM 2248 C CA . ILE B 1 23 ? -4.57 -21.609 -10.625 1 98.62 23 ILE B CA 1
ATOM 2249 C C . ILE B 1 23 ? -3.756 -22.875 -10.336 1 98.62 23 ILE B C 1
ATOM 2251 O O . ILE B 1 23 ? -3.041 -23.375 -11.211 1 98.62 23 ILE B O 1
ATOM 2255 N N . ALA B 1 24 ? -3.904 -23.391 -9.141 1 98.81 24 ALA B N 1
ATOM 2256 C CA . ALA B 1 24 ? -3.166 -24.578 -8.75 1 98.81 24 ALA B CA 1
ATOM 2257 C C . ALA B 1 24 ? -3.488 -25.75 -9.664 1 98.81 24 ALA B C 1
ATOM 2259 O O . ALA B 1 24 ? -2.586 -26.438 -10.148 1 98.81 24 ALA B O 1
ATOM 2260 N N . ILE B 1 25 ? -4.73 -25.938 -9.93 1 98.62 25 ILE B N 1
ATOM 2261 C CA . ILE B 1 25 ? -5.188 -27.047 -10.766 1 98.62 25 ILE B CA 1
ATOM 2262 C C . ILE B 1 25 ? -4.645 -26.875 -12.188 1 98.62 25 ILE B C 1
ATOM 2264 O O . ILE B 1 25 ? -4.094 -27.828 -12.766 1 98.62 25 ILE B O 1
ATOM 2268 N N . THR B 1 26 ? -4.738 -25.656 -12.727 1 98.44 26 THR B N 1
ATOM 2269 C CA . THR B 1 26 ? -4.305 -25.391 -14.094 1 98.44 26 THR B CA 1
ATOM 2270 C C . THR B 1 26 ? -2.799 -25.594 -14.234 1 98.44 26 THR B C 1
ATOM 2272 O O . THR B 1 26 ? -2.34 -26.203 -15.211 1 98.44 26 THR B O 1
ATOM 2275 N N . LEU B 1 27 ? -1.999 -25.141 -13.25 1 98.5 27 LEU B N 1
ATOM 2276 C CA . LEU B 1 27 ? -0.552 -25.312 -13.305 1 98.5 27 LEU B CA 1
ATOM 2277 C C . LEU B 1 27 ? -0.18 -26.797 -13.203 1 98.5 27 LEU B C 1
ATOM 2279 O O . LEU B 1 27 ? 0.707 -27.266 -13.922 1 98.5 27 LEU B O 1
ATOM 2283 N N . ALA B 1 28 ? -0.882 -27.547 -12.367 1 98.56 28 ALA B N 1
ATOM 2284 C CA . ALA B 1 28 ? -0.655 -28.969 -12.227 1 98.56 28 ALA B CA 1
ATOM 2285 C C . ALA B 1 28 ? -0.991 -29.703 -13.523 1 98.56 28 ALA B C 1
ATOM 2287 O O . ALA B 1 28 ? -0.23 -30.578 -13.969 1 98.56 28 ALA B O 1
ATOM 2288 N N . GLU B 1 29 ? -2.098 -29.312 -14.117 1 97.94 29 GLU B N 1
ATOM 2289 C CA . GLU B 1 29 ? -2.527 -29.938 -15.367 1 97.94 29 GLU B CA 1
ATOM 2290 C C . GLU B 1 29 ? -1.507 -29.703 -16.469 1 97.94 29 GLU B C 1
ATOM 2292 O O . GLU B 1 29 ? -1.414 -30.5 -17.422 1 97.94 29 GLU B O 1
ATOM 2297 N N . ASN B 1 30 ? -0.772 -28.672 -16.328 1 97.38 30 ASN B N 1
ATOM 2298 C CA . ASN B 1 30 ? 0.244 -28.359 -17.328 1 97.38 30 ASN B CA 1
ATOM 2299 C C . ASN B 1 30 ? 1.617 -28.875 -16.922 1 97.38 30 ASN B C 1
ATOM 2301 O O . ASN B 1 30 ? 2.635 -28.484 -17.484 1 97.38 30 ASN B O 1
ATOM 2305 N N . GLY B 1 31 ? 1.64 -29.672 -15.867 1 97.5 31 GLY B N 1
ATOM 2306 C CA . GLY B 1 31 ? 2.814 -30.484 -15.594 1 97.5 31 GLY B CA 1
ATOM 2307 C C . GLY B 1 31 ? 3.678 -29.922 -14.477 1 97.5 31 GLY B C 1
ATOM 2308 O O . GLY B 1 31 ? 4.77 -30.438 -14.219 1 97.5 31 GLY B O 1
ATOM 2309 N N . MET B 1 32 ? 3.26 -28.891 -13.781 1 98.25 32 MET B N 1
ATOM 2310 C CA . MET B 1 32 ? 4.062 -28.328 -12.695 1 98.25 32 MET B CA 1
ATOM 2311 C C . MET B 1 32 ? 3.73 -29 -11.367 1 98.25 32 MET B C 1
ATOM 2313 O O . MET B 1 32 ? 2.576 -29.344 -11.117 1 98.25 32 MET B O 1
ATOM 2317 N N . ASN B 1 33 ? 4.711 -29.188 -10.539 1 98.69 33 ASN B N 1
ATOM 2318 C CA . ASN B 1 33 ? 4.449 -29.438 -9.125 1 98.69 33 ASN B CA 1
ATOM 2319 C C . ASN B 1 33 ? 3.9 -28.203 -8.422 1 98.69 33 ASN B C 1
ATOM 2321 O O . ASN B 1 33 ? 4.25 -27.078 -8.773 1 98.69 33 ASN B O 1
ATOM 2325 N N . VAL B 1 34 ? 3.018 -28.469 -7.434 1 98.81 34 VAL B N 1
ATOM 2326 C CA . VAL B 1 34 ? 2.393 -27.312 -6.82 1 98.81 34 VAL B CA 1
ATOM 2327 C C . VAL B 1 34 ? 2.436 -27.438 -5.301 1 98.81 34 VAL B C 1
ATOM 2329 O O . VAL B 1 34 ? 2.252 -28.531 -4.758 1 98.81 34 VAL B O 1
ATOM 2332 N N . ALA B 1 35 ? 2.84 -26.391 -4.617 1 98.94 35 ALA B N 1
ATOM 2333 C CA . ALA B 1 35 ? 2.707 -26.203 -3.178 1 98.94 35 ALA B CA 1
ATOM 2334 C C . ALA B 1 35 ? 1.566 -25.234 -2.854 1 98.94 35 ALA B C 1
ATOM 2336 O O . ALA B 1 35 ? 1.563 -24.094 -3.307 1 98.94 35 ALA B O 1
ATOM 2337 N N . LEU B 1 36 ? 0.589 -25.734 -2.094 1 98.88 36 LEU B N 1
ATOM 2338 C CA . LEU B 1 36 ? -0.621 -24.984 -1.756 1 98.88 36 LEU B CA 1
ATOM 2339 C C . LEU B 1 36 ? -0.515 -24.391 -0.362 1 98.88 36 LEU B C 1
ATOM 2341 O O . LEU B 1 36 ? -0.289 -25.094 0.617 1 98.88 36 LEU B O 1
ATOM 2345 N N . LEU B 1 37 ? -0.64 -23.109 -0.255 1 98.81 37 LEU B N 1
ATOM 2346 C CA . LEU B 1 37 ? -0.588 -22.438 1.04 1 98.81 37 LEU B CA 1
ATOM 2347 C C . LEU B 1 37 ? -1.9 -21.719 1.334 1 98.81 37 LEU B C 1
ATOM 2349 O O . LEU B 1 37 ? -2.445 -21.031 0.466 1 98.81 37 LEU B O 1
ATOM 2353 N N . ALA B 1 38 ? -2.424 -21.875 2.445 1 98.19 38 ALA B N 1
ATOM 2354 C CA . ALA B 1 38 ? -3.551 -21.156 3.039 1 98.19 38 ALA B CA 1
ATOM 2355 C C . ALA B 1 38 ? -3.627 -21.406 4.543 1 98.19 38 ALA B C 1
ATOM 2357 O O . ALA B 1 38 ? -2.795 -22.125 5.102 1 98.19 38 ALA B O 1
ATOM 2358 N N . ARG B 1 39 ? -4.57 -20.859 5.164 1 94.5 39 ARG B N 1
ATOM 2359 C CA . ARG B 1 39 ? -4.688 -21.016 6.609 1 94.5 39 ARG B CA 1
ATOM 2360 C C . ARG B 1 39 ? -5.402 -22.312 6.961 1 94.5 39 ARG B C 1
ATOM 2362 O O . ARG B 1 39 ? -5.051 -22.969 7.941 1 94.5 39 ARG B O 1
ATOM 2369 N N . SER B 1 40 ? -6.363 -22.672 6.098 1 94.12 40 SER B N 1
ATOM 2370 C CA . SER B 1 40 ? -7.195 -23.828 6.406 1 94.12 40 SER B CA 1
ATOM 2371 C C . SER B 1 40 ? -6.574 -25.109 5.871 1 94.12 40 SER B C 1
ATOM 2373 O O . SER B 1 40 ? -6.613 -25.375 4.668 1 94.12 40 SER B O 1
ATOM 2375 N N . GLY B 1 41 ? -6.18 -25.953 6.797 1 96.62 41 GLY B N 1
ATOM 2376 C CA . GLY B 1 41 ? -5.562 -27.203 6.387 1 96.62 41 GLY B CA 1
ATOM 2377 C C . GLY B 1 41 ? -6.531 -28.156 5.707 1 96.62 41 GLY B C 1
ATOM 2378 O O . GLY B 1 41 ? -6.203 -28.766 4.688 1 96.62 41 GLY B O 1
ATOM 2379 N N . SER B 1 42 ? -7.723 -28.203 6.223 1 97.44 42 SER B N 1
ATOM 2380 C CA . SER B 1 42 ? -8.703 -29.141 5.688 1 97.44 42 SER B CA 1
ATOM 2381 C C . SER B 1 42 ? -9.102 -28.766 4.262 1 97.44 42 SER B C 1
ATOM 2383 O O . SER B 1 42 ? -9.219 -29.641 3.396 1 97.44 42 SER B O 1
ATOM 2385 N N . LYS B 1 43 ? -9.258 -27.516 3.975 1 96.75 43 LYS B N 1
ATOM 2386 C CA . LYS B 1 43 ? -9.602 -27.062 2.631 1 96.75 43 LYS B CA 1
ATOM 2387 C C . LYS B 1 43 ? -8.453 -27.297 1.655 1 96.75 43 LYS B C 1
ATOM 2389 O O . LYS B 1 43 ? -8.68 -27.656 0.5 1 96.75 43 LYS B O 1
ATOM 2394 N N . LEU B 1 44 ? -7.277 -27.125 2.158 1 98.25 44 LEU B N 1
ATOM 2395 C CA . LEU B 1 44 ? -6.105 -27.359 1.322 1 98.25 44 LEU B CA 1
ATOM 2396 C C . LEU B 1 44 ? -6.004 -28.828 0.936 1 98.25 44 LEU B C 1
ATOM 2398 O O . LEU B 1 44 ? -5.691 -29.156 -0.213 1 98.25 44 LEU B O 1
ATOM 2402 N N . GLU B 1 45 ? -6.262 -29.672 1.869 1 98.25 45 GLU B N 1
ATOM 2403 C CA . GLU B 1 45 ? -6.18 -31.109 1.607 1 98.25 45 GLU B CA 1
ATOM 2404 C C . GLU B 1 45 ? -7.223 -31.547 0.585 1 98.25 45 GLU B C 1
ATOM 2406 O O . GLU B 1 45 ? -6.977 -32.469 -0.214 1 98.25 45 GLU B O 1
ATOM 2411 N N . ALA B 1 46 ? -8.375 -30.891 0.656 1 98.19 46 ALA B N 1
ATOM 2412 C CA . ALA B 1 46 ? -9.398 -31.188 -0.339 1 98.19 46 ALA B CA 1
ATOM 2413 C C . ALA B 1 46 ? -8.93 -30.797 -1.741 1 98.19 46 ALA B C 1
ATOM 2415 O O . ALA B 1 46 ? -9.141 -31.562 -2.695 1 98.19 46 ALA B O 1
ATOM 2416 N N . VAL B 1 47 ? -8.297 -29.656 -1.866 1 98.25 47 VAL B N 1
ATOM 2417 C CA . VAL B 1 47 ? -7.762 -29.219 -3.152 1 98.25 47 VAL B CA 1
ATOM 2418 C C . VAL B 1 47 ? -6.645 -30.156 -3.596 1 98.25 47 VAL B C 1
ATOM 2420 O O . VAL B 1 47 ? -6.582 -30.547 -4.766 1 98.25 47 VAL B O 1
ATOM 2423 N N . LYS B 1 48 ? -5.785 -30.531 -2.678 1 98.56 48 LYS B N 1
ATOM 2424 C CA . LYS B 1 48 ? -4.703 -31.469 -2.953 1 98.56 48 LYS B CA 1
ATOM 2425 C C . LYS B 1 48 ? -5.246 -32.781 -3.504 1 98.56 48 LYS B C 1
ATOM 2427 O O . LYS B 1 48 ? -4.746 -33.312 -4.508 1 98.56 48 LYS B O 1
ATOM 2432 N N . ALA B 1 49 ? -6.254 -33.281 -2.895 1 98.31 49 ALA B N 1
ATOM 2433 C CA . ALA B 1 49 ? -6.844 -34.562 -3.316 1 98.31 49 ALA B CA 1
ATOM 2434 C C . ALA B 1 49 ? -7.406 -34.438 -4.73 1 98.31 49 ALA B C 1
ATOM 2436 O O . ALA B 1 49 ? -7.266 -35.375 -5.527 1 98.31 49 ALA B O 1
ATOM 2437 N N . ARG B 1 50 ? -8.008 -33.344 -5.016 1 97.75 50 ARG B N 1
ATOM 2438 C CA . ARG B 1 50 ? -8.562 -33.156 -6.352 1 97.75 50 ARG B CA 1
ATOM 2439 C C . ARG B 1 50 ? -7.457 -33.125 -7.402 1 97.75 50 ARG B C 1
ATOM 2441 O O . ARG B 1 50 ? -7.598 -33.688 -8.477 1 97.75 50 ARG B O 1
ATOM 2448 N N . ILE B 1 51 ? -6.379 -32.438 -7.094 1 98.44 51 ILE B N 1
ATOM 2449 C CA . ILE B 1 51 ? -5.266 -32.312 -8.031 1 98.44 51 ILE B CA 1
ATOM 2450 C C . ILE B 1 51 ? -4.613 -33.688 -8.227 1 98.44 51 ILE B C 1
ATOM 2452 O O . ILE B 1 51 ? -4.312 -34.094 -9.352 1 98.44 51 ILE B O 1
ATOM 2456 N N . GLU B 1 52 ? -4.414 -34.438 -7.152 1 98 52 GLU B N 1
ATOM 2457 C CA . GLU B 1 52 ? -3.789 -35.75 -7.223 1 98 52 GLU B CA 1
ATOM 2458 C C . GLU B 1 52 ? -4.625 -36.719 -8.055 1 98 52 GLU B C 1
ATOM 2460 O O . GLU B 1 52 ? -4.082 -37.562 -8.758 1 98 52 GLU B O 1
ATOM 2465 N N . SER B 1 53 ? -5.91 -36.562 -7.922 1 97.81 53 SER B N 1
ATOM 2466 C CA . SER B 1 53 ? -6.805 -37.406 -8.703 1 97.81 53 SER B CA 1
ATOM 2467 C C . SER B 1 53 ? -6.715 -37.094 -10.188 1 97.81 53 SER B C 1
ATOM 2469 O O . SER B 1 53 ? -6.719 -38 -11.023 1 97.81 53 SER B O 1
ATOM 2471 N N . LYS B 1 54 ? -6.602 -35.875 -10.516 1 97.12 54 LYS B N 1
ATOM 2472 C CA . LYS B 1 54 ? -6.602 -35.406 -11.906 1 97.12 54 LYS B CA 1
ATOM 2473 C C . LYS B 1 54 ? -5.219 -35.562 -12.531 1 97.12 54 LYS B C 1
ATOM 2475 O O . LYS B 1 54 ? -5.105 -35.812 -13.742 1 97.12 54 LYS B O 1
ATOM 2480 N N . CYS B 1 55 ? -4.238 -35.375 -11.719 1 97.31 55 CYS B N 1
ATOM 2481 C CA . CYS B 1 55 ? -2.855 -35.344 -12.188 1 97.31 55 CYS B CA 1
ATOM 2482 C C . CYS B 1 55 ? -1.987 -36.281 -11.336 1 97.31 55 CYS B C 1
ATOM 2484 O O . CYS B 1 55 ? -1.138 -35.812 -10.578 1 97.31 55 CYS B O 1
ATOM 2486 N N . PRO B 1 56 ? -2.029 -37.562 -11.539 1 95.38 56 PRO B N 1
ATOM 2487 C CA . PRO B 1 56 ? -1.36 -38.531 -10.664 1 95.38 56 PRO B CA 1
ATOM 2488 C C . PRO B 1 56 ? 0.162 -38.438 -10.742 1 95.38 56 PRO B C 1
ATOM 2490 O O . PRO B 1 56 ? 0.858 -38.875 -9.82 1 95.38 56 PRO B O 1
ATOM 2493 N N . ASN B 1 57 ? 0.693 -37.844 -11.773 1 96.12 57 ASN B N 1
ATOM 2494 C CA . ASN B 1 57 ? 2.141 -37.812 -11.945 1 96.12 57 ASN B CA 1
ATOM 2495 C C . ASN B 1 57 ? 2.727 -36.5 -11.391 1 96.12 57 ASN B C 1
ATOM 2497 O O . ASN B 1 57 ? 3.932 -36.281 -11.5 1 96.12 57 ASN B O 1
ATOM 2501 N N . ILE B 1 58 ? 1.903 -35.688 -10.828 1 96.81 58 ILE B N 1
ATOM 2502 C CA . ILE B 1 58 ? 2.328 -34.406 -10.305 1 96.81 58 ILE B CA 1
ATOM 2503 C C . ILE B 1 58 ? 2.432 -34.469 -8.781 1 96.81 58 ILE B C 1
ATOM 2505 O O . ILE B 1 58 ? 1.604 -35.094 -8.125 1 96.81 58 ILE B O 1
ATOM 2509 N N . THR B 1 59 ? 3.484 -33.812 -8.25 1 98.31 59 THR B N 1
ATOM 2510 C CA . THR B 1 59 ? 3.613 -33.719 -6.805 1 98.31 59 THR B CA 1
ATOM 2511 C C . THR B 1 59 ? 2.873 -32.5 -6.285 1 98.31 59 THR B C 1
ATOM 2513 O O . THR B 1 59 ? 3.088 -31.375 -6.77 1 98.31 59 THR B O 1
ATOM 2516 N N . VAL B 1 60 ? 1.945 -32.75 -5.367 1 98.44 60 VAL B N 1
ATOM 2517 C CA . VAL B 1 60 ? 1.194 -31.672 -4.715 1 98.44 60 VAL B CA 1
ATOM 2518 C C . VAL B 1 60 ? 1.435 -31.719 -3.205 1 98.44 60 VAL B C 1
ATOM 2520 O O . VAL B 1 60 ? 1.41 -32.812 -2.602 1 98.44 60 VAL B O 1
ATOM 2523 N N . ARG B 1 61 ? 1.741 -30.562 -2.588 1 98.56 61 ARG B N 1
ATOM 2524 C CA . ARG B 1 61 ? 1.882 -30.453 -1.141 1 98.56 61 ARG B CA 1
ATOM 2525 C C . ARG B 1 61 ? 1.067 -29.281 -0.6 1 98.56 61 ARG B C 1
ATOM 2527 O O . ARG B 1 61 ? 0.971 -28.234 -1.244 1 98.56 61 ARG B O 1
ATOM 2534 N N . ALA B 1 62 ? 0.482 -29.531 0.555 1 98.62 62 ALA B N 1
ATOM 2535 C CA . ALA B 1 62 ? -0.314 -28.516 1.232 1 98.62 62 ALA B CA 1
ATOM 2536 C C . ALA B 1 62 ? 0.358 -28.062 2.527 1 98.62 62 ALA B C 1
ATOM 2538 O O . ALA B 1 62 ? 0.881 -28.891 3.281 1 98.62 62 ALA B O 1
ATOM 2539 N N . TYR B 1 63 ? 0.448 -26.781 2.732 1 98.62 63 TYR B N 1
ATOM 2540 C CA . TYR B 1 63 ? 1.021 -26.188 3.938 1 98.62 63 TYR B CA 1
ATOM 2541 C C . TYR B 1 63 ? 0.047 -25.203 4.578 1 98.62 63 TYR B C 1
ATOM 2543 O O . TYR B 1 63 ? -0.355 -24.219 3.953 1 98.62 63 TYR B O 1
ATOM 2551 N N . SER B 1 64 ? -0.414 -25.5 5.789 1 98.38 64 SER B N 1
ATOM 2552 C CA . SER B 1 64 ? -1.201 -24.547 6.555 1 98.38 64 SER B CA 1
ATOM 2553 C C . SER B 1 64 ? -0.32 -23.438 7.125 1 98.38 64 SER B C 1
ATOM 2555 O O . SER B 1 64 ? 0.47 -23.672 8.039 1 98.38 64 SER B O 1
ATOM 2557 N N . VAL B 1 65 ? -0.443 -22.219 6.555 1 98.06 65 VAL B N 1
ATOM 2558 C CA . VAL B 1 65 ? 0.435 -21.109 6.898 1 98.06 65 VAL B CA 1
ATOM 2559 C C . VAL B 1 65 ? -0.388 -19.828 7.062 1 98.06 65 VAL B C 1
ATOM 2561 O O . VAL B 1 65 ? -1.296 -19.562 6.27 1 98.06 65 VAL B O 1
ATOM 2564 N N . ASP B 1 66 ? -0.178 -19.141 8.109 1 98.12 66 ASP B N 1
ATOM 2565 C CA . ASP B 1 66 ? -0.612 -17.75 8.188 1 98.12 66 ASP B CA 1
ATOM 2566 C C . ASP B 1 66 ? 0.429 -16.812 7.582 1 98.12 66 ASP B C 1
ATOM 2568 O O . ASP B 1 66 ? 1.468 -16.547 8.188 1 98.12 66 ASP B O 1
ATOM 2572 N N . ILE B 1 67 ? 0.087 -16.266 6.449 1 97.81 67 ILE B N 1
ATOM 2573 C CA . ILE B 1 67 ? 1.109 -15.531 5.715 1 97.81 67 ILE B CA 1
ATOM 2574 C C . ILE B 1 67 ? 1.397 -14.211 6.426 1 97.81 67 ILE B C 1
ATOM 2576 O O . ILE B 1 67 ? 2.332 -13.492 6.059 1 97.81 67 ILE B O 1
ATOM 2580 N N . GLN B 1 68 ? 0.627 -13.906 7.453 1 97.69 68 GLN B N 1
ATOM 2581 C CA . GLN B 1 68 ? 0.922 -12.719 8.258 1 97.69 68 GLN B CA 1
ATOM 2582 C C . GLN B 1 68 ? 2.066 -12.992 9.227 1 97.69 68 GLN B C 1
ATOM 2584 O O . GLN B 1 68 ? 2.521 -12.078 9.93 1 97.69 68 GLN B O 1
ATOM 2589 N N . SER B 1 69 ? 2.523 -14.195 9.328 1 98.31 69 SER B N 1
ATOM 2590 C CA . SER B 1 69 ? 3.666 -14.562 10.156 1 98.31 69 SER B CA 1
ATOM 2591 C C . SER B 1 69 ? 4.906 -14.828 9.312 1 98.31 69 SER B C 1
ATOM 2593 O O . SER B 1 69 ? 4.988 -15.852 8.625 1 98.31 69 SER B O 1
ATOM 2595 N N . HIS B 1 70 ? 5.883 -13.977 9.453 1 98.19 70 HIS B N 1
ATOM 2596 C CA . HIS B 1 70 ? 7.113 -14.164 8.695 1 98.19 70 HIS B CA 1
ATOM 2597 C C . HIS B 1 70 ? 7.777 -15.492 9.047 1 98.19 70 HIS B C 1
ATOM 2599 O O . HIS B 1 70 ? 8.312 -16.172 8.172 1 98.19 70 HIS B O 1
ATOM 2605 N N . ALA B 1 71 ? 7.77 -15.758 10.312 1 98.31 71 ALA B N 1
ATOM 2606 C CA . ALA B 1 71 ? 8.398 -17 10.766 1 98.31 71 ALA B CA 1
ATOM 2607 C C . ALA B 1 71 ? 7.746 -18.219 10.125 1 98.31 71 ALA B C 1
ATOM 2609 O O . ALA B 1 71 ? 8.438 -19.125 9.656 1 98.31 71 ALA B O 1
ATOM 2610 N N . GLU B 1 72 ? 6.395 -18.25 10.047 1 98.5 72 GLU B N 1
ATOM 2611 C CA . GLU B 1 72 ? 5.684 -19.359 9.422 1 98.5 72 GLU B CA 1
ATOM 2612 C C . GLU B 1 72 ? 5.961 -19.422 7.918 1 98.5 72 GLU B C 1
ATOM 2614 O O . GLU B 1 72 ? 6.176 -20.5 7.363 1 98.5 72 GLU B O 1
ATOM 2619 N N . VAL B 1 73 ? 6.004 -18.25 7.309 1 98.75 73 VAL B N 1
ATOM 2620 C CA . VAL B 1 73 ? 6.242 -18.156 5.871 1 98.75 73 VAL B CA 1
ATOM 2621 C C . VAL B 1 73 ? 7.641 -18.688 5.547 1 98.75 73 VAL B C 1
ATOM 2623 O O . VAL B 1 73 ? 7.805 -19.531 4.668 1 98.75 73 VAL B O 1
ATOM 2626 N N . ASN B 1 74 ? 8.594 -18.156 6.285 1 98.56 74 ASN B N 1
ATOM 2627 C CA . ASN B 1 74 ? 9.977 -18.547 6.031 1 98.56 74 ASN B CA 1
ATOM 2628 C C . ASN B 1 74 ? 10.18 -20.031 6.238 1 98.56 74 ASN B C 1
ATOM 2630 O O . ASN B 1 74 ? 10.867 -20.688 5.445 1 98.56 74 ASN B O 1
ATOM 2634 N N . ALA B 1 75 ? 9.594 -20.609 7.258 1 98.62 75 ALA B N 1
ATOM 2635 C CA . ALA B 1 75 ? 9.688 -22.047 7.52 1 98.62 75 ALA B CA 1
ATOM 2636 C C . ALA B 1 75 ? 9.039 -22.844 6.402 1 98.62 75 ALA B C 1
ATOM 2638 O O . ALA B 1 75 ? 9.586 -23.859 5.945 1 98.62 75 ALA B O 1
ATOM 2639 N N . ALA B 1 76 ? 7.891 -22.406 5.949 1 98.75 76 ALA B N 1
ATOM 2640 C CA . ALA B 1 76 ? 7.172 -23.109 4.887 1 98.75 76 ALA B CA 1
ATOM 2641 C C . ALA B 1 76 ? 7.965 -23.094 3.584 1 98.75 76 ALA B C 1
ATOM 2643 O O . ALA B 1 76 ? 8.047 -24.109 2.891 1 98.75 76 ALA B O 1
ATOM 2644 N N . VAL B 1 77 ? 8.57 -21.969 3.234 1 98.81 77 VAL B N 1
ATOM 2645 C CA . VAL B 1 77 ? 9.328 -21.844 1.994 1 98.81 77 VAL B CA 1
ATOM 2646 C C . VAL B 1 77 ? 10.539 -22.766 2.023 1 98.81 77 VAL B C 1
ATOM 2648 O O . VAL B 1 77 ? 10.828 -23.453 1.036 1 98.81 77 VAL B O 1
ATOM 2651 N N . LYS B 1 78 ? 11.172 -22.828 3.16 1 98.62 78 LYS B N 1
ATOM 2652 C CA . LYS B 1 78 ? 12.305 -23.734 3.299 1 98.62 78 LYS B CA 1
ATOM 2653 C C . LYS B 1 78 ? 11.875 -25.188 3.133 1 98.62 78 LYS B C 1
ATOM 2655 O O . LYS B 1 78 ? 12.562 -25.969 2.479 1 98.62 78 LYS B O 1
ATOM 2660 N N . LEU B 1 79 ? 10.75 -25.516 3.705 1 98.56 79 LEU B N 1
ATOM 2661 C CA . LEU B 1 79 ? 10.227 -26.859 3.58 1 98.56 79 LEU B CA 1
ATOM 2662 C C . LEU B 1 79 ? 9.883 -27.188 2.127 1 98.56 79 LEU B C 1
ATOM 2664 O O . LEU B 1 79 ? 10.133 -28.297 1.653 1 98.56 79 LEU B O 1
ATOM 2668 N N . ILE B 1 80 ? 9.32 -26.266 1.428 1 98.69 80 ILE B N 1
ATOM 2669 C CA . ILE B 1 80 ? 8.93 -26.453 0.034 1 98.69 80 ILE B CA 1
ATOM 2670 C C . ILE B 1 80 ? 10.172 -26.688 -0.823 1 98.69 80 ILE B C 1
ATOM 2672 O O . ILE B 1 80 ? 10.203 -27.625 -1.631 1 98.69 80 ILE B O 1
ATOM 2676 N N . VAL B 1 81 ? 11.18 -25.844 -0.62 1 98.5 81 VAL B N 1
ATOM 2677 C CA . VAL B 1 81 ? 12.406 -25.969 -1.396 1 98.5 81 VAL B CA 1
ATOM 2678 C C . VAL B 1 81 ? 13.047 -27.328 -1.123 1 98.5 81 VAL B C 1
ATOM 2680 O O . VAL B 1 81 ? 13.531 -28 -2.045 1 98.5 81 VAL B O 1
ATOM 2683 N N . SER B 1 82 ? 13.016 -27.734 0.123 1 98 82 SER B N 1
ATOM 2684 C CA . SER B 1 82 ? 13.594 -29.016 0.502 1 98 82 SER B CA 1
ATOM 2685 C C . SER B 1 82 ? 12.828 -30.172 -0.12 1 98 82 SER B C 1
ATOM 2687 O O . SER B 1 82 ? 13.422 -31.156 -0.578 1 98 82 SER B O 1
ATOM 2689 N N . ALA B 1 83 ? 11.523 -30.062 -0.234 1 97.62 83 ALA B N 1
ATOM 2690 C CA . ALA B 1 83 ? 10.656 -31.172 -0.628 1 97.62 83 ALA B CA 1
ATOM 2691 C C . ALA B 1 83 ? 10.477 -31.219 -2.143 1 97.62 83 ALA B C 1
ATOM 2693 O O . ALA B 1 83 ? 10.383 -32.281 -2.732 1 97.62 83 ALA B O 1
ATOM 2694 N N . LEU B 1 84 ? 10.359 -30.078 -2.777 1 97.81 84 LEU B N 1
ATOM 2695 C CA . LEU B 1 84 ? 9.93 -30.031 -4.172 1 97.81 84 LEU B CA 1
ATOM 2696 C C . LEU B 1 84 ? 11.023 -29.438 -5.055 1 97.81 84 LEU B C 1
ATOM 2698 O O . LEU B 1 84 ? 10.898 -29.422 -6.281 1 97.81 84 LEU B O 1
ATOM 2702 N N . GLY B 1 85 ? 12.117 -29 -4.418 1 96.88 85 GLY B N 1
ATOM 2703 C CA . GLY B 1 85 ? 13.156 -28.312 -5.16 1 96.88 85 GLY B CA 1
ATOM 2704 C C . GLY B 1 85 ? 12.898 -26.828 -5.301 1 96.88 85 GLY B C 1
ATOM 2705 O O . GLY B 1 85 ? 12.039 -26.266 -4.613 1 96.88 85 GLY B O 1
ATOM 2706 N N . ASP B 1 86 ? 13.641 -26.172 -6.168 1 97.5 86 ASP B N 1
ATOM 2707 C CA . ASP B 1 86 ? 13.578 -24.719 -6.344 1 97.5 86 ASP B CA 1
ATOM 2708 C C . ASP B 1 86 ? 12.188 -24.281 -6.797 1 97.5 86 ASP B C 1
ATOM 2710 O O . ASP B 1 86 ? 11.516 -25 -7.543 1 97.5 86 ASP B O 1
ATOM 2714 N N . ILE B 1 87 ? 11.828 -23.141 -6.391 1 98.69 87 ILE B N 1
ATOM 2715 C CA . ILE B 1 87 ? 10.539 -22.562 -6.742 1 98.69 87 ILE B CA 1
ATOM 2716 C C . ILE B 1 87 ? 10.664 -21.781 -8.047 1 98.69 87 ILE B C 1
ATOM 2718 O O . ILE B 1 87 ? 11.344 -20.75 -8.102 1 98.69 87 ILE B O 1
ATOM 2722 N N . GLU B 1 88 ? 9.953 -22.25 -9.031 1 98.5 88 GLU B N 1
ATOM 2723 C CA . GLU B 1 88 ? 9.992 -21.609 -10.344 1 98.5 88 GLU B CA 1
ATOM 2724 C C . GLU B 1 88 ? 8.969 -20.484 -10.445 1 98.5 88 GLU B C 1
ATOM 2726 O O . GLU B 1 88 ? 9.211 -19.484 -11.109 1 98.5 88 GLU B O 1
ATOM 2731 N N . VAL B 1 89 ? 7.781 -20.688 -9.828 1 98.81 89 VAL B N 1
ATOM 2732 C CA . VAL B 1 89 ? 6.684 -19.719 -9.922 1 98.81 89 VAL B CA 1
ATOM 2733 C C . VAL B 1 89 ? 6.113 -19.469 -8.523 1 98.81 89 VAL B C 1
ATOM 2735 O O . VAL B 1 89 ? 5.848 -20.406 -7.773 1 98.81 89 VAL B O 1
ATOM 2738 N N . LEU B 1 90 ? 6.035 -18.234 -8.141 1 98.94 90 LEU B N 1
ATOM 2739 C CA . LEU B 1 90 ? 5.305 -17.781 -6.957 1 98.94 90 LEU B CA 1
ATOM 2740 C C . LEU B 1 90 ? 4.055 -17.016 -7.344 1 98.94 90 LEU B C 1
ATOM 2742 O O . LEU B 1 90 ? 4.141 -16 -8.047 1 98.94 90 LEU B O 1
ATOM 2746 N N . ILE B 1 91 ? 2.916 -17.531 -6.945 1 98.94 91 ILE B N 1
ATOM 2747 C CA . ILE B 1 91 ? 1.65 -16.828 -7.109 1 98.94 91 ILE B CA 1
ATOM 2748 C C . ILE B 1 91 ? 1.196 -16.266 -5.77 1 98.94 91 ILE B C 1
ATOM 2750 O O . ILE B 1 91 ? 0.698 -17 -4.914 1 98.94 91 ILE B O 1
ATOM 2754 N N . ASN B 1 92 ? 1.391 -14.969 -5.613 1 98.88 92 ASN B N 1
ATOM 2755 C CA . ASN B 1 92 ? 0.788 -14.273 -4.48 1 98.88 92 ASN B CA 1
ATOM 2756 C C . ASN B 1 92 ? -0.683 -13.953 -4.738 1 98.88 92 ASN B C 1
ATOM 2758 O O . ASN B 1 92 ? -1.006 -12.914 -5.309 1 98.88 92 ASN B O 1
ATOM 2762 N N . ASN B 1 93 ? -1.539 -14.828 -4.227 1 98.44 93 ASN B N 1
ATOM 2763 C CA . ASN B 1 93 ? -2.963 -14.734 -4.527 1 98.44 93 ASN B CA 1
ATOM 2764 C C . ASN B 1 93 ? -3.791 -14.508 -3.266 1 98.44 93 ASN B C 1
ATOM 2766 O O . ASN B 1 93 ? -4.914 -14.008 -3.336 1 98.44 93 ASN B O 1
ATOM 2770 N N . ALA B 1 94 ? -3.219 -14.93 -2.121 1 97.44 94 ALA B N 1
ATOM 2771 C CA . ALA B 1 94 ? -3.951 -14.727 -0.875 1 97.44 94 ALA B CA 1
ATOM 2772 C C . ALA B 1 94 ? -4.344 -13.258 -0.702 1 97.44 94 ALA B C 1
ATOM 2774 O O . ALA B 1 94 ? -3.531 -12.359 -0.938 1 97.44 94 ALA B O 1
ATOM 2775 N N . GLY B 1 95 ? -5.551 -13.008 -0.357 1 95 95 GLY B N 1
ATOM 2776 C CA . GLY B 1 95 ? -6.031 -11.648 -0.159 1 95 95 GLY B CA 1
ATOM 2777 C C . GLY B 1 95 ? -7.371 -11.586 0.549 1 95 95 GLY B C 1
ATOM 2778 O O . GLY B 1 95 ? -8.141 -12.555 0.52 1 95 95 GLY B O 1
ATOM 2779 N N . LEU B 1 96 ? -7.613 -10.484 1.153 1 93.75 96 LEU B N 1
ATOM 2780 C CA . LEU B 1 96 ? -8.852 -10.227 1.88 1 93.75 96 LEU B CA 1
ATOM 2781 C C . LEU B 1 96 ? -9.477 -8.906 1.441 1 93.75 96 LEU B C 1
ATOM 2783 O O . LEU B 1 96 ? -8.766 -7.938 1.164 1 93.75 96 LEU B O 1
ATOM 2787 N N . ALA B 1 97 ? -10.719 -8.883 1.318 1 93.12 97 ALA B N 1
ATOM 2788 C CA . ALA B 1 97 ? -11.562 -7.688 1.281 1 93.12 97 ALA B CA 1
ATOM 2789 C C . ALA B 1 97 ? -12.648 -7.746 2.352 1 93.12 97 ALA B C 1
ATOM 2791 O O . ALA B 1 97 ? -13.609 -8.508 2.227 1 93.12 97 ALA B O 1
ATOM 2792 N N . LEU B 1 98 ? -12.523 -6.965 3.379 1 92 98 LEU B N 1
ATOM 2793 C CA . LEU B 1 98 ? -13.383 -7.105 4.551 1 92 98 LEU B CA 1
ATOM 2794 C C . LEU B 1 98 ? -14.18 -5.832 4.797 1 92 98 LEU B C 1
ATOM 2796 O O . LEU B 1 98 ? -13.695 -4.73 4.527 1 92 98 LEU B O 1
ATOM 2800 N N . GLY B 1 99 ? -15.383 -6.027 5.289 1 89.44 99 GLY B N 1
ATOM 2801 C CA . GLY B 1 99 ? -16.141 -4.934 5.879 1 89.44 99 GLY B CA 1
ATOM 2802 C C . GLY B 1 99 ? -16.984 -4.172 4.867 1 89.44 99 GLY B C 1
ATOM 2803 O O . GLY B 1 99 ? -17.672 -3.215 5.219 1 89.44 99 GLY B O 1
ATOM 2804 N N . ALA B 1 100 ? -16.859 -4.508 3.555 1 84.31 100 ALA B N 1
ATOM 2805 C CA . ALA B 1 100 ? -17.734 -3.857 2.57 1 84.31 100 ALA B CA 1
ATOM 2806 C C . ALA B 1 100 ? -19.203 -4.121 2.873 1 84.31 100 ALA B C 1
ATOM 2808 O O . ALA B 1 100 ? -19.547 -5.18 3.398 1 84.31 100 ALA B O 1
ATOM 2809 N N . PRO B 1 101 ? -20.062 -3.18 2.719 1 86.38 101 PRO B N 1
ATOM 2810 C CA . PRO B 1 101 ? -19.828 -1.885 2.072 1 86.38 101 PRO B CA 1
ATOM 2811 C C . PRO B 1 101 ? -19.5 -0.777 3.072 1 86.38 101 PRO B C 1
ATOM 2813 O O . PRO B 1 101 ? -19.562 0.406 2.727 1 86.38 101 PRO B O 1
ATOM 2816 N N . GLY B 1 102 ? -19.219 -1.133 4.293 1 91.25 102 GLY B N 1
ATOM 2817 C CA . GLY B 1 102 ? -18.875 -0.116 5.277 1 91.25 102 GLY B CA 1
ATOM 2818 C C . GLY B 1 102 ? -17.766 0.809 4.824 1 91.25 102 GLY B C 1
ATOM 2819 O O . GLY B 1 102 ? -16.797 0.369 4.188 1 91.25 102 GLY B O 1
ATOM 2820 N N . ARG B 1 103 ? -17.953 2.139 5.215 1 94.69 103 ARG B N 1
ATOM 2821 C CA . ARG B 1 103 ? -16.906 3.111 4.949 1 94.69 103 ARG B CA 1
ATOM 2822 C C . ARG B 1 103 ? -15.68 2.848 5.828 1 94.69 103 ARG B C 1
ATOM 2824 O O . ARG B 1 103 ? -15.781 2.168 6.852 1 94.69 103 ARG B O 1
ATOM 2831 N N . PHE B 1 104 ? -14.5 3.395 5.418 1 97.69 104 PHE B N 1
ATOM 2832 C CA . PHE B 1 104 ? -13.203 3.105 6.02 1 97.69 104 PHE B CA 1
ATOM 2833 C C . PHE B 1 104 ? -13.25 3.301 7.531 1 97.69 104 PHE B C 1
ATOM 2835 O O . PHE B 1 104 ? -12.867 2.406 8.289 1 97.69 104 PHE B O 1
ATOM 2842 N N . TRP B 1 105 ? -13.758 4.43 7.965 1 97.06 105 TRP B N 1
ATOM 2843 C CA . TRP B 1 105 ? -13.703 4.77 9.383 1 97.06 105 TRP B CA 1
ATOM 2844 C C . TRP B 1 105 ? -14.773 4.016 10.164 1 97.06 105 TRP B C 1
ATOM 2846 O O . TRP B 1 105 ? -14.781 4.039 11.398 1 97.06 105 TRP B O 1
ATOM 2856 N N . GLU B 1 106 ? -15.695 3.328 9.461 1 96.56 106 GLU B N 1
ATOM 2857 C CA . GLU B 1 106 ? -16.719 2.5 10.094 1 96.56 106 GLU B CA 1
ATOM 2858 C C . GLU B 1 106 ? -16.203 1.088 10.359 1 96.56 106 GLU B C 1
ATOM 2860 O O . GLU B 1 106 ? -16.828 0.324 11.102 1 96.56 106 GLU B O 1
ATOM 2865 N N . LEU B 1 107 ? -15.086 0.744 9.828 1 96.12 107 LEU B N 1
ATOM 2866 C CA . LEU B 1 107 ? -14.531 -0.597 9.977 1 96.12 107 LEU B CA 1
ATOM 2867 C C . LEU B 1 107 ? -13.93 -0.785 11.367 1 96.12 107 LEU B C 1
ATOM 2869 O O . LEU B 1 107 ? -13.258 0.112 11.891 1 96.12 107 LEU B O 1
ATOM 2873 N N . PRO B 1 108 ? -14.242 -1.982 11.961 1 96.62 108 PRO B N 1
ATOM 2874 C CA . PRO B 1 108 ? -13.352 -2.328 13.07 1 96.62 108 PRO B CA 1
ATOM 2875 C C . PRO B 1 108 ? -11.875 -2.318 12.672 1 96.62 108 PRO B C 1
ATOM 2877 O O . PRO B 1 108 ? -11.523 -2.814 11.594 1 96.62 108 PRO B O 1
ATOM 2880 N N . ILE B 1 109 ? -11.023 -1.79 13.523 1 97.19 109 ILE B N 1
ATOM 2881 C CA . ILE B 1 109 ? -9.617 -1.584 13.203 1 97.19 109 ILE B CA 1
ATOM 2882 C C . ILE B 1 109 ? -8.953 -2.928 12.922 1 97.19 109 ILE B C 1
ATOM 2884 O O . ILE B 1 109 ? -8.023 -3.012 12.109 1 97.19 109 ILE B O 1
ATOM 2888 N N . GLU B 1 110 ? -9.453 -3.922 13.547 1 97.44 110 GLU B N 1
ATOM 2889 C CA . GLU B 1 110 ? -8.898 -5.258 13.359 1 97.44 110 GLU B CA 1
ATOM 2890 C C . GLU B 1 110 ? -9.023 -5.711 11.914 1 97.44 110 GLU B C 1
ATOM 2892 O O . GLU B 1 110 ? -8.172 -6.453 11.414 1 97.44 110 GLU B O 1
ATOM 2897 N N . MET B 1 111 ? -10.102 -5.312 11.227 1 96.62 111 MET B N 1
ATOM 2898 C CA . MET B 1 111 ? -10.273 -5.668 9.82 1 96.62 111 MET B CA 1
ATOM 2899 C C . MET B 1 111 ? -9.234 -4.965 8.953 1 96.62 111 MET B C 1
ATOM 2901 O O . MET B 1 111 ? -8.727 -5.547 7.988 1 96.62 111 MET B O 1
ATOM 2905 N N . VAL B 1 112 ? -8.922 -3.736 9.305 1 97.62 112 VAL B N 1
ATOM 2906 C CA . VAL B 1 112 ? -7.891 -2.973 8.609 1 97.62 112 VAL B CA 1
ATOM 2907 C C . VAL B 1 112 ? -6.539 -3.666 8.773 1 97.62 112 VAL B C 1
ATOM 2909 O O . VAL B 1 112 ? -5.82 -3.871 7.793 1 97.62 112 VAL B O 1
ATOM 2912 N N . GLU B 1 113 ? -6.27 -4.059 9.961 1 97.75 113 GLU B N 1
ATOM 2913 C CA . GLU B 1 113 ? -5.012 -4.734 10.273 1 97.75 113 GLU B CA 1
ATOM 2914 C C . GLU B 1 113 ? -4.902 -6.062 9.531 1 97.75 113 GLU B C 1
ATOM 2916 O O . GLU B 1 113 ? -3.832 -6.41 9.023 1 97.75 113 GLU B O 1
ATOM 2921 N N . GLN B 1 114 ? -6.012 -6.766 9.516 1 97.12 114 GLN B N 1
ATOM 2922 C CA . GLN B 1 114 ? -6.016 -8.062 8.844 1 97.12 114 GLN B CA 1
ATOM 2923 C C . GLN B 1 114 ? -5.754 -7.898 7.348 1 97.12 114 GLN B C 1
ATOM 2925 O O . GLN B 1 114 ? -4.984 -8.664 6.762 1 97.12 114 GLN B O 1
ATOM 2930 N N . MET B 1 115 ? -6.336 -6.902 6.73 1 97.62 115 MET B N 1
ATOM 2931 C CA . MET B 1 115 ? -6.148 -6.672 5.301 1 97.62 115 MET B CA 1
ATOM 2932 C C . MET B 1 115 ? -4.719 -6.227 5.004 1 97.62 115 MET B C 1
ATOM 2934 O O . MET B 1 115 ? -4.062 -6.781 4.121 1 97.62 115 MET B O 1
ATOM 2938 N N . ASN B 1 116 ? -4.25 -5.273 5.801 1 98.5 116 ASN B N 1
ATOM 2939 C CA . ASN B 1 116 ? -2.875 -4.832 5.605 1 98.5 116 ASN B CA 1
ATOM 2940 C C . ASN B 1 116 ? -1.884 -5.977 5.809 1 98.5 116 ASN B C 1
ATOM 2942 O O . ASN B 1 116 ? -0.916 -6.105 5.059 1 98.5 116 ASN B O 1
ATOM 2946 N N . GLY B 1 117 ? -2.135 -6.762 6.812 1 98.44 117 GLY B N 1
ATOM 2947 C CA . GLY B 1 117 ? -1.268 -7.883 7.141 1 98.44 117 GLY B CA 1
ATOM 2948 C C . GLY B 1 117 ? -1.23 -8.945 6.059 1 98.44 117 GLY B C 1
ATOM 2949 O O . GLY B 1 117 ? -0.166 -9.484 5.742 1 98.44 117 GLY B O 1
ATOM 2950 N N . THR B 1 118 ? -2.369 -9.211 5.484 1 98.06 118 THR B N 1
ATOM 2951 C CA . THR B 1 118 ? -2.465 -10.266 4.484 1 98.06 118 THR B CA 1
ATOM 2952 C C . THR B 1 118 ? -2.086 -9.75 3.102 1 98.06 118 THR B C 1
ATOM 2954 O O . THR B 1 118 ? -1.208 -10.305 2.441 1 98.06 118 THR B O 1
ATOM 2957 N N . ASN B 1 119 ? -2.689 -8.602 2.697 1 98.44 119 ASN B N 1
ATOM 2958 C CA . ASN B 1 119 ? -2.621 -8.141 1.313 1 98.44 119 ASN B CA 1
ATOM 2959 C C . ASN B 1 119 ? -1.27 -7.508 1.002 1 98.44 119 ASN B C 1
ATOM 2961 O O . ASN B 1 119 ? -0.873 -7.422 -0.162 1 98.44 119 ASN B O 1
ATOM 2965 N N . ILE B 1 120 ? -0.614 -6.996 2.055 1 98.56 120 ILE B N 1
ATOM 2966 C CA . ILE B 1 120 ? 0.642 -6.289 1.823 1 98.56 120 ILE B CA 1
ATOM 2967 C C . ILE B 1 120 ? 1.791 -7.055 2.473 1 98.56 120 ILE B C 1
ATOM 2969 O O . ILE B 1 120 ? 2.592 -7.688 1.781 1 98.56 120 ILE B O 1
ATOM 2973 N N . THR B 1 121 ? 1.732 -7.137 3.76 1 98.62 121 THR B N 1
ATOM 2974 C CA . THR B 1 121 ? 2.861 -7.684 4.504 1 98.62 121 THR B CA 1
ATOM 2975 C C . THR B 1 121 ? 3.057 -9.164 4.176 1 98.62 121 THR B C 1
ATOM 2977 O O . THR B 1 121 ? 4.188 -9.617 4.004 1 98.62 121 THR B O 1
ATOM 2980 N N . GLY B 1 122 ? 1.955 -9.906 4.121 1 98.75 122 GLY B N 1
ATOM 2981 C CA . GLY B 1 122 ? 2.039 -11.32 3.777 1 98.75 122 GLY B CA 1
ATOM 2982 C C . GLY B 1 122 ? 2.648 -11.562 2.41 1 98.75 122 GLY B C 1
ATOM 2983 O O . GLY B 1 122 ? 3.455 -12.477 2.238 1 98.75 122 GLY B O 1
ATOM 2984 N N . VAL B 1 123 ? 2.283 -10.734 1.436 1 98.75 123 VAL B N 1
ATOM 2985 C CA . VAL B 1 123 ? 2.838 -10.812 0.088 1 98.75 123 VAL B CA 1
ATOM 2986 C C . VAL B 1 123 ? 4.34 -10.555 0.131 1 98.75 123 VAL B C 1
ATOM 2988 O O . VAL B 1 123 ? 5.117 -11.266 -0.513 1 98.75 123 VAL B O 1
ATOM 2991 N N . MET B 1 124 ? 4.711 -9.547 0.888 1 98.88 124 MET B N 1
ATOM 2992 C CA . MET B 1 124 ? 6.121 -9.188 0.979 1 98.88 124 MET B CA 1
ATOM 2993 C C . MET B 1 124 ? 6.922 -10.273 1.684 1 98.88 124 MET B C 1
ATOM 2995 O O . MET B 1 124 ? 8.062 -10.562 1.303 1 98.88 124 MET B O 1
ATOM 2999 N N . TYR B 1 125 ? 6.332 -10.93 2.75 1 98.81 125 TYR B N 1
ATOM 3000 C CA . TYR B 1 125 ? 6.996 -12.039 3.42 1 98.81 125 TYR B CA 1
ATOM 3001 C C . TYR B 1 125 ? 7.258 -13.188 2.447 1 98.81 125 TYR B C 1
ATOM 3003 O O . TYR B 1 125 ? 8.375 -13.703 2.377 1 98.81 125 TYR B O 1
ATOM 3011 N N . MET B 1 126 ? 6.223 -13.547 1.679 1 98.88 126 MET B N 1
ATOM 3012 C CA . MET B 1 126 ? 6.355 -14.633 0.71 1 98.88 126 MET B CA 1
ATOM 3013 C C . MET B 1 126 ? 7.43 -14.312 -0.324 1 98.88 126 MET B C 1
ATOM 3015 O O . MET B 1 126 ? 8.312 -15.133 -0.591 1 98.88 126 MET B O 1
ATOM 3019 N N . THR B 1 127 ? 7.344 -13.133 -0.859 1 98.94 127 THR B N 1
ATOM 3020 C CA . THR B 1 127 ? 8.266 -12.695 -1.9 1 98.94 127 THR B CA 1
ATOM 3021 C C . THR B 1 127 ? 9.703 -12.672 -1.374 1 98.94 127 THR B C 1
ATOM 3023 O O . THR B 1 127 ? 10.617 -13.164 -2.029 1 98.94 127 THR B O 1
ATOM 3026 N N . HIS B 1 128 ? 9.828 -12.094 -0.154 1 98.88 128 HIS B N 1
ATOM 3027 C CA . HIS B 1 128 ? 11.133 -12 0.498 1 98.88 128 HIS B CA 1
ATOM 3028 C C . HIS B 1 128 ? 11.758 -13.383 0.675 1 98.88 128 HIS B C 1
ATOM 3030 O O . HIS B 1 128 ? 12.898 -13.602 0.274 1 98.88 128 HIS B O 1
ATOM 3036 N N . SER B 1 129 ? 11.047 -14.32 1.198 1 98.81 129 SER B N 1
ATOM 3037 C CA . SER B 1 129 ? 11.547 -15.664 1.487 1 98.81 129 SER B CA 1
ATOM 3038 C C . SER B 1 129 ? 11.852 -16.438 0.204 1 98.81 129 SER B C 1
ATOM 3040 O O . SER B 1 129 ? 12.883 -17.094 0.099 1 98.81 129 SER B O 1
ATOM 3042 N N . VAL B 1 130 ? 10.984 -16.359 -0.8 1 98.88 130 VAL B N 1
ATOM 3043 C CA . VAL B 1 130 ? 11.148 -17.109 -2.037 1 98.88 130 VAL B CA 1
ATOM 3044 C C . VAL B 1 130 ? 12.344 -16.578 -2.818 1 98.88 130 VAL B C 1
ATOM 3046 O O . VAL B 1 130 ? 13.117 -17.359 -3.395 1 98.88 130 VAL B O 1
ATOM 3049 N N . LEU B 1 131 ? 12.5 -15.227 -2.855 1 98.81 131 LEU B N 1
ATOM 3050 C CA . LEU B 1 131 ? 13.656 -14.648 -3.539 1 98.81 131 LEU B CA 1
ATOM 3051 C C . LEU B 1 131 ? 14.961 -15.109 -2.895 1 98.81 131 LEU B C 1
ATOM 3053 O O . LEU B 1 131 ? 15.898 -15.5 -3.592 1 98.81 131 LEU B O 1
ATOM 3057 N N . ASN B 1 132 ? 14.977 -15.125 -1.552 1 98.62 132 ASN B N 1
ATOM 3058 C CA . ASN B 1 132 ? 16.219 -15.438 -0.838 1 98.62 132 ASN B CA 1
ATOM 3059 C C . ASN B 1 132 ? 16.516 -16.938 -0.884 1 98.62 132 ASN B C 1
ATOM 3061 O O . ASN B 1 132 ? 17.672 -17.328 -1.082 1 98.62 132 ASN B O 1
ATOM 3065 N N . GLU B 1 133 ? 15.508 -17.75 -0.76 1 98.38 133 GLU B N 1
ATOM 3066 C CA . GLU B 1 133 ? 15.727 -19.188 -0.565 1 98.38 133 GLU B CA 1
ATOM 3067 C C . GLU B 1 133 ? 15.797 -19.922 -1.902 1 98.38 133 GLU B C 1
ATOM 3069 O O . GLU B 1 133 ? 16.266 -21.062 -1.964 1 98.38 133 GLU B O 1
ATOM 3074 N N . SER B 1 134 ? 15.359 -19.234 -2.982 1 98.56 134 SER B N 1
ATOM 3075 C CA . SER B 1 134 ? 15.203 -20.047 -4.188 1 98.56 134 SER B CA 1
ATOM 3076 C C . SER B 1 134 ? 15.555 -19.25 -5.438 1 98.56 134 SER B C 1
ATOM 3078 O O . SER B 1 134 ? 16.438 -19.641 -6.199 1 98.56 134 SER B O 1
ATOM 3080 N N . MET B 1 135 ? 14.969 -18.078 -5.695 1 98.56 135 MET B N 1
ATOM 3081 C CA . MET B 1 135 ? 14.992 -17.469 -7.02 1 98.56 135 MET B CA 1
ATOM 3082 C C . MET B 1 135 ? 16.281 -16.672 -7.227 1 98.56 135 MET B C 1
ATOM 3084 O O . MET B 1 135 ? 16.922 -16.797 -8.266 1 98.56 135 MET B O 1
ATOM 3088 N N . TRP B 1 136 ? 16.641 -15.867 -6.266 1 98.12 136 TRP B N 1
ATOM 3089 C CA . TRP B 1 136 ? 17.75 -14.945 -6.484 1 98.12 136 TRP B CA 1
ATOM 3090 C C . TRP B 1 136 ? 19.078 -15.695 -6.617 1 98.12 136 TRP B C 1
ATOM 3092 O O . TRP B 1 136 ? 19.875 -15.391 -7.5 1 98.12 136 TRP B O 1
ATOM 3102 N N . PRO B 1 137 ? 19.328 -16.75 -5.766 1 97.88 137 PRO B N 1
ATOM 3103 C CA . PRO B 1 137 ? 20.609 -17.469 -5.91 1 97.88 137 PRO B CA 1
ATOM 3104 C C . PRO B 1 137 ? 20.797 -18.062 -7.301 1 97.88 137 PRO B C 1
ATOM 3106 O O . PRO B 1 137 ? 21.922 -18.172 -7.781 1 97.88 137 PRO B O 1
ATOM 3109 N N . ARG B 1 138 ? 19.766 -18.406 -7.98 1 96.94 138 ARG B N 1
ATOM 3110 C CA . ARG B 1 138 ? 19.875 -19.016 -9.297 1 96.94 138 ARG B CA 1
ATOM 3111 C C . ARG B 1 138 ? 19.5 -18.047 -10.398 1 96.94 138 ARG B C 1
ATOM 3113 O O . ARG B 1 138 ? 19.5 -18.391 -11.578 1 96.94 138 ARG B O 1
ATOM 3120 N N . LYS B 1 139 ? 19.016 -16.875 -10.008 1 97.25 139 LYS B N 1
ATOM 3121 C CA . LYS B 1 139 ? 18.719 -15.742 -10.891 1 97.25 139 LYS B CA 1
ATOM 3122 C C . LYS B 1 139 ? 17.625 -16.109 -11.891 1 97.25 139 LYS B C 1
ATOM 3124 O O . LYS B 1 139 ? 17.719 -15.773 -13.078 1 97.25 139 LYS B O 1
ATOM 3129 N N . ARG B 1 140 ? 16.641 -16.859 -11.391 1 96.25 140 ARG B N 1
ATOM 3130 C CA . ARG B 1 140 ? 15.555 -17.297 -12.25 1 96.25 140 ARG B CA 1
ATOM 3131 C C . ARG B 1 140 ? 14.273 -17.5 -11.445 1 96.25 140 ARG B C 1
ATOM 3133 O O . ARG B 1 140 ? 14.32 -17.969 -10.312 1 96.25 140 ARG B O 1
ATOM 3140 N N . GLY B 1 141 ? 13.156 -17.219 -12.047 1 97.44 141 GLY B N 1
ATOM 3141 C CA . GLY B 1 141 ? 11.852 -17.422 -11.445 1 97.44 141 GLY B CA 1
ATOM 3142 C C . GLY B 1 141 ? 10.805 -16.453 -11.953 1 97.44 141 GLY B C 1
ATOM 3143 O O . GLY B 1 141 ? 11.133 -15.492 -12.656 1 97.44 141 GLY B O 1
ATOM 3144 N N . THR B 1 142 ? 9.547 -16.719 -11.711 1 98.25 142 THR B N 1
ATOM 3145 C CA . THR B 1 142 ? 8.43 -15.844 -12.055 1 98.25 142 THR B CA 1
ATOM 3146 C C . THR B 1 142 ? 7.559 -15.578 -10.836 1 98.25 142 THR B C 1
ATOM 3148 O O . THR B 1 142 ? 7.145 -16.516 -10.141 1 98.25 142 THR B O 1
ATOM 3151 N N . ILE B 1 143 ? 7.398 -14.352 -10.531 1 98.75 143 ILE B N 1
ATOM 3152 C CA . ILE B 1 143 ? 6.5 -13.922 -9.469 1 98.75 143 ILE B CA 1
ATOM 3153 C C . ILE B 1 143 ? 5.273 -13.242 -10.07 1 98.75 143 ILE B C 1
ATOM 3155 O O . ILE B 1 143 ? 5.398 -12.328 -10.883 1 98.75 143 ILE B O 1
ATOM 3159 N N . ILE B 1 144 ? 4.086 -13.703 -9.742 1 98.75 144 ILE B N 1
ATOM 3160 C CA . ILE B 1 144 ? 2.844 -13.039 -10.117 1 98.75 144 ILE B CA 1
ATOM 3161 C C . ILE B 1 144 ? 2.111 -12.562 -8.867 1 98.75 144 ILE B C 1
ATOM 3163 O O . ILE B 1 144 ? 1.764 -13.367 -8 1 98.75 144 ILE B O 1
ATOM 3167 N N . ASN B 1 145 ? 1.983 -11.266 -8.703 1 98.81 145 ASN B N 1
ATOM 3168 C CA . ASN B 1 145 ? 1.12 -10.672 -7.688 1 98.81 145 ASN B CA 1
ATOM 3169 C C . ASN B 1 145 ? -0.295 -10.445 -8.219 1 98.81 145 ASN B C 1
ATOM 3171 O O . ASN B 1 145 ? -0.487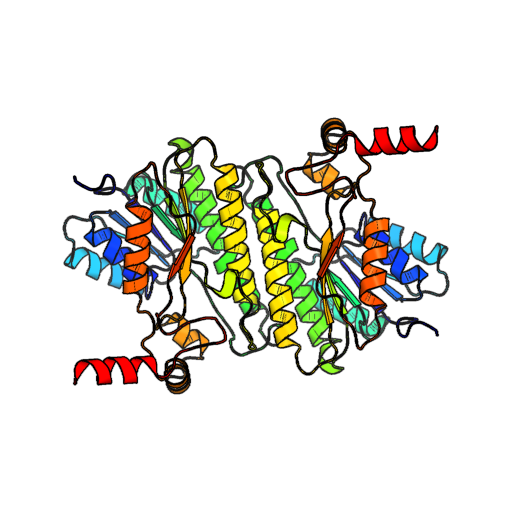 -9.75 -9.211 1 98.81 145 ASN B O 1
ATOM 3175 N N . VAL B 1 146 ? -1.282 -11.078 -7.535 1 98.31 146 VAL B N 1
ATOM 3176 C CA . VAL B 1 146 ? -2.668 -10.898 -7.953 1 98.31 146 VAL B CA 1
ATOM 3177 C C . VAL B 1 146 ? -3.229 -9.617 -7.344 1 98.31 146 VAL B C 1
ATOM 3179 O O . VAL B 1 146 ? -3.561 -9.578 -6.156 1 98.31 146 VAL B O 1
ATOM 3182 N N . SER B 1 147 ? -3.312 -8.617 -8.125 1 97.38 147 SER B N 1
ATOM 3183 C CA . SER B 1 147 ? -3.859 -7.324 -7.73 1 97.38 147 SER B CA 1
ATOM 3184 C C . SER B 1 147 ? -5.352 -7.238 -8.031 1 97.38 147 SER B C 1
ATOM 3186 O O . SER B 1 147 ? -6.137 -8.062 -7.559 1 97.38 147 SER B O 1
ATOM 3188 N N . SER B 1 148 ? -5.805 -6.207 -8.664 1 95 148 SER B N 1
ATOM 3189 C CA . SER B 1 148 ? -7.172 -5.898 -9.078 1 95 148 SER B CA 1
ATOM 3190 C C . SER B 1 148 ? -7.207 -4.742 -10.07 1 95 148 SER B C 1
ATOM 3192 O O . SER B 1 148 ? -6.301 -3.906 -10.086 1 95 148 SER B O 1
ATOM 3194 N N . VAL B 1 149 ? -8.266 -4.742 -10.906 1 92.44 149 VAL B N 1
ATOM 3195 C CA . VAL B 1 149 ? -8.461 -3.566 -11.75 1 92.44 149 VAL B CA 1
ATOM 3196 C C . VAL B 1 149 ? -8.594 -2.32 -10.875 1 92.44 149 VAL B C 1
ATOM 3198 O O . VAL B 1 149 ? -8.289 -1.209 -11.32 1 92.44 149 VAL B O 1
ATOM 3201 N N . THR B 1 150 ? -8.938 -2.5 -9.656 1 91.81 150 THR B N 1
ATOM 3202 C CA . THR B 1 150 ? -9.109 -1.374 -8.75 1 91.81 150 THR B CA 1
ATOM 3203 C C . THR B 1 150 ? -7.777 -0.958 -8.141 1 91.81 150 THR B C 1
ATOM 3205 O O . THR B 1 150 ? -7.703 0.023 -7.398 1 91.81 150 THR B O 1
ATOM 3208 N N . GLY B 1 151 ? -6.711 -1.62 -8.43 1 91.5 151 GLY B N 1
ATOM 3209 C CA . GLY B 1 151 ? -5.383 -1.209 -8 1 91.5 151 GLY B CA 1
ATOM 3210 C C . GLY B 1 151 ? -4.879 0.03 -8.719 1 91.5 151 GLY B C 1
ATOM 3211 O O . GLY B 1 151 ? -3.977 0.712 -8.234 1 91.5 151 GLY B O 1
ATOM 3212 N N . LEU B 1 152 ? -5.5 0.233 -9.898 1 86.44 152 LEU B N 1
ATOM 3213 C CA . LEU B 1 152 ? -5.039 1.354 -10.703 1 86.44 152 LEU B CA 1
ATOM 3214 C C . LEU B 1 152 ? -6.102 2.445 -10.773 1 86.44 152 LEU B C 1
ATOM 3216 O O . LEU B 1 152 ? -5.809 3.582 -11.156 1 86.44 152 LEU B O 1
ATOM 3220 N N . GLU B 1 153 ? -7.332 1.999 -10.422 1 86.94 153 GLU B N 1
ATOM 3221 C CA . GLU B 1 153 ? -8.453 2.922 -10.555 1 86.94 153 GLU B CA 1
ATOM 3222 C C . GLU B 1 153 ? -9.328 2.914 -9.305 1 86.94 153 GLU B C 1
ATOM 3224 O O . GLU B 1 153 ? -9.594 1.854 -8.727 1 86.94 153 GLU B O 1
ATOM 3229 N N . CYS B 1 154 ? -9.727 4.031 -8.961 1 87 154 CYS B N 1
ATOM 3230 C CA . CYS B 1 154 ? -10.586 4.168 -7.797 1 87 154 CYS B CA 1
ATOM 3231 C C . CYS B 1 154 ? -12.047 3.945 -8.172 1 87 154 CYS B C 1
ATOM 3233 O O . CYS B 1 154 ? -12.578 4.621 -9.055 1 87 154 CYS B O 1
ATOM 3235 N N . PRO B 1 155 ? -12.758 3.018 -7.52 1 84.69 155 PRO B N 1
ATOM 3236 C CA . PRO 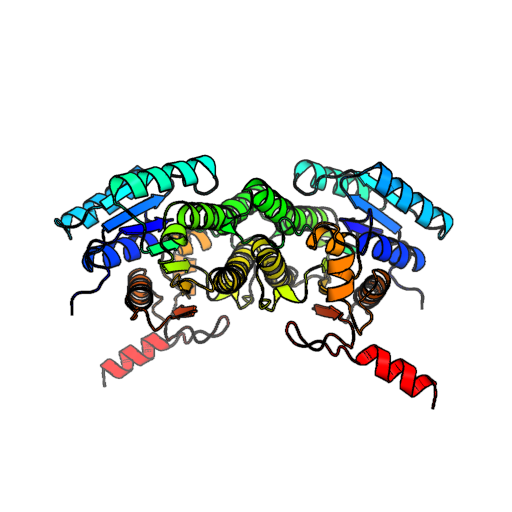B 1 155 ? -14.172 2.816 -7.82 1 84.69 155 PRO B CA 1
ATOM 3237 C C . PRO B 1 155 ? -15.055 3.953 -7.305 1 84.69 155 PRO B C 1
ATOM 3239 O O . PRO B 1 155 ? -14.719 4.59 -6.301 1 84.69 155 PRO B O 1
ATOM 3242 N N . PRO B 1 156 ? -16.172 4.098 -7.938 1 82.75 156 PRO B N 1
ATOM 3243 C CA . PRO B 1 156 ? -17.062 5.199 -7.555 1 82.75 156 PRO B CA 1
ATOM 3244 C C . PRO B 1 156 ? -18.094 4.793 -6.508 1 82.75 156 PRO B C 1
ATOM 3246 O O . PRO B 1 156 ? -19.297 4.977 -6.711 1 82.75 156 PRO B O 1
ATOM 3249 N N . PHE B 1 157 ? -17.688 4.074 -5.48 1 79.31 157 PHE B N 1
ATOM 3250 C CA . PHE B 1 157 ? -18.625 3.666 -4.441 1 79.31 157 PHE B CA 1
ATOM 3251 C C . PHE B 1 157 ? -17.922 3.51 -3.102 1 79.31 157 PHE B C 1
ATOM 3253 O O . PHE B 1 157 ? -16.688 3.504 -3.041 1 79.31 157 PHE B O 1
ATOM 3260 N N . ASP B 1 158 ? -18.766 3.396 -2.092 1 84.69 158 ASP B N 1
ATOM 3261 C CA . ASP B 1 158 ? -18.234 3.229 -0.742 1 84.69 158 ASP B CA 1
ATOM 3262 C C . ASP B 1 158 ? -17.766 1.795 -0.511 1 84.69 158 ASP B C 1
ATOM 3264 O O . ASP B 1 158 ? -18.266 0.863 -1.149 1 84.69 158 ASP B O 1
ATOM 3268 N N . GLY B 1 159 ? -16.891 1.822 0.361 1 86.56 159 GLY B N 1
ATOM 3269 C CA . GLY B 1 159 ? -16.422 0.52 0.82 1 86.56 159 GLY B CA 1
ATOM 3270 C C . GLY B 1 159 ? -15.141 0.067 0.153 1 86.56 159 GLY B C 1
ATOM 3271 O O . GLY B 1 159 ? -14.852 0.461 -0.979 1 86.56 159 GLY B O 1
ATOM 3272 N N . GLU B 1 160 ? -14.281 -0.504 0.852 1 92.25 160 GLU B N 1
ATOM 3273 C CA . GLU B 1 160 ? -13.109 -1.244 0.389 1 92.25 160 GLU B CA 1
ATOM 3274 C C . GLU B 1 160 ? -11.914 -0.315 0.181 1 92.25 160 GLU B C 1
ATOM 3276 O O . GLU B 1 160 ? -11.055 -0.577 -0.667 1 92.25 160 GLU B O 1
ATOM 3281 N N . ALA B 1 161 ? -11.914 0.833 0.799 1 95.12 161 ALA B N 1
ATOM 3282 C CA . ALA B 1 161 ? -10.797 1.767 0.694 1 95.12 161 ALA B CA 1
ATOM 3283 C C . ALA B 1 161 ? -9.469 1.076 1.013 1 95.12 161 ALA B C 1
ATOM 3285 O O . ALA B 1 161 ? -8.477 1.281 0.317 1 95.12 161 ALA B O 1
ATOM 3286 N N . VAL B 1 162 ? -9.516 0.215 2.053 1 96.75 162 VAL B N 1
ATOM 3287 C CA . VAL B 1 162 ? -8.297 -0.482 2.471 1 96.75 162 VAL B CA 1
ATOM 3288 C C . VAL B 1 162 ? -7.879 -1.479 1.393 1 96.75 162 VAL B C 1
ATOM 3290 O O . VAL B 1 162 ? -6.707 -1.535 1.013 1 96.75 162 VAL B O 1
ATOM 3293 N N . TYR B 1 163 ? -8.828 -2.195 0.838 1 95.38 163 TYR B N 1
ATOM 3294 C CA . TYR B 1 163 ? -8.555 -3.178 -0.205 1 95.38 163 TYR B CA 1
ATOM 3295 C C . TYR B 1 163 ? -7.941 -2.514 -1.432 1 95.38 163 TYR B C 1
ATOM 3297 O O . TYR B 1 163 ? -6.898 -2.947 -1.924 1 95.38 163 TYR B O 1
ATOM 3305 N N . HIS B 1 164 ? -8.586 -1.46 -1.945 1 95.31 164 HIS B N 1
ATOM 3306 C CA . HIS B 1 164 ? -8.086 -0.772 -3.133 1 95.31 164 HIS B CA 1
ATOM 3307 C C . HIS B 1 164 ? -6.688 -0.212 -2.902 1 95.31 164 HIS B C 1
ATOM 3309 O O . HIS B 1 164 ? -5.828 -0.296 -3.781 1 95.31 164 HIS B O 1
ATOM 3315 N N . ALA B 1 165 ? -6.492 0.344 -1.725 1 97.75 165 ALA B N 1
ATOM 3316 C CA . ALA B 1 165 ? -5.172 0.854 -1.361 1 97.75 165 ALA B CA 1
ATOM 3317 C C . ALA B 1 165 ? -4.133 -0.263 -1.365 1 97.75 165 ALA B C 1
ATOM 3319 O O . ALA B 1 165 ? -3.018 -0.08 -1.859 1 97.75 165 ALA B O 1
ATOM 3320 N N . ASN B 1 166 ? -4.484 -1.431 -0.819 1 98.25 166 ASN B N 1
ATOM 3321 C CA . ASN B 1 166 ? -3.59 -2.58 -0.787 1 98.25 166 ASN B CA 1
ATOM 3322 C C . ASN B 1 166 ? -3.203 -3.029 -2.193 1 98.25 166 ASN B C 1
ATOM 3324 O O . ASN B 1 166 ? -2.039 -3.344 -2.451 1 98.25 166 ASN B O 1
ATOM 3328 N N . LYS B 1 167 ? -4.18 -3.041 -3.074 1 97.81 167 LYS B N 1
ATOM 3329 C CA . LYS B 1 167 ? -3.912 -3.51 -4.43 1 97.81 167 LYS B CA 1
ATOM 3330 C C . LYS B 1 167 ? -3.059 -2.508 -5.199 1 97.81 167 LYS B C 1
ATOM 3332 O O . LYS B 1 167 ? -2.236 -2.895 -6.031 1 97.81 167 LYS B O 1
ATOM 3337 N N . ALA B 1 168 ? -3.244 -1.218 -4.918 1 97.5 168 ALA B N 1
ATOM 3338 C CA . ALA B 1 168 ? -2.338 -0.214 -5.469 1 97.5 168 ALA B CA 1
ATOM 3339 C C . ALA B 1 168 ? -0.915 -0.418 -4.957 1 97.5 168 ALA B C 1
ATOM 3341 O O . ALA B 1 168 ? 0.051 -0.243 -5.703 1 97.5 168 ALA B O 1
ATOM 3342 N N . CYS B 1 169 ? -0.814 -0.75 -3.736 1 98.31 169 CYS B N 1
ATOM 3343 C CA . CYS B 1 169 ? 0.479 -1.064 -3.139 1 98.31 169 CYS B CA 1
ATOM 3344 C C . CYS B 1 169 ? 1.176 -2.184 -3.902 1 98.31 169 CYS B C 1
ATOM 3346 O O . CYS B 1 169 ? 2.367 -2.088 -4.203 1 98.31 169 CYS B O 1
ATOM 3348 N N . LEU B 1 170 ? 0.44 -3.227 -4.266 1 98.25 170 LEU B N 1
ATOM 3349 C CA . LEU B 1 170 ? 0.994 -4.367 -4.984 1 98.25 170 LEU B CA 1
ATOM 3350 C C . LEU B 1 170 ? 1.517 -3.947 -6.352 1 98.25 170 LEU B C 1
ATOM 3352 O O . LEU B 1 170 ? 2.527 -4.473 -6.824 1 98.25 170 LEU B O 1
ATOM 3356 N N . GLU B 1 171 ? 0.801 -3.016 -7 1 97.19 171 GLU B N 1
ATOM 3357 C CA . GLU B 1 171 ? 1.24 -2.521 -8.305 1 97.19 171 GLU B CA 1
ATOM 3358 C C . GLU B 1 171 ? 2.613 -1.863 -8.211 1 97.19 171 GLU B C 1
ATOM 3360 O O . GLU B 1 171 ? 3.529 -2.217 -8.953 1 97.19 171 GLU B O 1
ATOM 3365 N N . ALA B 1 172 ? 2.721 -0.986 -7.258 1 97.5 172 ALA B N 1
ATOM 3366 C CA . ALA B 1 172 ? 3.977 -0.258 -7.098 1 97.5 172 ALA B CA 1
ATOM 3367 C C . ALA B 1 172 ? 5.094 -1.184 -6.625 1 97.5 172 ALA B C 1
ATOM 3369 O O . ALA B 1 172 ? 6.238 -1.064 -7.066 1 97.5 172 ALA B O 1
ATOM 3370 N N . PHE B 1 173 ? 4.773 -2.117 -5.758 1 97.88 173 PHE B N 1
ATOM 3371 C CA . PHE B 1 173 ? 5.738 -3.096 -5.277 1 97.88 173 PHE B CA 1
ATOM 3372 C C . PHE B 1 173 ? 6.301 -3.916 -6.434 1 97.88 173 PHE B C 1
ATOM 3374 O O . PHE B 1 173 ? 7.512 -4.109 -6.535 1 97.88 173 PHE B O 1
ATOM 3381 N N . SER B 1 174 ? 5.426 -4.348 -7.273 1 97.94 174 SER B N 1
ATOM 3382 C CA . SER B 1 174 ? 5.816 -5.164 -8.422 1 97.94 174 SER B CA 1
ATOM 3383 C C . SER B 1 174 ? 6.723 -4.383 -9.367 1 97.94 174 SER B C 1
ATOM 3385 O O . SER B 1 174 ? 7.727 -4.914 -9.852 1 97.94 174 SER B O 1
ATOM 3387 N N . ASN B 1 175 ? 6.332 -3.146 -9.625 1 95.38 175 ASN B N 1
ATOM 3388 C CA . ASN B 1 175 ? 7.156 -2.299 -10.484 1 95.38 175 ASN B CA 1
ATOM 3389 C C . ASN B 1 175 ? 8.562 -2.129 -9.914 1 95.38 175 ASN B C 1
ATOM 3391 O O . ASN B 1 175 ? 9.547 -2.264 -10.641 1 95.38 175 ASN B O 1
ATOM 3395 N N . SER B 1 176 ? 8.633 -1.858 -8.648 1 96 176 SER B N 1
ATOM 3396 C CA . SER B 1 176 ? 9.93 -1.651 -8.008 1 96 176 SER B CA 1
ATOM 3397 C C . SER B 1 176 ? 10.742 -2.939 -7.973 1 96 176 SER B C 1
ATOM 3399 O O . SER B 1 176 ? 11.961 -2.916 -8.164 1 96 176 SER B O 1
ATOM 3401 N N 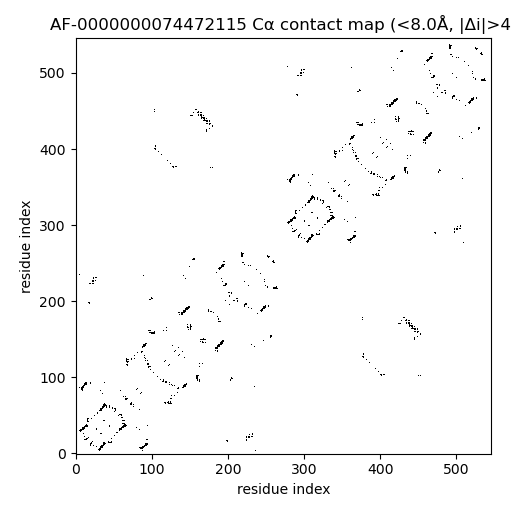. LEU B 1 177 ? 10.062 -4.008 -7.695 1 96.75 177 LEU B N 1
ATOM 3402 C CA . LEU B 1 177 ? 10.742 -5.297 -7.66 1 96.75 177 LEU B CA 1
ATOM 3403 C C . LEU B 1 177 ? 11.352 -5.625 -9.016 1 96.75 177 LEU B C 1
ATOM 3405 O O . LEU B 1 177 ? 12.438 -6.199 -9.094 1 96.75 177 LEU B O 1
ATOM 3409 N N . ARG B 1 178 ? 10.664 -5.297 -10.148 1 95.06 178 ARG B N 1
ATOM 3410 C CA . ARG B 1 178 ? 11.211 -5.5 -11.484 1 95.06 178 ARG B CA 1
ATOM 3411 C C . ARG B 1 178 ? 12.531 -4.754 -11.656 1 95.06 178 ARG B C 1
ATOM 3413 O O . ARG B 1 178 ? 13.477 -5.277 -12.25 1 95.06 178 ARG B O 1
ATOM 3420 N N . MET B 1 179 ? 12.555 -3.543 -11.109 1 93.69 179 MET B N 1
ATOM 3421 C CA . MET B 1 179 ? 13.781 -2.764 -11.211 1 93.69 179 MET B CA 1
ATOM 3422 C C . MET B 1 179 ? 14.914 -3.43 -10.43 1 93.69 179 MET B C 1
ATOM 3424 O O . MET B 1 179 ? 16.047 -3.523 -10.922 1 93.69 179 MET B O 1
ATOM 3428 N N . GLU B 1 180 ? 14.555 -3.99 -9.32 1 95.31 180 GLU B N 1
ATOM 3429 C CA . GLU B 1 180 ? 15.586 -4.484 -8.406 1 95.31 180 GLU B CA 1
ATOM 3430 C C . GLU B 1 180 ? 16.078 -5.863 -8.828 1 95.31 180 GLU B C 1
ATOM 3432 O O . GLU B 1 180 ? 17.141 -6.309 -8.391 1 95.31 180 GLU B O 1
ATOM 3437 N N . THR B 1 181 ? 15.297 -6.516 -9.648 1 95.56 181 THR B N 1
ATOM 3438 C CA . THR B 1 181 ? 15.719 -7.836 -10.094 1 95.56 181 THR B CA 1
ATOM 3439 C C . THR B 1 181 ? 16.484 -7.742 -11.406 1 95.56 181 THR B C 1
ATOM 3441 O O . THR B 1 181 ? 16.797 -8.766 -12.031 1 95.56 181 THR B O 1
ATOM 3444 N N . ALA B 1 182 ? 16.75 -6.531 -11.859 1 93 182 ALA B N 1
ATOM 3445 C CA . ALA B 1 182 ? 17.625 -6.363 -13.008 1 93 182 ALA B CA 1
ATOM 3446 C C . ALA B 1 182 ? 18.938 -7.125 -12.805 1 93 182 ALA B C 1
ATOM 3448 O O . ALA B 1 182 ? 19.469 -7.172 -11.695 1 93 182 ALA B O 1
ATOM 3449 N N . GLY B 1 183 ? 19.422 -7.738 -13.859 1 94 183 GLY B N 1
ATOM 3450 C CA . GLY B 1 183 ? 20.609 -8.57 -13.781 1 94 183 GLY B CA 1
ATOM 3451 C C . GLY B 1 183 ? 20.297 -10.039 -13.57 1 94 183 GLY B C 1
ATOM 3452 O O . GLY B 1 183 ? 21.203 -10.859 -13.391 1 94 183 GLY B O 1
ATOM 3453 N N . SER B 1 184 ? 19 -10.32 -13.531 1 95.38 184 SER B N 1
ATOM 3454 C CA . SER B 1 184 ? 18.531 -11.695 -13.445 1 95.38 184 SER B CA 1
ATOM 3455 C C . SER B 1 184 ? 17.453 -11.977 -14.492 1 95.38 184 SER B C 1
ATOM 3457 O O . SER B 1 184 ? 17.031 -11.062 -15.211 1 95.38 184 SER B O 1
ATOM 3459 N N . ASN B 1 185 ? 17.062 -13.227 -14.594 1 96 185 ASN B N 1
ATOM 3460 C CA . ASN B 1 185 ? 15.953 -13.617 -15.453 1 96 185 ASN B CA 1
ATOM 3461 C C . ASN B 1 185 ? 14.656 -13.766 -14.664 1 96 185 ASN B C 1
ATOM 3463 O O . ASN B 1 185 ? 13.742 -14.469 -15.086 1 96 185 ASN B O 1
ATOM 3467 N N . ILE B 1 186 ? 14.664 -13.18 -13.477 1 97.25 186 ILE B N 1
ATOM 3468 C CA . ILE B 1 186 ? 13.461 -13.203 -12.656 1 97.25 186 ILE B CA 1
ATOM 3469 C C . ILE B 1 186 ? 12.414 -12.258 -13.258 1 97.25 186 ILE B C 1
ATOM 3471 O O . ILE B 1 186 ? 12.711 -11.102 -13.555 1 97.25 186 ILE B O 1
ATOM 3475 N N . ARG B 1 187 ? 11.227 -12.797 -13.516 1 96.94 187 ARG B N 1
ATOM 3476 C CA . ARG B 1 187 ? 10.102 -12.023 -14.023 1 96.94 187 ARG B CA 1
ATOM 3477 C C . ARG B 1 187 ? 9.125 -11.672 -12.906 1 96.94 187 ARG B C 1
ATOM 3479 O O . ARG B 1 187 ? 8.797 -12.523 -12.07 1 96.94 187 ARG B O 1
ATOM 3486 N N . VAL B 1 188 ? 8.742 -10.414 -12.797 1 98.06 188 VAL B N 1
ATOM 3487 C CA . VAL B 1 188 ? 7.734 -9.945 -11.844 1 98.06 188 VAL B CA 1
ATOM 3488 C C . VAL B 1 188 ? 6.535 -9.383 -12.602 1 98.06 188 VAL B C 1
ATOM 3490 O O . VAL B 1 188 ? 6.676 -8.43 -13.367 1 98.06 188 VAL B O 1
ATOM 3493 N N . SER B 1 189 ? 5.363 -10.023 -12.375 1 97.38 189 SER B N 1
ATOM 3494 C CA . SER B 1 189 ? 4.16 -9.664 -13.117 1 97.38 189 SER B CA 1
ATOM 3495 C C . SER B 1 189 ? 2.992 -9.391 -12.172 1 97.38 189 SER B C 1
ATOM 3497 O O . SER B 1 189 ? 3.039 -9.758 -10.992 1 97.38 189 SER B O 1
ATOM 3499 N N . VAL B 1 190 ? 2.018 -8.68 -12.75 1 98.19 190 VAL B N 1
ATOM 3500 C CA . VAL B 1 190 ? 0.788 -8.398 -12.016 1 98.19 190 VAL B CA 1
ATOM 3501 C C . VAL B 1 190 ? -0.416 -8.898 -12.805 1 98.19 190 VAL B C 1
ATOM 3503 O O . VAL B 1 190 ? -0.493 -8.695 -14.023 1 98.19 190 VAL B O 1
ATOM 3506 N N . LEU B 1 191 ? -1.29 -9.68 -12.141 1 97.88 191 LEU B N 1
ATOM 3507 C CA . LEU B 1 191 ? -2.607 -10 -12.68 1 97.88 191 LEU B CA 1
ATOM 3508 C C . LEU B 1 191 ? -3.678 -9.102 -12.07 1 97.88 191 LEU B C 1
ATOM 3510 O O . LEU B 1 191 ? -3.754 -8.953 -10.844 1 97.88 191 LEU B O 1
ATOM 3514 N N . ARG B 1 192 ? -4.496 -8.445 -12.883 1 97.62 192 ARG B N 1
ATOM 3515 C CA . ARG B 1 192 ? -5.562 -7.547 -12.438 1 97.62 192 ARG B CA 1
ATOM 3516 C C . ARG B 1 192 ? -6.934 -8.102 -12.805 1 97.62 192 ARG B C 1
ATOM 3518 O O . ARG B 1 192 ? -7.465 -7.793 -13.875 1 97.62 192 ARG B O 1
ATOM 3525 N N . PRO B 1 193 ? -7.504 -8.906 -11.891 1 96.25 193 PRO B N 1
ATOM 3526 C CA . PRO B 1 193 ? -8.852 -9.414 -12.172 1 96.25 193 PRO B CA 1
ATOM 3527 C C . PRO B 1 193 ? -9.914 -8.32 -12.125 1 96.25 193 PRO B C 1
ATOM 3529 O O . PRO B 1 193 ? -9.844 -7.418 -11.289 1 96.25 193 PRO B O 1
ATOM 3532 N N . GLY B 1 194 ? -10.906 -8.422 -13.016 1 93.88 194 GLY B N 1
ATOM 3533 C CA . GLY B 1 194 ? -12.156 -7.688 -12.883 1 93.88 194 GLY B CA 1
ATOM 3534 C C . GLY B 1 194 ? -13.172 -8.406 -12.023 1 93.88 194 GLY B C 1
ATOM 3535 O O . GLY B 1 194 ? -12.828 -8.977 -10.984 1 93.88 194 GLY B O 1
ATOM 3536 N N . CYS B 1 195 ? -14.398 -8.352 -12.367 1 92 195 CYS B N 1
ATOM 3537 C CA . CYS B 1 195 ? -15.461 -8.977 -11.594 1 92 195 CYS B CA 1
ATOM 3538 C C . CYS B 1 195 ? -15.43 -10.492 -11.734 1 92 195 CYS B C 1
ATOM 3540 O O . CYS B 1 195 ? -15.625 -11.023 -12.828 1 92 195 CYS B O 1
ATOM 3542 N N . VAL B 1 196 ? -15.086 -11.109 -10.68 1 93 196 VAL B N 1
ATOM 3543 C CA . VAL B 1 196 ? -15.008 -12.562 -10.648 1 93 196 VAL B CA 1
ATOM 3544 C C . VAL B 1 196 ? -16.062 -13.117 -9.688 1 93 196 VAL B C 1
ATOM 3546 O O . VAL B 1 196 ? -16.219 -12.625 -8.57 1 93 196 VAL B O 1
ATOM 3549 N N . VAL B 1 197 ? -16.812 -14.039 -10.195 1 89.56 197 VAL B N 1
ATOM 3550 C CA . VAL B 1 197 ? -17.719 -14.727 -9.281 1 89.56 197 VAL B CA 1
ATOM 3551 C C . VAL B 1 197 ? -16.938 -15.711 -8.422 1 89.56 197 VAL B C 1
ATOM 3553 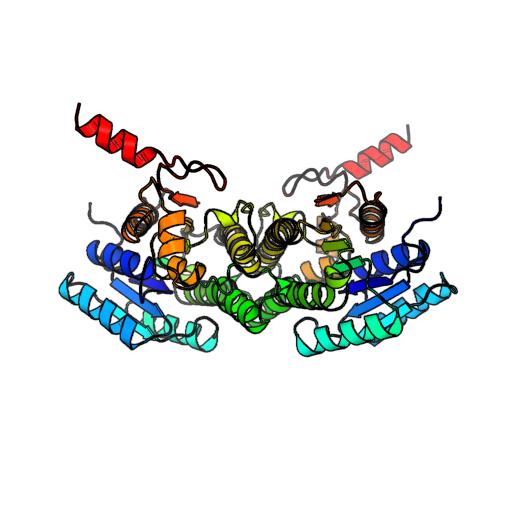O O . VAL B 1 197 ? -16.328 -16.656 -8.938 1 89.56 197 VAL B O 1
ATOM 3556 N N . SER B 1 198 ? -16.859 -15.43 -7.156 1 85 198 SER B N 1
ATOM 3557 C CA . SER B 1 198 ? -16.094 -16.25 -6.223 1 85 198 SER B CA 1
ATOM 3558 C C . SER B 1 198 ? -16.578 -16.047 -4.793 1 85 198 SER B C 1
ATOM 3560 O O . SER B 1 198 ? -17.438 -15.211 -4.531 1 85 198 SER B O 1
ATOM 3562 N N . HIS B 1 199 ? -16.062 -16.922 -3.992 1 79 199 HIS B N 1
ATOM 3563 C CA . HIS B 1 199 ? -16.312 -16.766 -2.564 1 79 199 HIS B CA 1
ATOM 3564 C C . HIS B 1 199 ? -15.844 -15.398 -2.066 1 79 199 HIS B C 1
ATOM 3566 O O . HIS B 1 199 ? -16.484 -14.797 -1.204 1 79 199 HIS B O 1
ATOM 3572 N N . PHE B 1 200 ? -14.883 -14.898 -2.646 1 79.62 200 PHE B N 1
ATOM 3573 C CA . PHE B 1 200 ? -14.328 -13.594 -2.297 1 79.62 200 PHE B CA 1
ATOM 3574 C C . PHE B 1 200 ? -15.344 -12.484 -2.543 1 79.62 200 PHE B C 1
ATOM 3576 O O . PHE B 1 200 ? -15.531 -11.609 -1.698 1 79.62 200 PHE B O 1
ATOM 3583 N N . HIS B 1 201 ? -16 -12.562 -3.619 1 80.38 201 HIS B N 1
ATOM 3584 C CA . HIS B 1 201 ? -17 -11.539 -3.92 1 80.38 201 HIS B CA 1
ATOM 3585 C C . HIS B 1 201 ? -18.234 -11.695 -3.029 1 80.38 201 HIS B C 1
ATOM 3587 O O . HIS B 1 201 ? -18.844 -10.695 -2.641 1 80.38 201 HIS B O 1
ATOM 3593 N N . LEU B 1 202 ? -18.516 -12.992 -2.811 1 76.44 202 LEU B N 1
ATOM 3594 C CA . LEU B 1 202 ? -19.641 -13.227 -1.915 1 76.44 202 LEU B CA 1
ATOM 3595 C C . LEU B 1 202 ? -19.375 -12.641 -0.533 1 76.44 202 LEU B C 1
ATOM 3597 O O . LEU B 1 202 ? -20.281 -12.078 0.094 1 76.44 202 LEU B O 1
ATOM 3601 N N . GLN B 1 203 ? -18.141 -12.797 -0.159 1 76.12 203 GLN B N 1
ATOM 3602 C CA . GLN B 1 203 ? -17.75 -12.211 1.115 1 76.12 203 GLN B CA 1
ATOM 3603 C C . GLN B 1 203 ? -17.859 -10.688 1.079 1 76.12 203 GLN B C 1
ATOM 3605 O O . GLN B 1 203 ? -18.297 -10.07 2.053 1 76.12 203 GLN B O 1
ATOM 3610 N N . ARG B 1 204 ? -17.562 -10.141 -0.053 1 77.19 204 ARG B N 1
ATOM 3611 C CA . ARG B 1 204 ? -17.609 -8.695 -0.244 1 77.19 204 ARG B CA 1
ATOM 3612 C C . ARG B 1 204 ? -19.031 -8.172 -0.063 1 77.19 204 ARG B C 1
ATOM 3614 O O . ARG B 1 204 ? -19.219 -7.059 0.441 1 77.19 204 ARG B O 1
ATOM 3621 N N . VAL B 1 205 ? -20.047 -8.961 -0.383 1 73.69 205 VAL B N 1
ATOM 3622 C CA . VAL B 1 205 ? -21.438 -8.523 -0.314 1 73.69 205 VAL B CA 1
ATOM 3623 C C . VAL B 1 205 ? -22.109 -9.156 0.9 1 73.69 205 VAL B C 1
ATOM 3625 O O . VAL B 1 205 ? -23.328 -9.352 0.905 1 73.69 205 VAL B O 1
ATOM 3628 N N . LYS B 1 206 ? -21.281 -9.609 1.848 1 78.31 206 LYS B N 1
ATOM 3629 C CA . LYS B 1 206 ? -21.75 -10.188 3.104 1 78.31 206 LYS B CA 1
ATOM 3630 C C . LYS B 1 206 ? -22.625 -11.414 2.854 1 78.31 206 LYS B C 1
ATOM 3632 O O . LYS B 1 206 ? -23.688 -11.547 3.453 1 78.31 206 LYS B O 1
ATOM 3637 N N . TYR B 1 207 ? -22.281 -12.125 1.833 1 79.38 207 TYR B N 1
ATOM 3638 C CA . TYR B 1 207 ? -22.906 -13.391 1.452 1 79.38 207 TYR B CA 1
ATOM 3639 C C . TYR B 1 207 ? -24.359 -13.188 1.035 1 79.38 207 TYR B C 1
ATOM 3641 O O . TYR B 1 207 ? -25.188 -14.094 1.163 1 79.38 207 TYR B O 1
ATOM 3649 N N . ASP B 1 208 ? -24.688 -11.906 0.647 1 83.38 208 ASP B N 1
ATOM 3650 C CA . ASP B 1 208 ? -26.016 -11.602 0.087 1 83.38 208 ASP B CA 1
ATOM 3651 C C . ASP B 1 208 ? -26.078 -11.984 -1.391 1 83.38 208 ASP B C 1
ATOM 3653 O O . ASP B 1 208 ? -25.656 -11.211 -2.254 1 83.38 208 ASP B O 1
ATOM 3657 N N . GLN B 1 209 ? -26.703 -13.086 -1.585 1 84.69 209 GLN B N 1
ATOM 3658 C CA . GLN B 1 209 ? -26.766 -13.617 -2.941 1 84.69 209 GLN B CA 1
ATOM 3659 C C . GLN B 1 209 ? -27.531 -12.664 -3.863 1 84.69 209 GLN B C 1
ATOM 3661 O O . GLN B 1 209 ? -27.203 -12.539 -5.043 1 84.69 209 GLN B O 1
ATOM 3666 N N . ASN B 1 210 ? -28.531 -11.992 -3.336 1 85.25 210 ASN B N 1
ATOM 3667 C CA . ASN B 1 210 ? -29.297 -11.047 -4.141 1 85.25 210 ASN B CA 1
ATOM 3668 C C . ASN B 1 210 ? -28.438 -9.867 -4.586 1 85.25 210 ASN B C 1
ATOM 3670 O O . ASN B 1 210 ? -28.516 -9.43 -5.734 1 85.25 210 ASN B O 1
ATOM 3674 N N . ALA B 1 211 ? -27.625 -9.469 -3.666 1 81.56 211 ALA B N 1
ATOM 3675 C CA . ALA B 1 211 ? -26.719 -8.375 -3.998 1 81.56 211 ALA B CA 1
ATOM 3676 C C . ALA B 1 211 ? -25.734 -8.789 -5.094 1 81.56 211 ALA B C 1
ATOM 3678 O O . ALA B 1 211 ? -25.438 -8.008 -6 1 81.56 211 ALA B O 1
ATOM 3679 N N . MET B 1 212 ? -25.312 -9.945 -5.02 1 83.5 212 MET B N 1
ATOM 3680 C CA . MET B 1 212 ? -24.406 -10.469 -6.023 1 83.5 212 MET B CA 1
ATOM 3681 C C . MET B 1 212 ? -25.094 -10.594 -7.379 1 83.5 212 MET B C 1
ATOM 3683 O O . MET B 1 212 ? -24.516 -10.211 -8.406 1 83.5 212 MET B O 1
ATOM 3687 N N . ASP B 1 213 ? -26.266 -11.109 -7.348 1 85.75 213 ASP B N 1
ATOM 3688 C CA . ASP B 1 213 ? -27.031 -11.281 -8.578 1 85.75 213 ASP B CA 1
ATOM 3689 C C . ASP B 1 213 ? -27.312 -9.938 -9.25 1 85.75 213 ASP B C 1
ATOM 3691 O O . ASP B 1 213 ? -27.234 -9.82 -10.469 1 85.75 213 ASP B O 1
ATOM 3695 N N . GLU B 1 214 ? -27.609 -9.047 -8.398 1 86.19 214 GLU B N 1
ATOM 3696 C CA . GLU B 1 214 ? -27.875 -7.711 -8.914 1 86.19 214 GLU B CA 1
ATOM 3697 C C . GLU B 1 214 ? -26.609 -7.105 -9.531 1 86.19 214 GLU B C 1
ATOM 3699 O O . GLU B 1 214 ? -26.672 -6.473 -10.594 1 86.19 214 GLU B O 1
ATOM 3704 N N . PHE B 1 215 ? -25.547 -7.406 -8.898 1 85.5 215 PHE B N 1
ATOM 3705 C CA . PHE B 1 215 ? -24.281 -6.859 -9.383 1 85.5 215 PHE B CA 1
ATOM 3706 C C . PHE B 1 215 ? -23.891 -7.469 -10.727 1 85.5 215 PHE B C 1
ATOM 3708 O O . PHE B 1 215 ? -23.375 -6.773 -11.602 1 85.5 215 PHE B O 1
ATOM 3715 N N . PHE B 1 216 ? -24.188 -8.695 -10.93 1 89.56 216 PHE B N 1
ATOM 3716 C CA . PHE B 1 216 ? -23.75 -9.391 -12.133 1 89.56 216 PHE B CA 1
ATOM 3717 C C . PHE B 1 216 ? -24.891 -9.477 -13.141 1 89.56 216 PHE B C 1
ATOM 3719 O O . PHE B 1 216 ? -24.812 -10.227 -14.117 1 89.56 216 PHE B O 1
ATOM 3726 N N . TYR B 1 217 ? -25.875 -8.711 -12.93 1 90.06 217 TYR B N 1
ATOM 3727 C CA . TYR B 1 217 ? -27.031 -8.742 -13.82 1 90.06 217 TYR B CA 1
ATOM 3728 C C . TYR B 1 217 ? -26.641 -8.352 -15.234 1 90.06 217 TYR B C 1
ATOM 3730 O O . TYR B 1 217 ? -25.953 -7.352 -15.445 1 90.06 217 TYR B O 1
ATOM 3738 N N . GLY B 1 218 ? -27.047 -9.188 -16.156 1 91 218 GLY B N 1
ATOM 3739 C CA . GLY B 1 218 ? -26.984 -8.82 -17.562 1 91 218 GLY B CA 1
ATOM 3740 C C . GLY B 1 218 ? -25.688 -9.242 -18.234 1 91 218 GLY B C 1
ATOM 3741 O O . GLY B 1 218 ? -25.547 -9.109 -19.453 1 91 218 GLY B O 1
ATOM 3742 N N . TYR B 1 219 ? -24.75 -9.719 -17.406 1 91.81 219 TYR B N 1
ATOM 3743 C CA . TYR B 1 219 ? -23.516 -10.18 -18.016 1 91.81 219 TYR B CA 1
ATOM 3744 C C . TYR B 1 219 ? -22.938 -11.359 -17.234 1 91.81 219 TYR B C 1
ATOM 3746 O O . TYR B 1 219 ? -23.344 -11.625 -16.109 1 91.81 219 TYR B O 1
ATOM 3754 N N . GLU B 1 220 ? -22.047 -12.047 -17.875 1 90.94 220 GLU B N 1
ATOM 3755 C CA . GLU B 1 220 ? -21.359 -13.164 -17.234 1 90.94 220 GLU B CA 1
ATOM 3756 C C . GLU B 1 220 ? -20.047 -12.719 -16.594 1 90.94 220 GLU B C 1
ATOM 3758 O O . GLU B 1 220 ? -19.141 -12.266 -17.297 1 90.94 220 GLU B O 1
ATOM 3763 N N . PRO B 1 221 ? -19.953 -12.797 -15.273 1 93.69 221 PRO B N 1
ATOM 3764 C CA . PRO B 1 221 ? -18.656 -12.492 -14.648 1 93.69 221 PRO B CA 1
ATOM 3765 C C . PRO B 1 221 ? -17.578 -13.508 -14.992 1 93.69 221 PRO B C 1
ATOM 3767 O O . PRO B 1 221 ? -17.875 -14.555 -15.57 1 93.69 221 PRO B O 1
ATOM 3770 N N . LEU B 1 222 ? -16.328 -13.148 -14.664 1 95 222 LEU B N 1
ATOM 3771 C CA . LEU B 1 222 ? -15.266 -14.141 -14.766 1 95 222 LEU B CA 1
ATOM 3772 C C . LEU B 1 222 ? -15.5 -15.281 -13.781 1 95 222 LEU B C 1
ATOM 3774 O O . LEU B 1 222 ? -16.125 -15.086 -12.734 1 95 222 LEU B O 1
ATOM 3778 N N . VAL B 1 223 ? -15.055 -16.391 -14.125 1 95.44 223 VAL B N 1
ATOM 3779 C CA . VAL B 1 223 ? -14.922 -17.516 -13.203 1 95.44 223 VAL B CA 1
ATOM 3780 C C . VAL B 1 223 ? -13.445 -17.766 -12.891 1 95.44 223 VAL B C 1
ATOM 3782 O O . VAL B 1 223 ? -12.57 -17.328 -13.648 1 95.44 223 VAL B O 1
ATOM 3785 N N . PRO B 1 224 ? -13.086 -18.406 -11.805 1 97.19 224 PRO B N 1
ATOM 3786 C CA . PRO B 1 224 ? -11.703 -18.625 -11.398 1 97.19 224 PRO B CA 1
ATOM 3787 C C . PRO B 1 224 ? -10.844 -19.234 -12.508 1 97.19 224 PRO B C 1
ATOM 3789 O O . PRO B 1 224 ? -9.672 -18.891 -12.656 1 97.19 224 PRO B O 1
ATOM 3792 N N . GLU B 1 225 ? -11.43 -20.031 -13.336 1 97.25 225 GLU B N 1
ATOM 3793 C CA . GLU B 1 225 ? -10.711 -20.703 -14.406 1 97.25 225 GLU B CA 1
ATOM 3794 C C . GLU B 1 225 ? -10.219 -19.719 -15.461 1 97.25 225 GLU B C 1
ATOM 3796 O O . GLU B 1 225 ? -9.164 -19.922 -16.062 1 97.25 225 GLU B O 1
ATOM 3801 N N . ASP B 1 226 ? -10.984 -18.609 -15.68 1 96.69 226 ASP B N 1
ATOM 3802 C CA . ASP B 1 226 ? -10.547 -17.562 -16.609 1 96.69 226 ASP B CA 1
ATOM 3803 C C . ASP B 1 226 ? -9.211 -16.969 -16.156 1 96.69 226 ASP B C 1
ATOM 3805 O O . ASP B 1 226 ? -8.328 -16.734 -16.984 1 96.69 226 ASP B O 1
ATOM 3809 N N . LEU B 1 227 ? -9.109 -16.781 -14.875 1 97.5 227 LEU B N 1
ATOM 3810 C CA . LEU B 1 227 ? -7.898 -16.188 -14.32 1 97.5 227 LEU B CA 1
ATOM 3811 C C . LEU B 1 227 ? -6.754 -17.203 -14.32 1 97.5 227 LEU B C 1
ATOM 3813 O O . LEU B 1 227 ? -5.598 -16.828 -14.539 1 97.5 227 LEU B O 1
ATOM 3817 N N . ALA B 1 228 ? -7.07 -18.469 -14.102 1 98.31 228 ALA B N 1
ATOM 3818 C CA . ALA B 1 228 ? -6.062 -19.516 -14.148 1 98.31 228 ALA B CA 1
ATOM 3819 C C . ALA B 1 228 ? -5.434 -19.609 -15.539 1 98.31 228 ALA B C 1
ATOM 3821 O O . ALA B 1 228 ? -4.219 -19.781 -15.664 1 98.31 228 ALA B O 1
ATOM 3822 N N . GLU B 1 229 ? -6.273 -19.453 -16.547 1 96.62 229 GLU B N 1
ATOM 3823 C CA . GLU B 1 229 ? -5.777 -19.453 -17.922 1 96.62 229 GLU B CA 1
ATOM 3824 C C . GLU B 1 229 ? -4.855 -18.266 -18.188 1 96.62 229 GLU B C 1
ATOM 3826 O O . GLU B 1 229 ? -3.838 -18.406 -18.859 1 96.62 229 GLU B O 1
ATOM 3831 N N . ALA B 1 230 ? -5.262 -17.156 -17.703 1 96.44 230 ALA B N 1
ATOM 3832 C CA . ALA B 1 230 ? -4.426 -15.969 -17.844 1 96.44 230 ALA B CA 1
ATOM 3833 C C . ALA B 1 230 ? -3.07 -16.172 -17.172 1 96.44 230 ALA B C 1
ATOM 3835 O O . ALA B 1 230 ? -2.035 -15.797 -17.734 1 96.44 230 ALA B O 1
ATOM 3836 N N . VAL B 1 231 ? -3.066 -16.766 -15.969 1 97.81 231 VAL B N 1
ATOM 3837 C CA . VAL B 1 231 ? -1.832 -17.016 -15.227 1 97.81 231 VAL B CA 1
ATOM 3838 C C . VAL B 1 231 ? -0.942 -17.969 -16.016 1 97.81 231 VAL B C 1
ATOM 3840 O O . VAL B 1 231 ? 0.264 -17.75 -16.141 1 97.81 231 VAL B O 1
ATOM 3843 N N . TRP B 1 232 ? -1.514 -19.016 -16.562 1 97.5 232 TRP B N 1
ATOM 3844 C CA . TRP B 1 232 ? -0.726 -19.953 -17.359 1 97.5 232 TRP B CA 1
ATOM 3845 C C . TRP B 1 232 ? -0.098 -19.234 -18.562 1 97.5 232 TRP B C 1
ATOM 3847 O O . TRP B 1 232 ? 1.084 -19.438 -18.859 1 97.5 232 TRP B O 1
ATOM 3857 N N . TYR B 1 233 ? -0.896 -18.422 -19.234 1 94.75 233 TYR B N 1
ATOM 3858 C CA . TYR B 1 233 ? -0.368 -17.656 -20.359 1 94.75 233 TYR B CA 1
ATOM 3859 C C . TYR B 1 233 ? 0.833 -16.812 -19.922 1 94.75 233 TYR B C 1
ATOM 3861 O O . TYR B 1 233 ? 1.854 -16.781 -20.625 1 94.75 233 TYR B O 1
ATOM 3869 N N . MET B 1 234 ? 0.75 -16.188 -18.781 1 95.5 234 MET B N 1
ATOM 3870 C CA . MET B 1 234 ? 1.811 -15.312 -18.297 1 95.5 234 MET B CA 1
ATOM 3871 C C . MET B 1 234 ? 3.07 -16.109 -17.969 1 95.5 234 MET B C 1
ATOM 3873 O O . MET B 1 234 ? 4.176 -15.711 -18.344 1 95.5 234 MET B O 1
ATOM 3877 N N . VAL B 1 235 ? 2.92 -17.281 -17.359 1 96.31 235 VAL B N 1
ATOM 3878 C CA . VAL B 1 235 ? 4.09 -18 -16.859 1 96.31 235 VAL B CA 1
ATOM 3879 C C . VAL B 1 235 ? 4.711 -18.828 -17.984 1 96.31 235 VAL B C 1
ATOM 3881 O O . VAL B 1 235 ? 5.914 -19.094 -17.969 1 96.31 235 VAL B O 1
ATOM 3884 N N . SER B 1 236 ? 3.93 -19.172 -18.969 1 95.31 236 SER B N 1
ATOM 3885 C CA . SER B 1 236 ? 4.414 -20.078 -20.016 1 95.31 236 SER B CA 1
ATOM 3886 C C . SER B 1 236 ? 5.074 -19.297 -21.156 1 95.31 236 SER B C 1
ATOM 3888 O O . SER B 1 236 ? 5.582 -19.906 -22.094 1 95.31 236 SER B O 1
ATOM 3890 N N . CYS B 1 237 ? 5.039 -17.969 -21.109 1 90.44 237 CYS B N 1
ATOM 3891 C CA . CYS B 1 237 ? 5.738 -17.188 -22.109 1 90.44 237 CYS B CA 1
ATOM 3892 C C . CYS B 1 237 ? 7.211 -17.562 -22.172 1 90.44 237 CYS B C 1
ATOM 3894 O O . CYS B 1 237 ? 7.809 -17.938 -21.172 1 90.44 237 CYS B O 1
ATOM 3896 N N . PRO B 1 238 ? 7.812 -17.5 -23.375 1 89.31 238 PRO B N 1
ATOM 3897 C CA . PRO B 1 238 ? 9.25 -17.766 -23.469 1 89.31 238 PRO B CA 1
ATOM 3898 C C . PRO B 1 238 ? 10.07 -16.828 -22.578 1 89.31 238 PRO B C 1
ATOM 3900 O O . PRO B 1 238 ? 9.641 -15.719 -22.266 1 89.31 238 PRO B O 1
ATOM 3903 N N . GLU B 1 239 ? 11.227 -17.312 -22.219 1 87.69 239 GLU B N 1
ATOM 3904 C CA . GLU B 1 239 ? 12.086 -16.594 -21.281 1 87.69 239 GLU B CA 1
ATOM 3905 C C . GLU B 1 239 ? 12.375 -15.172 -21.781 1 87.69 239 GLU B C 1
ATOM 3907 O O . GLU B 1 239 ? 12.547 -14.25 -20.984 1 87.69 239 GLU B O 1
ATOM 3912 N N . ARG B 1 240 ? 12.344 -15.023 -23.109 1 89 240 ARG B N 1
ATOM 3913 C CA . ARG B 1 240 ? 12.734 -13.75 -23.703 1 89 240 ARG B CA 1
ATOM 3914 C C . ARG B 1 240 ? 11.617 -12.719 -23.578 1 89 240 ARG B C 1
ATOM 3916 O O . ARG B 1 240 ? 11.828 -11.531 -23.844 1 89 240 ARG B O 1
ATOM 3923 N N . THR B 1 241 ? 10.336 -13.18 -23.25 1 90.44 241 THR B N 1
ATOM 3924 C CA . THR B 1 241 ? 9.203 -12.266 -23.141 1 90.44 241 THR B CA 1
ATOM 3925 C C . THR B 1 241 ? 8.578 -12.336 -21.75 1 90.44 241 THR B C 1
ATOM 3927 O O . THR B 1 241 ? 8.594 -13.391 -21.109 1 90.44 241 THR B O 1
ATOM 3930 N N . THR B 1 242 ? 8.133 -11.203 -21.281 1 92.62 242 THR B N 1
ATOM 3931 C CA . THR B 1 242 ? 7.406 -11.117 -20.016 1 92.62 242 THR B CA 1
ATOM 3932 C C . THR B 1 242 ? 6.133 -10.297 -20.188 1 92.62 242 THR B C 1
ATOM 3934 O O . THR B 1 242 ? 6.129 -9.281 -20.891 1 92.62 242 THR B O 1
ATOM 3937 N N . ILE B 1 243 ? 5.031 -10.867 -19.688 1 92.88 243 ILE B N 1
ATOM 3938 C CA . ILE B 1 243 ? 3.824 -10.062 -19.516 1 92.88 243 ILE B CA 1
ATOM 3939 C C . ILE B 1 243 ? 3.891 -9.312 -18.172 1 92.88 243 ILE B C 1
ATOM 3941 O O . ILE B 1 243 ? 3.686 -9.906 -17.109 1 92.88 243 ILE B O 1
ATOM 3945 N N . LYS B 1 244 ? 4.156 -8.062 -18.219 1 93.5 244 LYS B N 1
ATOM 3946 C CA . LYS B 1 244 ? 4.367 -7.285 -17 1 93.5 244 LYS B CA 1
ATOM 3947 C C . LYS B 1 244 ? 3.078 -7.156 -16.203 1 93.5 244 LYS B C 1
ATOM 3949 O O . LYS B 1 244 ? 3.102 -7.188 -14.969 1 93.5 244 LYS B O 1
ATOM 3954 N N . ALA B 1 245 ? 2.047 -6.934 -16.938 1 95.25 245 ALA B N 1
ATOM 3955 C CA . ALA B 1 245 ? 0.72 -6.789 -16.344 1 95.25 245 ALA B CA 1
ATOM 3956 C C . ALA B 1 245 ? -0.365 -7.285 -17.297 1 95.25 245 ALA B C 1
ATOM 3958 O O . ALA B 1 245 ? -0.24 -7.148 -18.516 1 95.25 245 ALA B O 1
ATOM 3959 N N . LEU B 1 246 ? -1.403 -7.914 -16.719 1 93.56 246 LEU B N 1
ATOM 3960 C CA . LEU B 1 246 ? -2.521 -8.422 -17.516 1 93.56 246 LEU B CA 1
ATOM 3961 C C . LEU B 1 246 ? -3.852 -8.078 -16.844 1 93.56 246 LEU B C 1
ATOM 3963 O O . LEU B 1 246 ? -4.113 -8.492 -15.711 1 93.56 246 LEU B O 1
ATOM 3967 N N . ASP B 1 247 ? -4.676 -7.238 -17.5 1 93.94 247 ASP B N 1
ATOM 3968 C CA . ASP B 1 247 ? -6.055 -6.969 -17.094 1 93.94 247 ASP B CA 1
ATOM 3969 C C . ASP B 1 247 ? -7.008 -8.023 -17.656 1 93.94 247 ASP B C 1
ATOM 3971 O O . ASP B 1 247 ? -7.215 -8.102 -18.875 1 93.94 247 ASP B O 1
ATOM 3975 N N . CYS B 1 248 ? -7.504 -8.805 -16.812 1 94.19 248 CYS B N 1
ATOM 3976 C CA . CYS B 1 248 ? -8.484 -9.797 -17.234 1 94.19 248 CYS B CA 1
ATOM 3977 C C . CYS B 1 248 ? -9.875 -9.445 -16.703 1 94.19 248 CYS B C 1
ATOM 3979 O O . CYS B 1 248 ? -10.125 -9.5 -15.5 1 94.19 248 CYS B O 1
ATOM 3981 N N . VAL B 1 249 ? -10.805 -9.047 -17.625 1 93.44 249 VAL B N 1
ATOM 3982 C CA . VAL B 1 249 ? -12.141 -8.602 -17.234 1 93.44 249 VAL B CA 1
ATOM 3983 C C . VAL B 1 249 ? -13.188 -9.242 -18.156 1 93.44 249 VAL B C 1
ATOM 3985 O O . VAL B 1 249 ? -12.891 -9.586 -19.297 1 93.44 249 VAL B O 1
ATOM 3988 N N . PRO B 1 250 ? -14.398 -9.422 -17.594 1 93 250 PRO B N 1
ATOM 3989 C CA . PRO B 1 250 ? -15.453 -9.758 -18.547 1 93 250 PRO B CA 1
ATOM 3990 C C . PRO B 1 250 ? -15.594 -8.727 -19.656 1 93 250 PRO B C 1
ATOM 3992 O O . PRO B 1 250 ? -15.43 -7.527 -19.422 1 93 250 PRO B O 1
ATOM 3995 N N . THR B 1 251 ? -15.898 -9.211 -20.906 1 89.31 251 THR B N 1
ATOM 3996 C CA . THR B 1 251 ? -16.078 -8.289 -22.031 1 89.31 251 THR B CA 1
ATOM 3997 C C . THR B 1 251 ? -17.078 -7.199 -21.688 1 89.31 251 THR B C 1
ATOM 3999 O O . THR B 1 251 ? -16.906 -6.047 -22.078 1 89.31 251 THR B O 1
ATOM 4002 N N . ALA B 1 252 ? -18.016 -7.551 -20.875 1 88.94 252 ALA B N 1
ATOM 4003 C CA . ALA B 1 252 ? -19.094 -6.625 -20.516 1 88.94 252 ALA B CA 1
ATOM 4004 C C . ALA B 1 252 ? -18.594 -5.555 -19.562 1 88.94 252 ALA B C 1
ATOM 4006 O O . ALA B 1 252 ? -19.234 -4.516 -19.391 1 88.94 252 ALA B O 1
ATOM 4007 N N . GLN B 1 253 ? -17.562 -5.914 -18.828 1 91.69 253 GLN B N 1
ATOM 4008 C CA . GLN B 1 253 ? -16.969 -4.898 -17.969 1 91.69 253 GLN B CA 1
ATOM 4009 C C . GLN B 1 253 ? -16.109 -3.928 -18.766 1 91.69 253 GLN B C 1
ATOM 4011 O O . GLN B 1 253 ? -14.914 -4.176 -18.969 1 91.69 253 GLN B O 1
ATOM 4016 N N . ARG B 1 254 ? -16.625 -2.84 -19.234 1 82.38 254 ARG B N 1
ATOM 4017 C CA . ARG B 1 254 ? -15.945 -1.882 -20.109 1 82.38 254 ARG B CA 1
ATOM 4018 C C . ARG B 1 254 ? -15.039 -0.968 -19.297 1 82.38 254 ARG B C 1
ATOM 4020 O O . ARG B 1 254 ? -14.047 -0.448 -19.812 1 82.38 254 ARG B O 1
ATOM 4027 N N . GLY B 1 255 ? -15.383 -0.75 -18.125 1 84.44 255 GLY B N 1
ATOM 4028 C CA . GLY B 1 255 ? -14.656 0.023 -17.125 1 84.44 255 GLY B CA 1
ATOM 4029 C C . GLY B 1 255 ? -15.188 -0.18 -15.719 1 84.44 255 GLY B C 1
ATOM 4030 O O . GLY B 1 255 ? -15.984 -1.087 -15.477 1 84.44 255 GLY B O 1
ATOM 4031 N N . LEU B 1 256 ? -14.75 0.545 -14.742 1 85.81 256 LEU B N 1
ATOM 4032 C CA . LEU B 1 256 ? -15.219 0.401 -13.367 1 85.81 256 LEU B CA 1
ATOM 4033 C C . LEU B 1 256 ? -16.641 0.947 -13.211 1 85.81 256 LEU B C 1
ATOM 4035 O O . LEU B 1 256 ? -17.391 0.491 -12.352 1 85.81 256 LEU B O 1
ATOM 4039 N N . THR B 1 257 ? -16.938 1.915 -14.141 1 83.56 257 THR B N 1
ATOM 4040 C CA . THR B 1 257 ? -18.203 2.604 -13.953 1 83.56 257 THR B CA 1
ATOM 4041 C C . THR B 1 257 ? -19.172 2.246 -15.078 1 83.56 257 THR B C 1
ATOM 4043 O O . THR B 1 257 ? -20.297 2.756 -15.117 1 83.56 257 THR B O 1
ATOM 4046 N N . ARG B 1 258 ? -18.734 1.386 -16.031 1 83.5 258 ARG B N 1
ATOM 4047 C CA . ARG B 1 258 ? -19.562 1.1 -17.203 1 83.5 258 ARG B CA 1
ATOM 4048 C C . ARG B 1 258 ? -19.609 -0.397 -17.484 1 83.5 258 ARG B C 1
ATOM 4050 O O . ARG B 1 258 ? -18.594 -0.975 -17.922 1 83.5 258 ARG B O 1
ATOM 4057 N N . PHE B 1 259 ? -20.75 -0.985 -17.266 1 89.88 259 PHE B N 1
ATOM 4058 C CA . PHE B 1 259 ? -21 -2.391 -17.562 1 89.88 259 PHE B CA 1
ATOM 4059 C C . PHE B 1 259 ? -22.078 -2.533 -18.641 1 89.88 259 PHE B C 1
ATOM 4061 O O . PHE B 1 259 ? -23.125 -1.883 -18.562 1 89.88 259 PHE B O 1
ATOM 4068 N N . ASP B 1 260 ? -21.75 -3.244 -19.641 1 89.06 260 ASP B N 1
ATOM 4069 C CA . ASP B 1 260 ? -22.734 -3.557 -20.672 1 89.06 260 ASP B CA 1
ATOM 4070 C C . ASP B 1 260 ? -23.719 -4.617 -20.188 1 89.06 260 ASP B C 1
ATOM 4072 O O . ASP B 1 260 ? -23.531 -5.809 -20.422 1 89.06 260 ASP B O 1
ATOM 4076 N N . ARG B 1 261 ? -24.766 -4.141 -19.594 1 92.5 261 ARG B N 1
ATOM 4077 C CA . ARG B 1 261 ? -25.734 -5.027 -18.953 1 92.5 261 ARG B CA 1
ATOM 4078 C C . ARG B 1 261 ? -26.594 -5.754 -19.984 1 92.5 261 ARG B C 1
ATOM 4080 O O . ARG B 1 261 ? -27.359 -6.648 -19.641 1 92.5 261 ARG B O 1
ATOM 4087 N N . GLU B 1 262 ? -26.438 -5.414 -21.203 1 90.75 262 GLU B N 1
ATOM 4088 C CA . GLU B 1 262 ? -27.219 -6.047 -22.281 1 90.75 262 GLU B CA 1
ATOM 4089 C C . GLU B 1 262 ? -26.391 -7.113 -23 1 90.75 262 GLU B C 1
ATOM 4091 O O . GLU B 1 262 ? -26.828 -7.656 -24.016 1 90.75 262 GLU B O 1
ATOM 4096 N N . TRP B 1 263 ? -25.25 -7.332 -22.469 1 89.38 263 TRP B N 1
ATOM 4097 C CA . TRP B 1 263 ? -24.297 -8.219 -23.125 1 89.38 263 TRP B CA 1
ATOM 4098 C C . TRP B 1 263 ? -24.906 -9.594 -23.375 1 89.38 263 TRP B C 1
ATOM 4100 O O . TRP B 1 263 ? -24.875 -10.109 -24.5 1 89.38 263 TRP B O 1
ATOM 4110 N N . ASN B 1 264 ? -25.5 -10.172 -22.391 1 90.56 264 ASN B N 1
ATOM 4111 C CA . ASN B 1 264 ? -26.062 -11.508 -22.516 1 90.56 264 ASN B CA 1
ATOM 4112 C C . ASN B 1 264 ? -27.219 -11.531 -23.5 1 90.56 264 ASN B C 1
ATOM 4114 O O . ASN B 1 264 ? -27.359 -12.484 -24.281 1 90.56 264 ASN B O 1
ATOM 4118 N N . ALA B 1 265 ? -28.016 -10.469 -23.359 1 89.69 265 ALA B N 1
ATOM 4119 C CA . ALA B 1 265 ? -29.156 -10.398 -24.25 1 89.69 265 ALA B CA 1
ATOM 4120 C C . ALA B 1 265 ? -28.719 -10.359 -25.703 1 89.69 265 ALA B C 1
ATOM 4122 O O . ALA B 1 265 ? -29.359 -10.969 -26.562 1 89.69 265 ALA B O 1
ATOM 4123 N N . ARG B 1 266 ? -27.734 -9.664 -26.031 1 85.69 266 ARG B N 1
ATOM 4124 C CA . ARG B 1 266 ? -27.25 -9.555 -27.406 1 85.69 266 ARG B CA 1
ATOM 4125 C C . ARG B 1 266 ? -26.625 -10.875 -27.859 1 85.69 266 ARG B C 1
ATOM 4127 O O . ARG B 1 266 ? -26.75 -11.25 -29.016 1 85.69 266 ARG B O 1
ATOM 4134 N N . LYS B 1 267 ? -25.984 -11.461 -27.016 1 79.94 267 LYS B N 1
ATOM 4135 C CA . LYS B 1 267 ? -25.312 -12.711 -27.344 1 79.94 267 LYS B CA 1
ATOM 4136 C C . LYS B 1 267 ? -26.312 -13.828 -27.609 1 79.94 267 LYS B C 1
ATOM 4138 O O . LYS B 1 267 ? -26.094 -14.68 -28.469 1 79.94 267 LYS B O 1
ATOM 4143 N N . ASP B 1 268 ? -27.344 -13.812 -26.734 1 74.75 268 ASP B N 1
ATOM 4144 C CA . ASP B 1 268 ? -28.391 -14.805 -26.922 1 74.75 268 ASP B CA 1
ATOM 4145 C C . ASP B 1 268 ? -29.234 -14.508 -28.172 1 74.75 268 ASP B C 1
ATOM 4147 O O . ASP B 1 268 ? -29.75 -15.422 -28.812 1 74.75 268 ASP B O 1
ATOM 4151 N N . GLY B 1 269 ? -29.453 -13.211 -28.297 1 61.81 269 GLY B N 1
ATOM 4152 C CA . GLY B 1 269 ? -30.172 -12.875 -29.516 1 61.81 269 GLY B CA 1
ATOM 4153 C C . GLY B 1 269 ? -29.406 -13.18 -30.781 1 61.81 269 GLY B C 1
ATOM 4154 O O . GLY B 1 269 ? -29.984 -13.578 -31.781 1 61.81 269 GLY B O 1
ATOM 4155 N N . ASP B 1 270 ? -28.172 -12.875 -30.812 1 52.28 270 ASP B N 1
ATOM 4156 C CA . ASP B 1 270 ? -27.375 -13.203 -32 1 52.28 270 ASP B CA 1
ATOM 4157 C C . ASP B 1 270 ? -27.281 -14.711 -32.188 1 52.28 270 ASP B C 1
ATOM 4159 O O . ASP B 1 270 ? -27.031 -15.188 -33.312 1 52.28 270 ASP B O 1
ATOM 4163 N N . ASN B 1 271 ? -27.312 -15.523 -31.188 1 47.59 271 ASN B N 1
ATOM 4164 C CA . ASN B 1 271 ? -27.312 -16.969 -31.359 1 47.59 271 ASN B CA 1
ATOM 4165 C C . ASN B 1 271 ? -28.672 -17.484 -31.828 1 47.59 271 ASN B C 1
ATOM 4167 O O . ASN B 1 271 ? -28.828 -18.672 -32.125 1 47.59 271 ASN B O 1
ATOM 4171 N N . GLN B 1 272 ? -29.719 -16.828 -31.891 1 38.22 272 GLN B N 1
ATOM 4172 C CA . GLN B 1 272 ? -30.984 -17.203 -32.5 1 38.22 272 GLN B CA 1
ATOM 4173 C C . GLN B 1 272 ? -31.125 -16.594 -33.906 1 38.22 272 GLN B C 1
ATOM 4175 O O . GLN B 1 272 ? -32.094 -16.875 -34.625 1 38.22 272 GLN B O 1
ATOM 4180 N N . ALA B 1 273 ? -30.328 -15.867 -34.406 1 30.61 273 ALA B N 1
ATOM 4181 C CA . A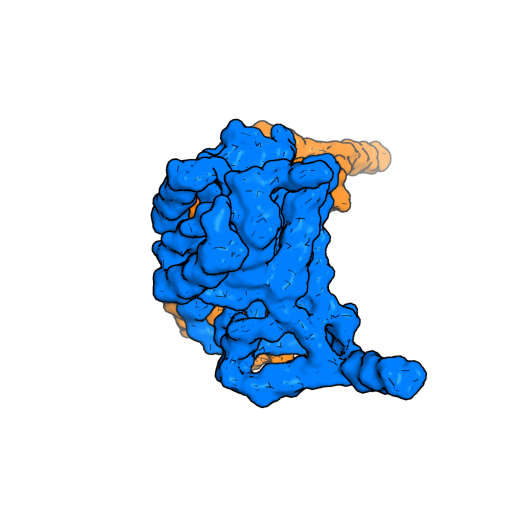LA B 1 273 ? -30.438 -15.477 -35.812 1 30.61 273 ALA B CA 1
ATOM 4182 C C . ALA B 1 273 ? -29.547 -16.344 -36.688 1 30.61 273 ALA B C 1
ATOM 4184 O O . ALA B 1 273 ? -28.406 -16.672 -36.312 1 30.61 273 ALA B O 1
#

pLDDT: mean 93.25, std 9.29, range [30.61, 98.94]

Solvent-accessible surface area (backbone atoms only — not comparable to full-atom values): 27254 Å² total; per-residue (Å²): 131,80,63,90,50,50,68,32,21,33,38,30,28,32,21,50,45,53,50,27,30,32,31,49,44,50,44,34,72,65,40,16,20,36,39,35,26,26,66,54,52,70,45,27,51,52,47,45,51,54,40,41,72,75,30,72,89,41,58,68,46,70,45,66,35,55,49,67,33,56,69,48,37,44,53,49,49,53,50,44,37,73,72,59,39,59,49,42,32,40,36,44,48,44,64,58,62,68,61,37,63,42,40,69,61,70,44,61,65,67,55,54,50,50,31,49,32,36,41,42,51,13,44,50,38,49,50,33,40,44,34,64,75,34,17,56,84,69,34,36,31,37,38,35,42,55,47,28,53,44,27,82,38,74,61,95,52,58,30,40,29,65,39,31,8,35,23,13,16,48,53,36,30,38,52,28,45,45,47,52,37,61,96,42,63,47,43,49,25,35,38,18,46,47,59,49,62,39,67,66,46,33,51,35,50,68,64,34,63,65,58,51,50,61,68,44,49,39,38,72,60,32,46,31,58,60,54,19,51,51,51,48,56,50,70,66,42,55,91,92,51,78,57,55,63,46,81,50,56,26,85,36,51,73,50,91,90,41,64,43,47,56,45,47,59,51,53,55,51,56,70,71,104,130,81,62,91,50,50,68,34,20,32,38,31,30,32,21,50,44,52,50,27,29,31,32,51,44,49,45,33,71,64,41,16,20,38,38,36,26,26,66,54,52,70,45,26,48,52,47,45,50,53,41,42,70,76,30,73,88,42,57,70,47,68,44,65,36,54,50,66,33,55,68,50,37,44,52,49,49,53,49,44,37,73,74,61,39,60,48,42,32,40,36,44,48,42,68,59,62,71,62,35,61,42,40,69,62,70,43,60,65,67,55,54,51,51,32,47,31,37,41,41,50,13,46,50,38,48,49,32,38,45,35,63,75,34,17,55,84,71,34,38,30,36,38,35,40,55,47,28,53,45,28,83,39,73,62,95,51,58,31,41,27,66,42,32,8,35,22,12,18,48,53,37,30,40,52,28,47,45,48,51,37,60,96,43,63,46,44,50,24,35,39,19,47,46,59,47,63,38,66,65,48,34,50,34,50,66,63,35,62,67,58,50,50,61,69,44,48,39,38,72,59,32,45,33,58,60,54,18,51,51,50,48,56,50,70,66,42,55,90,91,52,79,57,55,63,46,81,50,56,27,85,37,51,73,49,92,89,42,64,43,48,54,44,46,59,52,54,55,51,57,69,71,103

Sequence (546 aa):
MESYLKGRTAVITGASMGIGEAIAITLAENGMNVALLARSGSKLEAVKARIESKCPNITVRAYSVDIQSHAEVNAAVKLIVSALGDIEVLINNAGLALGAPGRFWELPIEMVEQMNGTNITGVMYMTHSVLNESMWPRKRGTIINVSSVTGLECPPFDGEAVYHANKACLEAFSNSLRMETAGSNIRVSVLRPGCVVSHFHLQRVKYDQNAMDEFFYGYEPLVPEDLAEAVWYMVSCPERTTIKALDCVPTAQRGLTRFDREWNARKDGDNQAMESYLKGRTAVITGASMGIGEAIAITLAENGMNVALLARSGSKLEAVKARIESKCPNITVRAYSVDIQSHAEVNAAVKLIVSALGDIEVLINNAGLALGAPGRFWELPIEMVEQMNGTNITGVMYMTHSVLNESMWPRKRGTIINVSSVTGLECPPFDGEAVYHANKACLEAFSNSLRMETAGSNIRVSVLRPGCVVSHFHLQRVKYDQNAMDEFFYGYEPLVPEDLAEAVWYMVSCPERTTIKALDCVPTAQRGLTRFDREWNARKDGDNQA

Foldseek 3Di:
DQQPQALAEEEFEPCLWFLNLLLQLLSVVSHHAYEYEEQDPVSQVVSVVVSCVVRVPHHYHYDNADLLDLVRLLVVLLVCCVPRNAHAEYELDDAAFDDPQDAPVRDDVVSLVSRCSRLPVSLVSNVVNNCVNHCVVVLHHEYEYEAAPLLVPPAPHGGRPSNSVSSVNLLVVQVVVVVVSPVGLYHGAYEHEYFEPTPRVCNNVVVPPVVVCVVCAQHDWHGSNQSSVVVCVQSSDDSVDHHRYDYDTGPQPPDSVGGNSNVVVVVVVVVVD/DQQPQALAEEEFEPCLWFLNLLLQLLSLVSHHAYEYEEQDPVSQVVSVVVSCVVRVPHHYHYDNADLLDLVRLLVVLLVCCVPRNAHAEYELDDAAFADPQDAPVRDDVVSLVSRCSRLPVSLVSNVVNNCVVHCVVVLHHEYEYEAAPLLVPPAPHGGRPSNSVSSVNLLVVQVVVVVVSPVGLYHGAYEHEYFEPTPRVCNNVVVPVVVVCVVCAQHDWHGSNQSSVVVCVQSSDPSVDHHRYDYDTGPQCPDSVGGNSNVVVVVVVVVVD

Secondary structure (DSSP, 8-state):
---TTTT-EEEEESTTSHHHHHHHHHHHHTT-EEEEEES-HHHHHHHHHHHHHH-TTS-EEEEE--TT-HHHHHHHHHHHHHHH-SEEEEEE------STTS-GGGS-HHHHHHHIIIIIIIHHHHHHHHIIIIIHHHTEEEEEEE--GGGTS--SSSS-HHHHHHHHHHHHHHHHHHHHTTTSEEEEEEEEE-SB-SHHHHHHTTT-HHHHHHHTTTS--B-HHHHHHHHHHHHHS-TT----EEEE--TTB-SSS-B-TTHHHHHHHHTT-/---TTTT-EEEEESTTSHHHHHHHHHHHHTT-EEEEEES-HHHHHHHHHHHHHH-TTS-EEEEE--TT-HHHHHHHHHHHHHHH-SEEEEEE------STTS-GGGS-HHHHHHHIIIIIIIHHHHHHHHIIIIIHHHTEEEEEEE--GGGTS--SSSS-HHHHHHHHHHHHHHHHHHHHTTTSEEEEEEEEE-SB-SHHHHHHTTT-HHHHHHHTTTS--B-HHHHHHHHHHHHHS-TT----EEEE--TTB-SSS-B-TTHHHHHHHHT--

Nearest PDB structures (foldseek):
  7w61-assembly1_A  TM=9.008E-01  e=2.365E-21  Helicoverpa armigera
  1iy8-assembly1_B  TM=9.092E-01  e=1.385E-19  Leifsonia aquatica
  6jhb-assembly1_B-2  TM=8.822E-01  e=6.811E-19  Microcystis aeruginosa FACHB-905 = DIANCHI905
  6jh7-assembly1_A-2  TM=8.586E-01  e=2.976E-18  Microcystis aeruginosa FACHB-905 = DIANCHI905
  6jh7-assembly1_B-2  TM=8.560E-01  e=1.027E-17  Microcystis aeruginosa FACHB-905 = DIANCHI905

InterPro domains:
  IPR002347 Short-chain dehydrogenase/reductase SDR [PF00106] (9-199)
  IPR002347 Short-chain dehydrogenase/reductase SDR [PR00080] (85-96)
  IPR002347 Short-chain dehydrogenase/reductase SDR [PR00080] (141-149)
  IPR002347 Short-chain dehydrogenase/reductase SDR [PR00080] (163-182)
  IPR002347 Short-chain dehydrogenase/reductase SDR [PR00081] (9-26)
  IPR002347 Short-chain dehydrogenase/reductase SDR [PR00081] (85-96)
  IPR002347 Short-chain dehydrogenase/reductase SDR [PR00081] (135-151)
  IPR002347 Short-chain dehydrogenase/reductase SDR [PR00081] (163-182)
  IPR002347 Short-chain dehydrogenase/reductase SDR [PR00081] (184-201)
  IPR036291 NAD(P)-binding domain superfamily [SSF51735] (4-242)

Radius of gyration: 24.85 Å; Cα contacts (8 Å, |Δi|>4): 1152; chains: 2; bounding box: 60×78×61 Å

Organism: Aspergillus tubingensis (strain CBS 134.48) (NCBI:txid767770)